Protein 3AEH (pdb70)

Structure (mmCIF, N/CA/C/O backbone):
data_3AEH
#
_entry.id   3AEH
#
_cell.length_a   73.011
_cell.length_b   68.893
_cell.length_c   78.378
_cell.angle_alpha   90.00
_cell.angle_beta   117.75
_cell.angle_gamma   90.00
#
_symmetry.space_group_name_H-M   'P 1 21 1'
#
loop_
_entity.id
_entity.type
_entity.pdbx_description
1 polymer 'Hemoglobin-binding protease hbp autotransporter'
2 water water
#
loop_
_atom_site.group_PDB
_atom_site.id
_atom_site.type_symbol
_atom_site.label_atom_id
_atom_site.label_alt_id
_atom_site.label_comp_id
_atom_site.label_asym_id
_atom_site.label_entity_id
_atom_site.label_seq_id
_atom_site.pdbx_PDB_ins_code
_atom_site.Cartn_x
_atom_site.Cartn_y
_atom_site.Cartn_z
_atom_site.occupancy
_atom_site.B_iso_or_equiv
_atom_site.auth_seq_id
_atom_site.auth_comp_id
_atom_site.auth_asym_id
_atom_site.auth_atom_id
_atom_site.pdbx_PDB_model_num
ATOM 1 N N . GLY A 1 1 ? 31.563 1.261 45.807 1.00 26.58 1072 GLY A N 1
ATOM 2 C CA . GLY A 1 1 ? 32.934 1.330 46.384 1.00 26.98 1072 GLY A CA 1
ATOM 3 C C . GLY A 1 1 ? 33.874 0.732 45.361 1.00 28.55 1072 GLY A C 1
ATOM 4 O O . GLY A 1 1 ? 33.457 0.554 44.182 1.00 26.60 1072 GLY A O 1
ATOM 5 N N . THR A 1 2 ? 35.108 0.398 45.791 1.00 27.83 1073 THR A N 1
ATOM 6 C CA . THR A 1 2 ? 36.197 -0.030 44.901 1.00 27.34 1073 THR A CA 1
ATOM 7 C C . THR A 1 2 ? 35.819 -1.225 44.022 1.00 27.73 1073 THR A C 1
ATOM 8 O O . THR A 1 2 ? 36.178 -1.261 42.829 1.00 26.64 1073 THR A O 1
ATOM 12 N N . MET A 1 3 ? 35.137 -2.218 44.592 1.00 27.15 1074 MET A N 1
ATOM 13 C CA . MET A 1 3 ? 34.832 -3.425 43.811 1.00 26.88 1074 MET A CA 1
ATOM 14 C C . MET A 1 3 ? 33.816 -3.138 42.724 1.00 26.68 1074 MET A C 1
ATOM 15 O O . MET A 1 3 ? 33.973 -3.591 41.583 1.00 24.80 1074 MET A O 1
ATOM 20 N N . ALA A 1 4 ? 32.836 -2.308 43.071 1.00 26.92 1075 ALA A N 1
ATOM 21 C CA . ALA A 1 4 ? 31.822 -1.909 42.099 1.00 27.79 1075 ALA A CA 1
ATOM 22 C C . ALA A 1 4 ? 32.432 -1.045 41.011 1.00 27.56 1075 ALA A C 1
ATOM 23 O O . ALA A 1 4 ? 32.100 -1.198 39.817 1.00 27.18 1075 ALA A O 1
ATOM 25 N N . ARG A 1 5 ? 33.366 -0.177 41.396 1.00 27.70 1076 ARG A N 1
ATOM 26 C CA . ARG A 1 5 ? 34.020 0.696 40.425 1.00 28.79 1076 ARG A CA 1
ATOM 27 C C . ARG A 1 5 ? 34.938 -0.079 39.484 1.00 28.38 1076 ARG A C 1
ATOM 28 O O . ARG A 1 5 ? 35.003 0.215 38.284 1.00 26.84 1076 ARG A O 1
ATOM 36 N N . ASN A 1 6 ? 35.605 -1.102 40.001 1.00 27.30 1077 ASN A N 1
ATOM 37 C CA . ASN A 1 6 ? 36.461 -1.904 39.149 1.00 27.62 1077 ASN A CA 1
ATOM 38 C C . ASN A 1 6 ? 35.622 -2.682 38.169 1.00 27.73 1077 ASN A C 1
ATOM 39 O O . ASN A 1 6 ? 35.990 -2.776 37.026 1.00 27.79 1077 ASN A O 1
ATOM 44 N N . ASP A 1 7 ? 34.507 -3.249 38.629 1.00 28.34 1078 ASP A N 1
ATOM 45 C CA . ASP A 1 7 ? 33.569 -3.995 37.776 1.00 29.97 1078 ASP A CA 1
ATOM 46 C C . ASP A 1 7 ? 33.037 -3.075 36.652 1.00 29.77 1078 ASP A C 1
ATOM 47 O O . ASP A 1 7 ? 33.082 -3.414 35.452 1.00 30.62 1078 ASP A O 1
ATOM 52 N N . GLY A 1 8 ? 32.524 -1.921 37.065 1.00 29.16 1079 GLY A N 1
ATOM 53 C CA . GLY A 1 8 ? 32.197 -0.816 36.161 1.00 29.59 1079 GLY A CA 1
ATOM 54 C C . GLY A 1 8 ? 33.265 -0.428 35.143 1.00 29.73 1079 GLY A C 1
ATOM 55 O O . GLY A 1 8 ? 32.957 -0.232 33.945 1.00 28.48 1079 GLY A O 1
ATOM 56 N N . GLN A 1 9 ? 34.504 -0.279 35.621 1.00 29.88 1080 GLN A N 1
ATOM 57 C CA . GLN A 1 9 ? 35.622 0.057 34.761 1.00 31.50 1080 GLN A CA 1
ATOM 58 C C . GLN A 1 9 ? 35.850 -1.008 33.679 1.00 29.76 1080 GLN A C 1
ATOM 59 O O . GLN A 1 9 ? 36.093 -0.649 32.502 1.00 28.35 1080 GLN A O 1
ATOM 65 N N . GLY A 1 10 ? 35.784 -2.276 34.092 1.00 27.58 1081 GLY A N 1
ATOM 66 C CA . GLY A 1 10 ? 35.881 -3.433 33.207 1.00 27.38 1081 GLY A CA 1
ATOM 67 C C . GLY A 1 10 ? 34.747 -3.393 32.169 1.00 28.06 1081 GLY A C 1
ATOM 68 O O . GLY A 1 10 ? 34.980 -3.563 30.965 1.00 27.55 1081 GLY A O 1
ATOM 69 N N . LYS A 1 11 ? 33.532 -3.127 32.619 1.00 27.07 1082 LYS A N 1
ATOM 70 C CA . LYS A 1 11 ? 32.403 -3.096 31.710 1.00 28.23 1082 LYS A CA 1
ATOM 71 C C . LYS A 1 11 ? 32.488 -1.932 30.716 1.00 27.89 1082 LYS A C 1
ATOM 72 O O . LYS A 1 11 ? 32.104 -2.101 29.583 1.00 28.20 1082 LYS A O 1
ATOM 78 N N . ALA A 1 12 ? 32.977 -0.773 31.169 1.00 27.40 1083 ALA A N 1
ATOM 79 C CA . ALA A 1 12 ? 33.200 0.380 30.320 1.00 27.46 1083 ALA A CA 1
ATOM 80 C C . ALA A 1 12 ? 34.309 0.116 29.248 1.00 28.76 1083 ALA A C 1
ATOM 81 O O . ALA A 1 12 ? 34.106 0.385 28.044 1.00 29.30 1083 ALA A O 1
ATOM 83 N N . ALA A 1 13 ? 35.454 -0.442 29.659 1.00 28.47 1084 ALA A N 1
ATOM 84 C CA . ALA A 1 13 ? 36.512 -0.838 28.724 1.00 28.82 1084 ALA A CA 1
ATOM 85 C C . ALA A 1 13 ? 35.984 -1.866 27.692 1.00 28.92 1084 ALA A C 1
ATOM 86 O O . ALA A 1 13 ? 36.276 -1.749 26.501 1.00 29.51 1084 ALA A O 1
ATOM 88 N N . ALA A 1 14 ? 35.187 -2.847 28.126 1.00 27.57 1085 ALA A N 1
ATOM 89 C CA . ALA A 1 14 ? 34.655 -3.847 27.189 1.00 28.07 1085 ALA A CA 1
ATOM 90 C C . ALA A 1 14 ? 33.702 -3.179 26.186 1.00 27.93 1085 ALA A C 1
ATOM 91 O O . ALA A 1 14 ? 33.745 -3.500 24.986 1.00 28.51 1085 ALA A O 1
ATOM 93 N N . THR A 1 15 ? 32.849 -2.286 26.694 1.00 25.85 1086 THR A N 1
ATOM 94 C CA . THR A 1 15 ? 31.901 -1.514 25.902 1.00 24.99 1086 THR A CA 1
ATOM 95 C C . THR A 1 15 ? 32.594 -0.573 24.868 1.00 24.55 1086 THR A C 1
ATOM 96 O O . THR A 1 15 ? 32.236 -0.568 23.662 1.00 22.10 1086 THR A O 1
ATOM 100 N N . PHE A 1 16 ? 33.538 0.238 25.345 1.00 24.19 1087 PHE A N 1
ATOM 101 C CA . PHE A 1 16 ? 34.299 1.083 24.445 1.00 25.72 1087 PHE A CA 1
ATOM 102 C C . PHE A 1 16 ? 34.915 0.313 23.281 1.00 25.58 1087 PHE A C 1
ATOM 103 O O . PHE A 1 16 ? 34.824 0.742 22.135 1.00 24.88 1087 PHE A O 1
ATOM 111 N N . MET A 1 17 ? 35.499 -0.827 23.603 1.00 25.40 1088 MET A N 1
ATOM 112 C CA . MET A 1 17 ? 36.057 -1.720 22.641 1.00 26.99 1088 MET A CA 1
ATOM 113 C C . MET A 1 17 ? 35.048 -2.328 21.648 1.00 25.19 1088 MET A C 1
ATOM 114 O O . MET A 1 17 ? 35.316 -2.359 20.436 1.00 23.49 1088 MET A O 1
ATOM 119 N N . HIS A 1 18 ? 33.900 -2.788 22.151 1.00 23.05 1089 HIS A N 1
ATOM 120 C CA . HIS A 1 18 ? 32.874 -3.377 21.306 1.00 23.73 1089 HIS A CA 1
ATOM 121 C C . HIS A 1 18 ? 32.396 -2.328 20.309 1.00 21.69 1089 HIS A C 1
ATOM 122 O O . HIS A 1 18 ? 32.268 -2.585 19.097 1.00 21.08 1089 HIS A O 1
ATOM 129 N N . ILE A 1 19 ? 32.205 -1.116 20.817 1.00 20.20 1090 ILE A N 1
ATOM 130 C CA . ILE A 1 19 ? 31.676 -0.072 19.958 1.00 20.99 1090 ILE A CA 1
ATOM 131 C C . ILE A 1 19 ? 32.726 0.312 18.909 1.00 21.44 1090 ILE A C 1
ATOM 132 O O . ILE A 1 19 ? 32.383 0.486 17.713 1.00 20.24 1090 ILE A O 1
ATOM 137 N N . SER A 1 20 ? 33.976 0.465 19.366 1.00 21.01 1091 SER A N 1
ATOM 138 C CA . SER A 1 20 ? 35.085 0.783 18.447 1.00 22.76 1091 SER A CA 1
ATOM 139 C C . SER A 1 20 ? 35.226 -0.303 17.348 1.00 21.64 1091 SER A C 1
ATOM 140 O O . SER A 1 20 ? 35.308 0.020 16.166 1.00 23.35 1091 SER A O 1
ATOM 143 N N . TYR A 1 21 ? 35.247 -1.574 17.728 1.00 20.57 1092 TYR A N 1
ATOM 144 C CA . TYR A 1 21 ? 35.340 -2.653 16.739 1.00 20.76 1092 TYR A CA 1
ATOM 145 C C . TYR A 1 21 ? 34.116 -2.646 15.827 1.00 20.83 1092 TYR A C 1
ATOM 146 O O . TYR A 1 21 ? 34.276 -2.817 14.634 1.00 20.12 1092 TYR A O 1
ATOM 155 N N . ASN A 1 22 ? 32.928 -2.430 16.382 1.00 19.01 1093 ASN A N 1
ATOM 156 C CA . ASN A 1 22 ? 31.727 -2.294 15.560 1.00 20.46 1093 ASN A CA 1
ATOM 157 C C . ASN A 1 22 ? 31.851 -1.180 14.502 1.00 18.70 1093 ASN A C 1
ATOM 158 O O . ASN A 1 22 ? 31.462 -1.371 13.323 1.00 18.59 1093 ASN A O 1
ATOM 163 N N . ASN A 1 23 ? 32.387 -0.044 14.915 1.00 15.80 1094 ASN A N 1
ATOM 164 C CA . ASN A 1 23 ? 32.577 1.054 13.969 1.00 17.41 1094 ASN A CA 1
ATOM 165 C C . ASN A 1 23 ? 33.544 0.683 12.820 1.00 17.98 1094 ASN A C 1
ATOM 166 O O . ASN A 1 23 ? 33.383 1.116 11.682 1.00 18.68 1094 ASN A O 1
ATOM 171 N N . PHE A 1 24 ? 34.558 -0.097 13.128 1.00 15.66 1095 PHE A N 1
ATOM 172 C CA . PHE A 1 24 ? 35.443 -0.522 12.072 1.00 15.84 1095 PHE A CA 1
ATOM 173 C C . PHE A 1 24 ? 34.759 -1.527 11.113 1.00 16.61 1095 PHE A C 1
ATOM 174 O O . PHE A 1 24 ? 34.764 -1.323 9.857 1.00 15.44 1095 PHE A O 1
ATOM 182 N N . ILE A 1 25 ? 34.124 -2.555 11.674 1.00 14.46 1096 ILE A N 1
ATOM 183 C CA . ILE A 1 25 ? 33.546 -3.676 10.902 1.00 17.92 1096 ILE A CA 1
ATOM 184 C C . ILE A 1 25 ? 32.484 -3.165 9.912 1.00 17.53 1096 ILE A C 1
ATOM 185 O O . ILE A 1 25 ? 32.367 -3.624 8.749 1.00 15.85 1096 ILE A O 1
ATOM 190 N N . THR A 1 26 ? 31.732 -2.170 10.383 1.00 17.34 1097 THR A N 1
ATOM 191 C CA . THR A 1 26 ? 30.653 -1.571 9.626 1.00 18.68 1097 THR A CA 1
ATOM 192 C C . THR A 1 26 ? 31.129 -0.963 8.295 1.00 18.29 1097 THR A C 1
ATOM 193 O O . THR A 1 26 ? 30.366 -0.935 7.307 1.00 17.91 1097 THR A O 1
ATOM 197 N N . GLU A 1 27 ? 32.403 -0.545 8.252 1.00 17.16 1098 GLU A N 1
ATOM 198 C CA . GLU A 1 27 ? 32.956 0.088 7.059 1.00 16.77 1098 GLU A CA 1
ATOM 199 C C . GLU A 1 27 ? 33.554 -0.890 6.030 1.00 18.19 1098 GLU A C 1
ATOM 200 O O . GLU A 1 27 ? 34.032 -0.435 4.963 1.00 18.06 1098 GLU A O 1
ATOM 206 N N . VAL A 1 28 ? 33.583 -2.195 6.338 1.00 16.19 1099 VAL A N 1
ATOM 207 C CA . VAL A 1 28 ? 34.240 -3.148 5.465 1.00 16.90 1099 VAL A CA 1
ATOM 208 C C . VAL A 1 28 ? 33.373 -3.259 4.189 1.00 19.68 1099 VAL A C 1
ATOM 209 O O . VAL A 1 28 ? 32.157 -3.434 4.322 1.00 15.98 1099 VAL A O 1
ATOM 213 N N . ASP A 1 29 ? 33.972 -3.072 3.006 1.00 18.69 1100 ASP A N 1
ATOM 214 C CA . ASP A 1 29 ? 33.192 -3.018 1.737 1.00 19.64 1100 ASP A CA 1
ATOM 215 C C . ASP A 1 29 ? 33.856 -4.005 0.768 1.00 17.77 1100 ASP A C 1
ATOM 216 O O . ASP A 1 29 ? 34.715 -4.835 1.151 1.00 17.05 1100 ASP A O 1
ATOM 221 N N . ASN A 1 30 ? 33.467 -3.931 -0.494 1.00 16.23 1101 ASN A N 1
ATOM 222 C CA . ASN A 1 30 ? 34.154 -4.658 -1.520 1.00 14.68 1101 ASN A CA 1
ATOM 223 C C . ASN A 1 30 ? 33.872 -3.915 -2.801 1.00 14.90 1101 ASN A C 1
ATOM 224 O O . ASN A 1 30 ? 33.040 -2.993 -2.827 1.00 13.68 1101 ASN A O 1
ATOM 229 N N . LEU A 1 31 ? 34.566 -4.330 -3.871 1.00 14.88 1102 LEU A N 1
ATOM 230 C CA . LEU A 1 31 ? 34.478 -3.589 -5.130 1.00 15.10 1102 LEU A CA 1
ATOM 231 C C . LEU A 1 31 ? 33.057 -3.447 -5.622 1.00 13.68 1102 LEU A C 1
ATOM 232 O O . LEU A 1 31 ? 32.640 -2.340 -6.032 1.00 13.65 1102 LEU A O 1
ATOM 237 N N . ASN A 1 32 ? 32.316 -4.549 -5.659 1.00 13.00 1103 ASN A N 1
ATOM 238 C CA . ASN A 1 32 ? 31.008 -4.465 -6.306 1.00 13.06 1103 ASN A CA 1
ATOM 239 C C . ASN A 1 32 ? 30.081 -3.535 -5.498 1.00 14.14 1103 ASN A C 1
ATOM 240 O O . ASN A 1 32 ? 29.265 -2.791 -6.063 1.00 12.71 1103 ASN A O 1
ATOM 245 N N . LYS A 1 33 ? 30.157 -3.621 -4.164 1.00 12.54 1104 LYS A N 1
ATOM 246 C CA . LYS A 1 33 ? 29.284 -2.802 -3.325 1.00 13.42 1104 LYS A CA 1
ATOM 247 C C . LYS A 1 33 ? 29.614 -1.319 -3.482 1.00 13.40 1104 LYS A C 1
ATOM 248 O O . LYS A 1 33 ? 28.745 -0.461 -3.439 1.00 13.82 1104 LYS A O 1
ATOM 254 N N . ARG A 1 34 ? 30.889 -0.991 -3.624 1.00 13.73 1105 ARG A N 1
ATOM 255 C CA . ARG A 1 34 ? 31.219 0.458 -3.585 1.00 13.45 1105 ARG A CA 1
ATOM 256 C C . ARG A 1 34 ? 31.029 1.073 -4.997 1.00 13.85 1105 ARG A C 1
ATOM 257 O O . ARG A 1 34 ? 30.445 2.153 -5.169 1.00 11.14 1105 ARG A O 1
ATOM 265 N N . MET A 1 35 ? 31.588 0.365 -5.983 1.00 14.42 1106 MET A N 1
ATOM 266 C CA . MET A 1 35 ? 31.798 0.878 -7.325 1.00 14.25 1106 MET A CA 1
ATOM 267 C C . MET A 1 35 ? 30.782 0.341 -8.377 1.00 15.15 1106 MET A C 1
ATOM 268 O O . MET A 1 35 ? 30.692 0.857 -9.540 1.00 16.37 1106 MET A O 1
ATOM 273 N N . GLY A 1 36 ? 30.072 -0.735 -8.040 1.00 15.02 1107 GLY A N 1
ATOM 274 C CA . GLY A 1 36 ? 29.252 -1.459 -9.057 1.00 14.96 1107 GLY A CA 1
ATOM 275 C C . GLY A 1 36 ? 30.135 -2.164 -10.080 1.00 16.00 1107 GLY A C 1
ATOM 276 O O . GLY A 1 36 ? 31.325 -2.476 -9.817 1.00 15.26 1107 GLY A O 1
ATOM 277 N N . ASP A 1 37 ? 29.597 -2.423 -11.269 1.00 14.56 1108 ASP A N 1
ATOM 278 C CA . ASP A 1 37 ? 30.390 -3.123 -12.305 1.00 15.59 1108 ASP A CA 1
ATOM 279 C C . ASP A 1 37 ? 31.293 -2.090 -13.014 1.00 13.85 1108 ASP A C 1
ATOM 280 O O . ASP A 1 37 ? 30.769 -1.176 -13.593 1.00 13.45 1108 ASP A O 1
ATOM 285 N N . LEU A 1 38 ? 32.620 -2.261 -12.995 1.00 13.03 1109 LEU A N 1
ATOM 286 C CA . LEU A 1 38 ? 33.542 -1.383 -13.736 1.00 13.89 1109 LEU A CA 1
ATOM 287 C C . LEU A 1 38 ? 34.104 -1.941 -15.073 1.00 14.83 1109 LEU A C 1
ATOM 288 O O . LEU A 1 38 ? 35.061 -1.372 -15.630 1.00 15.50 1109 LEU A O 1
ATOM 293 N N . ARG A 1 39 ? 33.520 -3.014 -15.571 1.00 14.04 1110 ARG A N 1
ATOM 294 C CA . ARG A 1 39 ? 34.015 -3.639 -16.791 1.00 15.94 1110 ARG A CA 1
ATOM 295 C C . ARG A 1 39 ? 33.547 -2.902 -18.028 1.00 14.47 1110 ARG A C 1
ATOM 296 O O . ARG A 1 39 ? 32.369 -2.486 -18.138 1.00 12.72 1110 ARG A O 1
ATOM 304 N N . ASP A 1 40 ? 34.469 -2.715 -18.958 1.00 15.72 1111 ASP A N 1
ATOM 305 C CA . ASP A 1 40 ? 34.142 -2.151 -20.259 1.00 17.59 1111 ASP A CA 1
ATOM 306 C C . ASP A 1 40 ? 33.462 -0.756 -20.228 1.00 18.07 1111 ASP A C 1
ATOM 307 O O . ASP A 1 40 ? 32.458 -0.482 -20.917 1.00 19.43 1111 ASP A O 1
ATOM 312 N N . ILE A 1 41 ? 33.972 0.120 -19.384 1.00 18.90 1112 ILE A N 1
ATOM 313 C CA . ILE A 1 41 ? 33.429 1.494 -19.381 1.00 18.69 1112 ILE A CA 1
ATOM 314 C C . ILE A 1 41 ? 34.155 2.356 -20.435 1.00 20.74 1112 ILE A C 1
ATOM 315 O O . ILE A 1 41 ? 35.405 2.371 -20.538 1.00 19.24 1112 ILE A O 1
ATOM 320 N N . ASN A 1 42 ? 33.341 3.055 -21.221 1.00 22.54 1113 ASN A N 1
ATOM 321 C CA . ASN A 1 42 ? 33.835 3.867 -22.326 1.00 24.59 1113 ASN A CA 1
ATOM 322 C C . ASN A 1 42 ? 33.839 5.292 -21.857 1.00 25.37 1113 ASN A C 1
ATOM 323 O O . ASN A 1 42 ? 32.905 6.050 -22.149 1.00 28.79 1113 ASN A O 1
ATOM 328 N N . GLY A 1 43 ? 34.799 5.680 -21.069 1.00 23.59 1114 GLY A N 1
ATOM 329 C CA . GLY A 1 43 ? 34.699 7.004 -20.454 1.00 22.59 1114 GLY A CA 1
ATOM 330 C C . GLY A 1 43 ? 36.014 7.117 -19.728 1.00 23.06 1114 GLY A C 1
ATOM 331 O O . GLY A 1 43 ? 36.501 6.123 -19.185 1.00 23.68 1114 GLY A O 1
ATOM 332 N N . GLU A 1 44 ? 36.631 8.284 -19.679 1.00 21.77 1115 GLU A N 1
ATOM 333 C CA . GLU A 1 44 ? 37.886 8.316 -18.957 1.00 22.31 1115 GLU A CA 1
ATOM 334 C C . GLU A 1 44 ? 37.786 8.849 -17.522 1.00 20.65 1115 GLU A C 1
ATOM 335 O O . GLU A 1 44 ? 38.782 8.935 -16.834 1.00 19.53 1115 GLU A O 1
ATOM 341 N N . ALA A 1 45 ? 36.597 9.265 -17.109 1.00 19.20 1116 ALA A N 1
ATOM 342 C CA . ALA A 1 45 ? 36.440 9.824 -15.808 1.00 19.13 1116 ALA A CA 1
ATOM 343 C C . ALA A 1 45 ? 35.082 9.371 -15.287 1.00 18.75 1116 ALA A C 1
ATOM 344 O O . ALA A 1 45 ? 34.178 9.052 -16.065 1.00 18.89 1116 ALA A O 1
ATOM 346 N N . GLY A 1 46 ? 34.952 9.353 -13.950 1.00 17.67 1117 GLY A N 1
ATOM 347 C CA . GLY A 1 46 ? 33.742 8.890 -13.368 1.00 16.45 1117 GLY A CA 1
ATOM 348 C C . GLY A 1 46 ? 33.448 9.569 -12.092 1.00 15.73 1117 GLY A C 1
ATOM 349 O O . GLY A 1 46 ? 34.368 10.075 -11.416 1.00 15.72 1117 GLY A O 1
ATOM 350 N N . THR A 1 47 ? 32.153 9.616 -11.785 1.00 14.43 1118 THR A N 1
ATOM 351 C CA . THR A 1 47 ? 31.641 10.069 -10.477 1.00 16.92 1118 THR A CA 1
ATOM 352 C C . THR A 1 47 ? 30.686 9.009 -9.981 1.00 15.59 1118 THR A C 1
ATOM 353 O O . THR A 1 47 ? 29.885 8.493 -10.782 1.00 15.51 1118 THR A O 1
ATOM 357 N N . TRP A 1 48 ? 30.663 8.750 -8.656 1.00 15.09 1119 TRP A N 1
ATOM 358 C CA . TRP A 1 48 ? 29.744 7.761 -8.159 1.00 14.00 1119 TRP A CA 1
ATOM 359 C C . TRP A 1 48 ? 29.183 8.150 -6.767 1.00 13.94 1119 TRP A C 1
ATOM 360 O O . TRP A 1 48 ? 29.825 8.942 -6.029 1.00 12.09 1119 TRP A O 1
ATOM 371 N N . VAL A 1 49 ? 28.032 7.554 -6.404 1.00 11.84 1120 VAL A N 1
ATOM 372 C CA . VAL A 1 49 ? 27.509 7.712 -5.082 1.00 12.68 1120 VAL A CA 1
ATOM 373 C C . VAL A 1 49 ? 27.032 6.348 -4.657 1.00 14.26 1120 VAL A C 1
ATOM 374 O O . VAL A 1 49 ? 26.496 5.567 -5.495 1.00 13.70 1120 VAL A O 1
ATOM 378 N N . ARG A 1 50 ? 27.231 6.036 -3.369 1.00 13.20 1121 ARG A N 1
ATOM 379 C CA . ARG A 1 50 ? 26.842 4.732 -2.867 1.00 15.91 1121 ARG A CA 1
ATOM 380 C C . ARG A 1 50 ? 26.091 4.949 -1.541 1.00 17.51 1121 ARG A C 1
ATOM 381 O O . ARG A 1 50 ? 26.501 5.785 -0.718 1.00 16.95 1121 ARG A O 1
ATOM 389 N N . LEU A 1 51 ? 25.004 4.229 -1.361 1.00 16.28 1122 LEU A N 1
ATOM 390 C CA . LEU A 1 51 ? 24.251 4.297 -0.097 1.00 18.73 1122 LEU A CA 1
ATOM 391 C C . LEU A 1 51 ? 24.093 2.891 0.459 1.00 17.33 1122 LEU A C 1
ATOM 392 O O . LEU A 1 51 ? 23.760 1.992 -0.283 1.00 16.77 1122 LEU A O 1
ATOM 397 N N . LEU A 1 52 ? 24.287 2.716 1.764 1.00 16.11 1123 LEU A N 1
ATOM 398 C CA . LEU A 1 52 ? 24.033 1.433 2.410 1.00 15.55 1123 LEU A CA 1
ATOM 399 C C . LEU A 1 52 ? 23.163 1.662 3.669 1.00 15.57 1123 LEU A C 1
ATOM 400 O O . LEU A 1 52 ? 23.432 2.573 4.457 1.00 14.50 1123 LEU A O 1
ATOM 405 N N . ASN A 1 53 ? 22.154 0.804 3.846 1.00 13.51 1124 ASN A N 1
ATOM 406 C CA A ASN A 1 53 ? 21.321 0.822 5.053 0.50 14.03 1124 ASN A CA 1
ATOM 407 C CA B ASN A 1 53 ? 21.302 0.807 5.025 0.50 14.29 1124 ASN A CA 1
ATOM 408 C C . ASN A 1 53 ? 21.201 -0.624 5.479 1.00 14.92 1124 ASN A C 1
ATOM 409 O O . ASN A 1 53 ? 20.814 -1.478 4.660 1.00 14.11 1124 ASN A O 1
ATOM 418 N N . GLY A 1 54 ? 21.536 -0.913 6.746 1.00 13.98 1125 GLY A N 1
ATOM 419 C CA . GLY A 1 54 ? 21.511 -2.323 7.142 1.00 13.67 1125 GLY A CA 1
ATOM 420 C C . GLY A 1 54 ? 21.471 -2.417 8.674 1.00 14.48 1125 GLY A C 1
ATOM 421 O O . GLY A 1 54 ? 21.548 -1.404 9.379 1.00 13.65 1125 GLY A O 1
ATOM 422 N N . SER A 1 55 ? 21.358 -3.634 9.162 1.00 15.85 1126 SER A N 1
ATOM 423 C CA . SER A 1 55 ? 21.158 -3.898 10.601 1.00 17.14 1126 SER A CA 1
ATOM 424 C C . SER A 1 55 ? 21.925 -5.148 10.891 1.00 16.26 1126 SER A C 1
ATOM 425 O O . SER A 1 55 ? 21.807 -6.108 10.110 1.00 14.43 1126 SER A O 1
ATOM 428 N N . GLY A 1 56 ? 22.607 -5.180 12.030 1.00 16.17 1127 GLY A N 1
ATOM 429 C CA . GLY A 1 56 ? 23.269 -6.392 12.503 1.00 15.14 1127 GLY A CA 1
ATOM 430 C C . GLY A 1 56 ? 22.798 -6.731 13.933 1.00 17.64 1127 GLY A C 1
ATOM 431 O O . GLY A 1 56 ? 22.099 -5.944 14.598 1.00 13.96 1127 GLY A O 1
ATOM 432 N N . SER A 1 57 ? 23.167 -7.917 14.394 1.00 16.80 1128 SER A N 1
ATOM 433 C CA . SER A 1 57 ? 22.859 -8.346 15.749 1.00 18.35 1128 SER A CA 1
ATOM 434 C C . SER A 1 57 ? 23.989 -9.278 16.184 1.00 19.88 1128 SER A C 1
ATOM 435 O O . SER A 1 57 ? 24.703 -9.870 15.351 1.00 19.81 1128 SER A O 1
ATOM 438 N N . ALA A 1 58 ? 24.156 -9.415 17.482 1.00 19.80 1129 ALA A N 1
ATOM 439 C CA . ALA A 1 58 ? 25.142 -10.322 17.995 1.00 23.18 1129 ALA A CA 1
ATOM 440 C C . ALA A 1 58 ? 24.673 -10.783 19.393 1.00 24.95 1129 ALA A C 1
ATOM 441 O O . ALA A 1 58 ? 23.500 -10.578 19.763 1.00 24.36 1129 ALA A O 1
ATOM 443 N N . ASP A 1 59 ? 25.576 -11.426 20.131 1.00 27.64 1130 ASP A N 1
ATOM 444 C CA . ASP A 1 59 ? 25.314 -11.788 21.533 1.00 30.68 1130 ASP A CA 1
ATOM 445 C C . ASP A 1 59 ? 25.378 -10.552 22.496 1.00 30.29 1130 ASP A C 1
ATOM 446 O O . ASP A 1 59 ? 25.742 -9.412 22.070 1.00 29.19 1130 ASP A O 1
ATOM 451 N N . GLY A 1 60 ? 25.014 -10.754 23.774 1.00 29.43 1131 GLY A N 1
ATOM 452 C CA . GLY A 1 60 ? 25.051 -9.646 24.751 1.00 27.86 1131 GLY A CA 1
ATOM 453 C C . GLY A 1 60 ? 23.863 -8.723 24.522 1.00 27.46 1131 GLY A C 1
ATOM 454 O O . GLY A 1 60 ? 23.878 -7.595 25.001 1.00 29.11 1131 GLY A O 1
ATOM 455 N N . GLY A 1 61 ? 22.847 -9.194 23.777 1.00 25.79 1132 GLY A N 1
ATOM 456 C CA . GLY A 1 61 ? 21.670 -8.393 23.383 1.00 23.81 1132 GLY A CA 1
ATOM 457 C C . GLY A 1 61 ? 21.996 -7.333 22.304 1.00 23.27 1132 GLY A C 1
ATOM 458 O O . GLY A 1 61 ? 21.238 -6.384 22.089 1.00 22.18 1132 GLY A O 1
ATOM 459 N N . PHE A 1 62 ? 23.115 -7.504 21.602 1.00 21.00 1133 PHE A N 1
ATOM 460 C CA . PHE A 1 62 ? 23.555 -6.436 20.692 1.00 19.26 1133 PHE A CA 1
ATOM 461 C C . PHE A 1 62 ? 22.658 -6.333 19.461 1.00 18.11 1133 PHE A C 1
ATOM 462 O O . PHE A 1 62 ? 22.378 -7.347 18.799 1.00 16.95 1133 PHE A O 1
ATOM 470 N N . THR A 1 63 ? 22.303 -5.120 19.086 1.00 18.32 1134 THR A N 1
ATOM 471 C CA . THR A 1 63 ? 21.589 -4.877 17.836 1.00 20.63 1134 THR A CA 1
ATOM 472 C C . THR A 1 63 ? 22.093 -3.493 17.311 1.00 19.75 1134 THR A C 1
ATOM 473 O O . THR A 1 63 ? 22.397 -2.548 18.089 1.00 18.78 1134 THR A O 1
ATOM 477 N N . ASP A 1 64 ? 22.192 -3.354 16.005 1.00 17.03 1135 ASP A N 1
ATOM 478 C CA . ASP A 1 64 ? 22.597 -2.039 15.489 1.00 17.04 1135 ASP A CA 1
ATOM 479 C C . ASP A 1 64 ? 21.971 -1.782 14.148 1.00 15.98 1135 ASP A C 1
ATOM 480 O O . ASP A 1 64 ? 21.502 -2.705 13.481 1.00 15.98 1135 ASP A O 1
ATOM 485 N N . HIS A 1 65 ? 21.957 -0.528 13.767 1.00 15.48 1136 HIS A N 1
ATOM 486 C CA . HIS A 1 65 ? 21.594 -0.176 12.423 1.00 15.96 1136 HIS A CA 1
ATOM 487 C C . HIS A 1 65 ? 22.471 0.968 11.980 1.00 16.10 1136 HIS A C 1
ATOM 488 O O . HIS A 1 65 ? 22.877 1.793 12.799 1.00 15.75 1136 HIS A O 1
ATOM 495 N N . TYR A 1 66 ? 22.744 1.024 10.680 1.00 14.04 1137 TYR A N 1
ATOM 496 C CA . TYR A 1 66 ? 23.690 1.978 10.172 1.00 15.74 1137 TYR A CA 1
ATOM 497 C C . TYR A 1 66 ? 23.209 2.441 8.792 1.00 15.61 1137 TYR A C 1
ATOM 498 O O . TYR A 1 66 ? 22.527 1.684 8.035 1.00 13.57 1137 TYR A O 1
ATOM 507 N N . THR A 1 67 ? 23.597 3.659 8.466 1.00 15.22 1138 THR A N 1
ATOM 508 C CA . THR A 1 67 ? 23.402 4.188 7.154 1.00 15.06 1138 THR A CA 1
ATOM 509 C C . THR A 1 67 ? 24.766 4.701 6.753 1.00 15.84 1138 THR A C 1
ATOM 510 O O . THR A 1 67 ? 25.403 5.429 7.546 1.00 16.13 1138 THR A O 1
ATOM 514 N N . LEU A 1 68 ? 25.200 4.365 5.537 1.00 14.51 1139 LEU A N 1
ATOM 515 C CA . LEU A 1 68 ? 26.502 4.815 5.020 1.00 14.86 1139 LEU A CA 1
ATOM 516 C C . LEU A 1 68 ? 26.243 5.568 3.723 1.00 15.68 1139 LEU A C 1
ATOM 517 O O . LEU A 1 68 ? 25.429 5.109 2.895 1.00 15.02 1139 LEU A O 1
ATOM 522 N N . LEU A 1 69 ? 26.839 6.754 3.583 1.00 14.61 1140 LEU A N 1
ATOM 523 C CA . LEU A 1 69 ? 26.705 7.515 2.344 1.00 15.73 1140 LEU A CA 1
ATOM 524 C C . LEU A 1 69 ? 28.156 7.792 1.929 1.00 15.06 1140 LEU A C 1
ATOM 525 O O . LEU A 1 69 ? 28.960 8.332 2.750 1.00 16.13 1140 LEU A O 1
ATOM 530 N N . GLN A 1 70 ? 28.499 7.436 0.685 1.00 13.96 1141 GLN A N 1
ATOM 531 C CA . GLN A 1 70 ? 29.880 7.554 0.184 1.00 13.26 1141 GLN A CA 1
ATOM 532 C C . GLN A 1 70 ? 29.808 8.155 -1.212 1.00 14.65 1141 GLN A C 1
ATOM 533 O O . GLN A 1 70 ? 28.809 7.985 -1.912 1.00 15.11 1141 GLN A O 1
ATOM 539 N N . MET A 1 71 ? 30.822 8.897 -1.603 1.00 13.86 1142 MET A N 1
ATOM 540 C CA . MET A 1 71 ? 30.819 9.494 -2.985 1.00 16.37 1142 MET A CA 1
ATOM 541 C C . MET A 1 71 ? 32.227 9.499 -3.456 1.00 15.14 1142 MET A C 1
ATOM 542 O O . MET 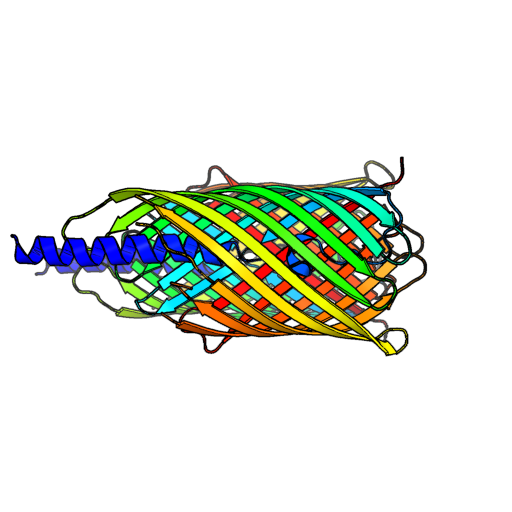A 1 71 ? 33.141 9.707 -2.659 1.00 17.03 1142 MET A O 1
ATOM 547 N N . GLY A 1 72 ? 32.445 9.382 -4.756 1.00 15.15 1143 GLY A N 1
ATOM 548 C CA . GLY A 1 72 ? 33.828 9.361 -5.185 1.00 13.20 1143 GLY A CA 1
ATOM 549 C C . GLY A 1 72 ? 33.972 9.881 -6.589 1.00 13.01 1143 GLY A C 1
ATOM 550 O O . GLY A 1 72 ? 32.978 10.070 -7.262 1.00 10.24 1143 GLY A O 1
ATOM 551 N N . ALA A 1 73 ? 35.237 10.045 -7.008 1.00 13.86 1144 ALA A N 1
ATOM 552 C CA . ALA A 1 73 ? 35.582 10.532 -8.347 1.00 15.26 1144 ALA A CA 1
ATOM 553 C C . ALA A 1 73 ? 36.869 9.852 -8.794 1.00 13.36 1144 ALA A C 1
ATOM 554 O O . ALA A 1 73 ? 37.758 9.657 -7.977 1.00 14.22 1144 ALA A O 1
ATOM 556 N N . ASP A 1 74 ? 36.927 9.401 -10.054 1.00 12.56 1145 ASP A N 1
ATOM 557 C CA . ASP A 1 74 ? 38.128 8.737 -10.499 1.00 13.30 1145 ASP A CA 1
ATOM 558 C C . ASP A 1 74 ? 38.453 9.023 -11.986 1.00 13.00 1145 ASP A C 1
ATOM 559 O O . ASP A 1 74 ? 37.698 9.748 -12.676 1.00 12.89 1145 ASP A O 1
ATOM 564 N N . ARG A 1 75 ? 39.648 8.572 -12.389 1.00 15.00 1146 ARG A N 1
ATOM 565 C CA . ARG A 1 75 ? 40.083 8.532 -13.785 1.00 15.21 1146 ARG A CA 1
ATOM 566 C C . ARG A 1 75 ? 40.373 7.133 -14.192 1.00 16.71 1146 ARG A C 1
ATOM 567 O O . ARG A 1 75 ? 40.825 6.349 -13.380 1.00 16.91 1146 ARG A O 1
ATOM 575 N N . LYS A 1 76 ? 40.061 6.818 -15.455 1.00 17.01 1147 LYS A N 1
ATOM 576 C CA . LYS A 1 76 ? 40.327 5.495 -15.994 1.00 17.65 1147 LYS A CA 1
ATOM 577 C C . LYS A 1 76 ? 41.542 5.570 -16.891 1.00 18.32 1147 LYS A C 1
ATOM 578 O O . LYS A 1 76 ? 41.613 6.475 -17.726 1.00 17.72 1147 LYS A O 1
ATOM 584 N N . HIS A 1 77 ? 42.519 4.686 -16.693 1.00 18.62 1148 HIS A N 1
ATOM 585 C CA . HIS A 1 77 ? 43.706 4.610 -17.569 1.00 19.91 1148 HIS A CA 1
ATOM 586 C C . HIS A 1 77 ? 43.608 3.276 -18.232 1.00 21.07 1148 HIS A C 1
ATOM 587 O O . HIS A 1 77 ? 43.431 2.226 -17.554 1.00 20.23 1148 HIS A O 1
ATOM 594 N N . GLU A 1 78 ? 43.661 3.264 -19.557 1.00 20.84 1149 GLU A N 1
ATOM 595 C CA . GLU A 1 78 ? 43.764 2.009 -20.263 1.00 22.04 1149 GLU A CA 1
ATOM 596 C C . GLU A 1 78 ? 45.217 1.686 -20.536 1.00 24.56 1149 GLU A C 1
ATOM 597 O O . GLU A 1 78 ? 45.862 2.399 -21.328 1.00 25.80 1149 GLU A O 1
ATOM 603 N N . LEU A 1 79 ? 45.742 0.639 -19.908 1.00 24.17 1150 LEU 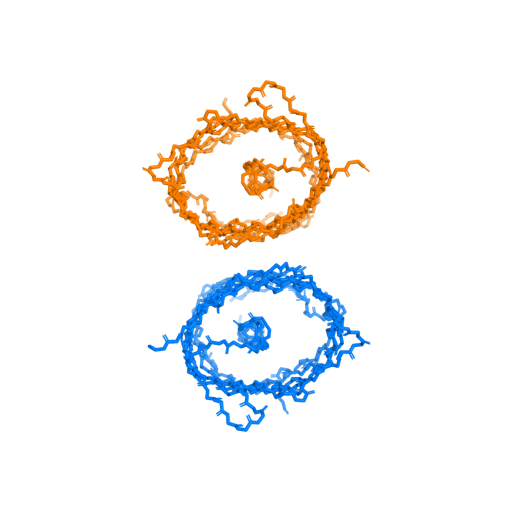A N 1
ATOM 604 C CA . LEU A 1 79 ? 47.185 0.330 -19.967 1.00 26.26 1150 LEU A CA 1
ATOM 605 C C . LEU A 1 79 ? 47.368 -1.128 -20.386 1.00 27.39 1150 LEU A C 1
ATOM 606 O O . LEU A 1 79 ? 47.215 -2.017 -19.531 1.00 27.36 1150 LEU A O 1
ATOM 611 N N . GLY A 1 80 ? 47.651 -1.401 -21.665 1.00 26.77 1151 GLY A N 1
ATOM 612 C CA . GLY A 1 80 ? 47.602 -2.798 -22.176 1.00 27.23 1151 GLY A CA 1
ATOM 613 C C . GLY A 1 80 ? 46.205 -3.421 -21.921 1.00 28.36 1151 GLY A C 1
ATOM 614 O O . GLY A 1 80 ? 45.155 -2.753 -22.131 1.00 30.25 1151 GLY A O 1
ATOM 615 N N . SER A 1 81 ? 46.163 -4.658 -21.427 1.00 26.74 1152 SER A N 1
ATOM 616 C CA . SER A 1 81 ? 44.902 -5.336 -21.258 1.00 26.73 1152 SER A CA 1
ATOM 617 C C . SER A 1 81 ? 44.265 -5.043 -19.844 1.00 25.46 1152 SER A C 1
ATOM 618 O O . SER A 1 81 ? 43.354 -5.726 -19.427 1.00 25.86 1152 SER A O 1
ATOM 621 N N . MET A 1 82 ? 44.765 -4.033 -19.150 1.00 24.88 1153 MET A N 1
ATOM 622 C CA . MET A 1 82 ? 44.229 -3.625 -17.847 1.00 23.93 1153 MET A CA 1
ATOM 623 C C . MET A 1 82 ? 43.489 -2.247 -17.979 1.00 22.24 1153 MET A C 1
ATOM 624 O O . MET A 1 82 ? 44.011 -1.284 -18.617 1.00 22.46 1153 MET A O 1
ATOM 629 N N . ASP A 1 83 ? 42.290 -2.154 -17.410 1.00 20.09 1154 ASP A N 1
ATOM 630 C CA . ASP A 1 83 ? 41.671 -0.855 -17.116 1.00 20.71 1154 ASP A CA 1
ATOM 631 C C . ASP A 1 83 ? 41.954 -0.517 -15.666 1.00 21.61 1154 ASP A C 1
ATOM 632 O O . ASP A 1 83 ? 41.645 -1.327 -14.780 1.00 21.70 1154 ASP A O 1
ATOM 637 N N . LEU A 1 84 ? 42.578 0.632 -15.418 1.00 20.53 1155 LEU A N 1
ATOM 638 C CA . LEU A 1 84 ? 42.920 1.018 -14.053 1.00 20.51 1155 LEU A CA 1
ATOM 639 C C . LEU A 1 84 ? 42.089 2.256 -13.687 1.00 19.72 1155 LEU A C 1
ATOM 640 O O . LEU A 1 84 ? 42.127 3.275 -14.412 1.00 20.85 1155 LEU A O 1
ATOM 645 N N . PHE A 1 85 ? 41.359 2.170 -12.584 1.00 17.74 1156 PHE A N 1
ATOM 646 C CA . PHE A 1 85 ? 40.651 3.327 -12.069 1.00 17.31 1156 PHE A CA 1
ATOM 647 C C . PHE A 1 85 ? 41.388 3.803 -10.829 1.00 17.76 1156 PHE A C 1
ATOM 648 O O . PHE A 1 85 ? 41.541 3.048 -9.891 1.00 17.45 1156 PHE A O 1
ATOM 656 N N . THR A 1 86 ? 41.796 5.074 -10.804 1.00 17.19 1157 THR A N 1
ATOM 657 C CA . THR A 1 86 ? 42.400 5.633 -9.613 1.00 17.63 1157 THR A CA 1
ATOM 658 C C . THR A 1 86 ? 41.515 6.741 -9.097 1.00 15.61 1157 THR A C 1
ATOM 659 O O . THR A 1 86 ? 41.089 7.620 -9.840 1.00 15.29 1157 THR A O 1
ATOM 663 N N . GLY A 1 87 ? 41.192 6.709 -7.814 1.00 15.96 1158 GLY A N 1
ATOM 664 C CA . GLY A 1 87 ? 40.228 7.703 -7.385 1.00 16.11 1158 GLY A CA 1
ATOM 665 C C . GLY A 1 87 ? 40.284 8.067 -5.921 1.00 15.87 1158 GLY A C 1
ATOM 666 O O . GLY A 1 87 ? 41.086 7.542 -5.141 1.00 15.62 1158 GLY A O 1
ATOM 667 N N . VAL A 1 88 ? 39.375 8.945 -5.564 1.00 15.44 1159 VAL A N 1
ATOM 668 C CA . VAL A 1 88 ? 39.310 9.436 -4.225 1.00 16.23 1159 VAL A CA 1
ATOM 669 C C . VAL A 1 88 ? 37.864 9.302 -3.761 1.00 15.02 1159 VAL A C 1
ATOM 670 O O . VAL A 1 88 ? 36.931 9.321 -4.587 1.00 15.12 1159 VAL A O 1
ATOM 674 N N . MET A 1 89 ? 37.662 9.266 -2.435 1.00 15.04 1160 MET A N 1
ATOM 675 C CA . MET A 1 89 ? 36.268 9.155 -1.958 1.00 15.19 1160 MET A CA 1
ATOM 676 C C . MET A 1 89 ? 36.045 9.764 -0.580 1.00 14.31 1160 MET A C 1
ATOM 677 O O . MET A 1 89 ? 36.984 9.888 0.207 1.00 14.48 1160 MET A O 1
ATOM 682 N N . ALA A 1 90 ? 34.809 10.141 -0.294 1.00 14.97 1161 ALA A N 1
ATOM 683 C CA . ALA A 1 90 ? 34.433 10.675 1.035 1.00 15.39 1161 ALA A CA 1
ATOM 684 C C . ALA A 1 90 ? 33.335 9.780 1.574 1.00 15.89 1161 ALA A C 1
ATOM 685 O O . ALA A 1 90 ? 32.511 9.257 0.790 1.00 14.88 1161 ALA A O 1
ATOM 687 N N . THR A 1 91 ? 33.274 9.624 2.902 1.00 13.62 1162 THR A N 1
ATOM 688 C CA . THR A 1 91 ? 32.294 8.726 3.465 1.00 14.02 1162 THR A CA 1
ATOM 689 C C . THR A 1 91 ? 31.676 9.396 4.726 1.00 14.99 1162 THR A C 1
ATOM 690 O O . THR A 1 91 ? 32.298 10.307 5.353 1.00 13.57 1162 THR A O 1
ATOM 694 N N . TYR A 1 92 ? 30.453 8.992 5.045 1.00 14.68 1163 TYR A N 1
ATOM 695 C CA . TYR A 1 92 ? 29.728 9.443 6.249 1.00 14.76 1163 TYR A CA 1
ATOM 696 C C . TYR A 1 92 ? 28.964 8.207 6.698 1.00 14.17 1163 TYR A C 1
ATOM 697 O O . TYR A 1 92 ? 28.457 7.472 5.840 1.00 15.02 1163 TYR A O 1
ATOM 706 N N . THR A 1 93 ? 28.813 8.027 8.013 1.00 13.81 1164 THR A N 1
ATOM 707 C CA . THR A 1 93 ? 28.094 6.892 8.550 1.00 13.47 1164 THR A CA 1
ATOM 708 C C . THR A 1 93 ? 27.342 7.377 9.783 1.00 15.73 1164 THR A C 1
ATOM 709 O O . THR A 1 93 ? 27.890 8.134 10.608 1.00 15.11 1164 THR A O 1
ATOM 713 N N . ASP A 1 94 ? 26.119 6.899 9.940 1.00 15.74 1165 ASP A N 1
ATOM 714 C CA . ASP A 1 94 ? 25.310 7.173 11.157 1.00 17.68 1165 ASP A CA 1
ATOM 715 C C . ASP A 1 94 ? 24.878 5.802 11.691 1.00 16.93 1165 ASP A C 1
ATOM 716 O O . ASP A 1 94 ? 24.190 5.002 10.946 1.00 12.25 1165 ASP A O 1
ATOM 721 N N . THR A 1 95 ? 25.268 5.495 12.942 1.00 14.24 1166 THR A N 1
ATOM 722 C CA . THR A 1 95 ? 24.974 4.136 13.397 1.00 15.77 1166 THR A CA 1
ATOM 723 C C . THR A 1 95 ? 24.307 4.275 14.745 1.00 16.41 1166 THR A C 1
ATOM 724 O O . THR A 1 95 ? 24.780 5.054 15.608 1.00 16.61 1166 THR A O 1
ATOM 728 N N . ASP A 1 96 ? 23.289 3.471 14.942 1.00 16.07 1167 ASP A N 1
ATOM 729 C CA . ASP A 1 96 ? 22.610 3.371 16.237 1.00 17.94 1167 ASP A CA 1
ATOM 730 C C . ASP A 1 96 ? 22.888 1.965 16.770 1.00 17.85 1167 ASP A C 1
ATOM 731 O O . ASP A 1 96 ? 22.652 0.983 16.045 1.00 17.91 1167 ASP A O 1
ATOM 736 N N . ALA A 1 97 ? 23.421 1.834 17.987 1.00 15.32 1168 ALA A N 1
ATOM 737 C CA . ALA A 1 97 ? 23.736 0.484 18.501 1.00 15.90 1168 ALA A CA 1
ATOM 738 C C . ALA A 1 97 ? 23.281 0.376 19.942 1.00 17.50 1168 ALA A C 1
ATOM 739 O O . ALA A 1 97 ? 23.410 1.333 20.709 1.00 17.69 1168 ALA A O 1
ATOM 741 N N . SER A 1 98 ? 22.819 -0.814 20.341 1.00 19.09 1169 SER A N 1
ATOM 742 C CA . SER A 1 98 ? 22.563 -1.034 21.737 1.00 20.69 1169 SER A CA 1
ATOM 743 C C . SER A 1 98 ? 22.784 -2.488 22.069 1.00 21.15 1169 SER A C 1
ATOM 744 O O . SER A 1 98 ? 22.853 -3.357 21.190 1.00 20.34 1169 SER A O 1
ATOM 747 N N . ALA A 1 99 ? 22.959 -2.747 23.362 1.00 20.91 1170 ALA A N 1
ATOM 748 C CA . ALA A 1 99 ? 23.197 -4.073 23.893 1.00 21.76 1170 ALA A CA 1
ATOM 749 C C . ALA A 1 99 ? 22.668 -4.079 25.323 1.00 23.90 1170 ALA A C 1
ATOM 750 O O . ALA A 1 99 ? 22.114 -3.064 25.836 1.00 21.50 1170 ALA A O 1
ATOM 752 N N . ASP A 1 100 ? 22.748 -5.232 25.968 1.00 25.46 1171 ASP A N 1
ATOM 753 C CA . ASP A 1 100 ? 22.313 -5.254 27.384 1.00 27.87 1171 ASP A CA 1
ATOM 754 C C . ASP A 1 100 ? 22.993 -4.152 28.208 1.00 28.10 1171 ASP A C 1
ATOM 755 O O . ASP A 1 100 ? 22.336 -3.507 28.994 1.00 30.26 1171 ASP A O 1
ATOM 760 N N . LEU A 1 101 ? 24.272 -3.868 27.965 1.00 27.86 1172 LEU A N 1
ATOM 761 C CA . LEU A 1 101 ? 25.015 -2.871 28.766 1.00 28.45 1172 LEU A CA 1
ATOM 762 C C . LEU A 1 101 ? 25.074 -1.376 28.336 1.00 27.91 1172 LEU A C 1
ATOM 763 O O . LEU A 1 101 ? 25.585 -0.499 29.078 1.00 27.00 1172 LEU A O 1
ATOM 768 N N . TYR A 1 102 ? 24.565 -1.053 27.151 1.00 26.34 1173 TYR A N 1
ATOM 769 C CA . TYR A 1 102 ? 24.712 0.314 26.607 1.00 23.49 1173 TYR A CA 1
ATOM 770 C C . TYR A 1 102 ? 23.700 0.655 25.523 1.00 21.73 1173 TYR A C 1
ATOM 771 O O . TYR A 1 102 ? 23.119 -0.237 24.892 1.00 20.48 1173 TYR A O 1
ATOM 780 N N . SER A 1 103 ? 23.518 1.932 25.273 1.00 21.03 1174 SER A N 1
ATOM 781 C CA . SER A 1 103 ? 22.685 2.301 24.157 1.00 22.22 1174 SER A CA 1
ATOM 782 C C . SER A 1 103 ? 23.159 3.589 23.599 1.00 21.19 1174 SER A C 1
ATOM 783 O O . SER A 1 103 ? 23.467 4.493 24.393 1.00 22.42 1174 SER A O 1
ATOM 786 N N . GLY A 1 104 ? 23.277 3.719 22.263 1.00 19.50 1175 GLY A N 1
ATOM 787 C CA . GLY A 1 104 ? 23.734 5.004 21.759 1.00 18.46 1175 GLY A CA 1
ATOM 788 C C . GLY A 1 104 ? 23.862 5.202 20.242 1.00 18.35 1175 GLY A C 1
ATOM 789 O O . GLY A 1 104 ? 23.331 4.421 19.443 1.00 16.02 1175 GLY A O 1
ATOM 790 N N . LYS A 1 105 ? 24.612 6.221 19.873 1.00 17.08 1176 LYS A N 1
ATOM 791 C CA . LYS A 1 105 ? 24.750 6.630 18.459 1.00 19.02 1176 LYS A CA 1
ATOM 792 C C . LYS A 1 105 ? 26.177 7.038 18.165 1.00 18.18 1176 LYS A C 1
ATOM 793 O O . LYS A 1 105 ? 26.871 7.699 19.016 1.00 16.09 1176 LYS A O 1
ATOM 799 N N . THR A 1 106 ? 26.616 6.677 16.964 1.00 15.86 1177 THR A N 1
ATOM 800 C CA . THR A 1 106 ? 27.943 7.039 16.503 1.00 16.53 1177 THR A CA 1
ATOM 801 C C . THR A 1 106 ? 27.727 7.743 15.159 1.00 17.11 1177 THR A C 1
ATOM 802 O O . THR A 1 106 ? 26.943 7.260 14.307 1.00 16.50 1177 THR A O 1
ATOM 806 N N . LYS A 1 107 ? 28.404 8.872 14.985 1.00 17.03 1178 LYS A N 1
ATOM 807 C CA . LYS A 1 107 ? 28.358 9.609 13.741 1.00 17.77 1178 LYS A CA 1
ATOM 808 C C . LYS A 1 107 ? 29.791 9.703 13.304 1.00 17.78 1178 LYS A C 1
ATOM 809 O O . LYS A 1 107 ? 30.697 10.019 14.113 1.00 15.17 1178 LYS A O 1
ATOM 815 N N . SER A 1 108 ? 30.012 9.373 12.023 1.00 15.77 1179 SER A N 1
ATOM 816 C CA . SER A 1 108 ? 31.363 9.258 11.478 1.00 16.28 1179 SER A CA 1
ATOM 817 C C . SER A 1 108 ? 31.517 9.919 10.126 1.00 15.28 1179 SER A C 1
ATOM 818 O O . SER A 1 108 ? 30.553 10.005 9.325 1.00 13.10 1179 SER A O 1
ATOM 821 N N . TRP A 1 109 ? 32.753 10.300 9.829 1.00 16.20 1180 TRP A N 1
ATOM 822 C CA . TRP A 1 109 ? 33.119 10.819 8.505 1.00 16.07 1180 TRP A CA 1
ATOM 823 C C . TRP A 1 109 ? 34.450 10.187 8.166 1.00 16.06 1180 TRP A C 1
ATOM 824 O O . TRP A 1 109 ? 35.207 9.685 9.063 1.00 16.45 1180 TRP A O 1
ATOM 835 N N . GLY A 1 110 ? 34.762 10.154 6.877 1.00 16.98 1181 GLY A N 1
ATOM 836 C CA . GLY A 1 110 ? 36.045 9.601 6.504 1.00 15.11 1181 GLY A CA 1
ATOM 837 C C . GLY A 1 110 ? 36.312 9.846 5.036 1.00 15.96 1181 GLY A C 1
ATOM 838 O O . GLY A 1 110 ? 35.579 10.580 4.350 1.00 14.65 1181 GLY A O 1
ATOM 839 N N . GLY A 1 111 ? 37.387 9.263 4.550 1.00 16.47 1182 GLY A N 1
ATOM 840 C CA . GLY A 1 111 ? 37.677 9.463 3.122 1.00 18.75 1182 GLY A CA 1
ATOM 841 C C . GLY A 1 111 ? 38.900 8.677 2.787 1.00 18.69 1182 GLY A C 1
ATOM 842 O O . GLY A 1 111 ? 39.531 8.133 3.688 1.00 19.92 1182 GLY A O 1
ATOM 843 N N . GLY A 1 112 ? 39.248 8.568 1.502 1.00 17.31 1183 GLY A N 1
ATOM 844 C CA . GLY A 1 112 ? 40.402 7.736 1.196 1.00 17.59 1183 GLY A CA 1
ATOM 845 C C . GLY A 1 112 ? 40.633 7.697 -0.307 1.00 16.02 1183 GLY A C 1
ATOM 846 O O . GLY A 1 112 ? 40.070 8.500 -1.017 1.00 16.31 1183 GLY A O 1
ATOM 847 N N . PHE A 1 113 ? 41.429 6.742 -0.757 1.00 16.41 1184 PHE A N 1
ATOM 848 C CA . PHE A 1 113 ? 41.819 6.669 -2.176 1.00 16.54 1184 PHE A CA 1
ATOM 849 C C . PHE A 1 113 ? 41.641 5.244 -2.570 1.00 16.98 1184 PHE A C 1
ATOM 850 O O . PHE A 1 113 ? 41.786 4.399 -1.720 1.00 18.81 1184 PHE A O 1
ATOM 858 N N . TYR A 1 114 ? 41.396 4.959 -3.838 1.00 15.36 1185 TYR A N 1
ATOM 859 C CA . TYR A 1 114 ? 41.373 3.587 -4.238 1.00 16.02 1185 TYR A CA 1
ATOM 860 C C . TYR A 1 114 ? 42.006 3.431 -5.620 1.00 16.13 1185 TYR A C 1
ATOM 861 O O . TYR A 1 114 ? 42.138 4.417 -6.333 1.00 17.57 1185 TYR A O 1
ATOM 870 N N . ALA A 1 115 ? 42.361 2.192 -5.968 1.00 16.84 1186 ALA A N 1
ATOM 871 C CA . ALA A 1 115 ? 42.837 1.806 -7.311 1.00 16.07 1186 ALA A CA 1
ATOM 872 C C . ALA A 1 115 ? 42.162 0.455 -7.587 1.00 16.40 1186 ALA A C 1
ATOM 873 O O . ALA A 1 115 ? 42.266 -0.515 -6.827 1.00 16.62 1186 ALA A O 1
ATOM 875 N N . SER A 1 116 ? 41.402 0.418 -8.668 1.00 15.78 1187 SER A N 1
ATOM 876 C CA . SER A 1 116 ? 40.727 -0.799 -9.094 1.00 16.57 1187 SER A CA 1
ATOM 877 C C . SER A 1 116 ? 41.214 -1.155 -10.503 1.00 16.78 1187 SER A C 1
ATOM 878 O O . SER A 1 116 ? 41.096 -0.315 -11.442 1.00 17.16 1187 SER A O 1
ATOM 881 N N . GLY A 1 117 ? 41.704 -2.390 -10.661 1.00 16.08 1188 GLY A N 1
ATOM 882 C CA . GLY A 1 117 ? 42.242 -2.885 -11.942 1.00 15.99 1188 GLY A CA 1
ATOM 883 C C . GLY A 1 117 ? 41.415 -3.999 -12.509 1.00 17.26 1188 GLY A C 1
ATOM 884 O O . GLY A 1 117 ? 41.227 -5.007 -11.837 1.00 17.97 1188 GLY A O 1
ATOM 885 N N . LEU A 1 118 ? 40.943 -3.852 -13.757 1.00 16.59 1189 LEU A N 1
ATOM 886 C CA . LEU A 1 118 ? 40.096 -4.862 -14.364 1.00 18.01 1189 LEU A CA 1
ATOM 887 C C . LEU A 1 118 ? 40.810 -5.296 -15.644 1.00 20.04 1189 LEU A C 1
ATOM 888 O O . LEU A 1 118 ? 41.105 -4.444 -16.524 1.00 20.43 1189 LEU A O 1
ATOM 893 N N . PHE A 1 119 ? 41.097 -6.586 -15.718 1.00 20.22 1190 PHE A N 1
ATOM 894 C CA . PHE A 1 119 ? 41.895 -7.165 -16.800 1.00 21.39 1190 PHE A CA 1
ATOM 895 C C . PHE A 1 119 ? 40.955 -7.806 -17.830 1.00 21.38 1190 PHE A C 1
ATOM 896 O O . PHE A 1 119 ? 39.881 -8.363 -17.521 1.00 19.41 1190 PHE A O 1
ATOM 904 N N . ARG A 1 120 ? 41.351 -7.667 -19.082 1.00 22.16 1191 ARG A N 1
ATOM 905 C CA . ARG A 1 120 ? 40.657 -8.366 -20.161 1.00 24.48 1191 ARG A CA 1
ATOM 906 C C . ARG A 1 120 ? 40.574 -9.870 -19.939 1.00 23.53 1191 ARG A C 1
ATOM 907 O O . ARG A 1 120 ? 39.587 -10.471 -20.352 1.00 24.08 1191 ARG A O 1
ATOM 915 N N . SER A 1 121 ? 41.587 -10.477 -19.323 1.00 23.47 1192 SER A N 1
ATOM 916 C CA . SER A 1 121 ? 41.528 -11.900 -18.936 1.00 24.82 1192 SER A CA 1
ATOM 917 C C . SER A 1 121 ? 40.298 -12.300 -18.063 1.00 24.56 1192 SER A C 1
ATOM 918 O O . SER A 1 121 ? 39.806 -13.436 -18.103 1.00 25.02 1192 SER A O 1
ATOM 921 N N . GLY A 1 122 ? 39.807 -11.348 -17.264 1.00 24.69 1193 GLY A N 1
ATOM 922 C CA . GLY A 1 122 ? 38.709 -11.603 -16.293 1.00 21.42 1193 GLY A CA 1
ATOM 923 C C . GLY A 1 122 ? 39.200 -11.345 -14.866 1.00 19.26 1193 GLY A C 1
ATOM 924 O O . GLY A 1 122 ? 38.415 -11.161 -13.997 1.00 19.06 1193 GLY A O 1
ATOM 925 N N . ALA A 1 123 ? 40.504 -11.322 -14.641 1.00 18.89 1194 ALA A N 1
ATOM 926 C CA . ALA A 1 123 ? 41.072 -10.963 -13.376 1.00 18.90 1194 ALA A CA 1
ATOM 927 C C . ALA A 1 123 ? 40.692 -9.517 -12.964 1.00 19.35 1194 ALA A C 1
ATOM 928 O O . ALA A 1 123 ? 40.468 -8.643 -13.815 1.00 19.26 1194 ALA A O 1
ATOM 930 N N . TYR A 1 124 ? 40.649 -9.270 -11.647 1.00 16.19 1195 TYR A N 1
ATOM 931 C CA . TYR A 1 124 ? 40.505 -7.925 -11.174 1.00 15.54 1195 TYR A CA 1
ATOM 932 C C . TYR A 1 124 ? 41.123 -7.801 -9.813 1.00 15.14 1195 TYR A C 1
ATOM 933 O O . TYR A 1 124 ? 41.314 -8.797 -9.062 1.00 13.33 1195 TYR A O 1
ATOM 942 N N . PHE A 1 125 ? 41.511 -6.571 -9.488 1.00 16.95 1196 PHE A N 1
ATOM 943 C CA . PHE A 1 125 ? 41.844 -6.244 -8.104 1.00 16.12 1196 PHE A CA 1
ATOM 944 C C . PHE A 1 125 ? 41.201 -4.932 -7.688 1.00 16.60 1196 PHE A C 1
ATOM 945 O O . PHE A 1 125 ? 40.815 -4.138 -8.537 1.00 15.85 1196 PHE A O 1
ATOM 953 N N . ASP A 1 126 ? 41.153 -4.683 -6.383 1.00 15.44 1197 ASP A N 1
ATOM 954 C CA . ASP A 1 126 ? 40.669 -3.404 -5.842 1.00 17.43 1197 ASP A CA 1
ATOM 955 C C . ASP A 1 126 ? 41.468 -3.188 -4.587 1.00 16.89 1197 ASP A C 1
ATOM 956 O O . ASP A 1 126 ? 41.492 -4.040 -3.750 1.00 17.49 1197 ASP A O 1
ATOM 961 N N . VAL A 1 127 ? 42.113 -2.049 -4.451 1.00 17.48 1198 VAL A N 1
ATOM 962 C CA . VAL A 1 127 ? 42.917 -1.822 -3.254 1.00 18.52 1198 VAL A CA 1
ATOM 963 C C . VAL A 1 127 ? 42.447 -0.455 -2.741 1.00 18.54 1198 VAL A C 1
ATOM 964 O O . VAL A 1 127 ? 42.181 0.459 -3.535 1.00 16.56 1198 VAL A O 1
ATOM 968 N N . ILE A 1 128 ? 42.281 -0.311 -1.422 1.00 17.06 1199 ILE A N 1
ATOM 969 C CA . ILE A 1 128 ? 41.744 0.918 -0.925 1.00 17.23 1199 ILE A CA 1
ATOM 970 C C . ILE A 1 128 ? 42.457 1.288 0.358 1.00 17.85 1199 ILE A C 1
ATOM 971 O O . ILE A 1 128 ? 42.927 0.411 1.070 1.00 17.21 1199 ILE A O 1
ATOM 976 N N . ALA A 1 129 ? 42.587 2.576 0.623 1.00 17.43 1200 ALA A N 1
ATOM 977 C CA . ALA A 1 129 ? 43.137 3.024 1.903 1.00 18.57 1200 ALA A CA 1
ATOM 978 C C . ALA A 1 129 ? 42.260 4.170 2.371 1.00 17.79 1200 ALA A C 1
ATOM 979 O O . ALA A 1 129 ? 42.007 5.129 1.645 1.00 18.32 1200 ALA A O 1
ATOM 981 N N . LYS A 1 130 ? 41.773 4.072 3.598 1.00 18.72 1201 LYS A N 1
ATOM 982 C CA . LYS A 1 130 ? 40.916 5.141 4.093 1.00 18.34 1201 LYS A CA 1
ATOM 983 C C . LYS A 1 130 ? 41.141 5.409 5.543 1.00 19.62 1201 LYS A C 1
ATOM 984 O O . LYS A 1 130 ? 41.788 4.605 6.233 1.00 18.08 1201 LYS A O 1
ATOM 990 N N . TYR A 1 131 ? 40.559 6.521 5.986 1.00 19.62 1202 TYR A N 1
ATOM 991 C CA . TYR A 1 131 ? 40.619 7.012 7.371 1.00 20.79 1202 TYR A CA 1
ATOM 992 C C . TYR A 1 131 ? 39.153 7.123 7.815 1.00 19.82 1202 TYR A C 1
ATOM 993 O O . TYR A 1 131 ? 38.306 7.614 7.023 1.00 19.25 1202 TYR A O 1
ATOM 1002 N N . ILE A 1 132 ? 38.830 6.724 9.062 1.00 17.60 1203 ILE A N 1
ATOM 1003 C CA . ILE A 1 132 ? 37.455 6.873 9.525 1.00 18.41 1203 ILE A CA 1
ATOM 1004 C C . ILE A 1 132 ? 37.546 7.499 10.916 1.00 17.54 1203 ILE A C 1
ATOM 1005 O O . ILE A 1 132 ? 38.363 7.045 11.733 1.00 16.41 1203 ILE A O 1
ATOM 1010 N N . HIS A 1 133 ? 36.756 8.539 11.146 1.00 16.85 1204 HIS A N 1
ATOM 1011 C CA . HIS A 1 133 ? 36.705 9.219 12.448 1.00 18.87 1204 HIS A CA 1
ATOM 1012 C C . HIS A 1 133 ? 35.305 8.982 13.012 1.00 18.56 1204 HIS A C 1
ATOM 1013 O O . HIS A 1 133 ? 34.315 9.289 12.355 1.00 18.00 1204 HIS A O 1
ATOM 1020 N N . ASN A 1 134 ? 35.222 8.501 14.254 1.00 17.59 1205 ASN A N 1
ATOM 1021 C CA . ASN A 1 134 ? 33.936 8.200 14.906 1.00 18.41 1205 ASN A CA 1
ATOM 1022 C C . ASN A 1 134 ? 33.698 9.051 16.177 1.00 20.14 1205 ASN A C 1
ATOM 1023 O O . ASN A 1 134 ? 34.612 9.198 17.015 1.00 19.89 1205 ASN A O 1
ATOM 1028 N N . GLU A 1 135 ? 32.487 9.591 16.290 1.00 19.97 1206 GLU A N 1
ATOM 1029 C CA . GLU A 1 135 ? 32.088 10.333 17.472 1.00 21.62 1206 GLU A CA 1
ATOM 1030 C C . GLU A 1 135 ? 30.978 9.504 18.097 1.00 20.74 1206 GLU A C 1
ATOM 1031 O O . GLU A 1 135 ? 29.915 9.306 17.494 1.00 17.93 1206 GLU A O 1
ATOM 1037 N N . ASN A 1 136 ? 31.256 9.006 19.296 1.00 18.48 1207 ASN A N 1
ATOM 1038 C CA . ASN A 1 136 ? 30.371 8.085 19.942 1.00 19.35 1207 ASN A CA 1
ATOM 1039 C C . ASN A 1 136 ? 29.683 8.745 21.111 1.00 19.92 1207 ASN A C 1
ATOM 1040 O O . ASN A 1 136 ? 30.362 9.381 21.930 1.00 19.21 1207 ASN A O 1
ATOM 1045 N N . LYS A 1 137 ? 28.364 8.618 21.203 1.00 20.40 1208 LYS A N 1
ATOM 1046 C CA . LYS A 1 137 ? 27.605 9.146 22.383 1.00 21.17 1208 LYS A CA 1
ATOM 1047 C C . LYS A 1 137 ? 26.691 8.068 22.893 1.00 21.15 1208 LYS A C 1
ATOM 1048 O O . LYS A 1 137 ? 25.686 7.684 22.218 1.00 18.34 1208 LYS A O 1
ATOM 1054 N N . TYR A 1 138 ? 27.041 7.536 24.053 1.00 20.56 1209 TYR A N 1
ATOM 1055 C CA . TYR A 1 138 ? 26.375 6.302 24.520 1.00 21.80 1209 TYR A CA 1
ATOM 1056 C C . TYR A 1 138 ? 25.958 6.419 25.970 1.00 23.67 1209 TYR A C 1
ATOM 1057 O O . TYR A 1 138 ? 26.687 7.039 26.740 1.00 22.44 1209 TYR A O 1
ATOM 1066 N N . ASP A 1 139 ? 24.804 5.843 26.317 1.00 24.78 1210 ASP A N 1
ATOM 1067 C CA . ASP A 1 139 ? 24.434 5.592 27.731 1.00 27.52 1210 ASP A CA 1
ATOM 1068 C C . ASP A 1 139 ? 24.947 4.242 28.150 1.00 28.48 1210 ASP A C 1
ATOM 1069 O O . ASP A 1 139 ? 24.696 3.233 27.459 1.00 26.90 1210 ASP A O 1
ATOM 1074 N N . LEU A 1 140 ? 25.671 4.219 29.272 1.00 28.93 1211 LEU A N 1
ATOM 1075 C CA . LEU A 1 140 ? 26.164 2.979 29.843 1.00 32.83 1211 LEU A CA 1
ATOM 1076 C C . LEU A 1 140 ? 25.171 2.586 30.947 1.00 34.94 1211 LEU A C 1
ATOM 1077 O O . LEU A 1 140 ? 24.904 3.386 31.859 1.00 35.15 1211 LEU A O 1
ATOM 1082 N N . ASN A 1 141 ? 24.559 1.408 30.805 1.00 37.27 1212 ASN A N 1
ATOM 1083 C CA . ASN A 1 141 ? 23.474 0.986 31.689 1.00 41.26 1212 ASN A CA 1
ATOM 1084 C C . ASN A 1 141 ? 24.080 0.176 32.826 1.00 41.53 1212 ASN A C 1
ATOM 1085 O O . ASN A 1 141 ? 23.866 -1.029 32.916 1.00 43.12 1212 ASN A O 1
ATOM 1090 N N . PHE A 1 142 ? 24.896 0.839 33.641 1.00 41.84 1213 PHE A N 1
ATOM 1091 C CA . PHE A 1 142 ? 25.673 0.184 34.691 1.00 42.53 1213 PHE A CA 1
ATOM 1092 C C . PHE A 1 142 ? 26.567 1.164 35.470 1.00 43.26 1213 PHE A C 1
ATOM 1093 O O . PHE A 1 142 ? 27.150 2.111 34.902 1.00 41.56 1213 PHE A O 1
ATOM 1101 N N . ALA A 1 143 ? 26.656 0.930 36.786 1.00 44.84 1214 ALA A N 1
ATOM 1102 C CA . ALA A 1 143 ? 27.630 1.634 37.658 1.00 46.48 1214 ALA A CA 1
ATOM 1103 C C . ALA A 1 143 ? 27.488 3.152 37.690 1.00 47.10 1214 ALA A C 1
ATOM 1104 O O . ALA A 1 143 ? 28.490 3.863 37.841 1.00 48.33 1214 ALA A O 1
ATOM 1106 N N . GLY A 1 144 ? 26.261 3.659 37.551 1.00 47.65 1215 GLY A N 1
ATOM 1107 C CA . GLY A 1 144 ? 26.036 5.115 37.522 1.00 47.56 1215 GLY A CA 1
ATOM 1108 C C . GLY A 1 144 ? 26.907 5.838 36.495 1.00 47.41 1215 GLY A C 1
ATOM 1109 O O . GLY A 1 144 ? 27.196 7.020 36.641 1.00 48.08 1215 GLY A O 1
ATOM 1110 N N . ALA A 1 145 ? 27.310 5.135 35.443 1.00 46.88 1216 ALA A N 1
ATOM 1111 C CA . ALA A 1 145 ? 28.209 5.701 34.439 1.00 46.35 1216 ALA A CA 1
ATOM 1112 C C . ALA A 1 145 ? 27.543 6.812 33.649 1.00 45.46 1216 ALA A C 1
ATOM 1113 O O . ALA A 1 145 ? 28.218 7.762 33.253 1.00 46.07 1216 ALA A O 1
ATOM 1115 N N . GLY A 1 146 ? 26.232 6.695 33.426 1.00 44.52 1217 GLY A N 1
ATOM 1116 C CA . GLY A 1 146 ? 25.473 7.716 32.689 1.00 43.17 1217 GLY A CA 1
ATOM 1117 C C . GLY A 1 146 ? 25.926 7.818 31.224 1.00 42.80 1217 GLY A C 1
ATOM 1118 O O . GLY A 1 146 ? 26.437 6.843 30.684 1.00 41.05 1217 GLY A O 1
ATOM 1119 N N . LYS A 1 147 ? 25.698 9.005 30.634 1.00 42.23 1218 LYS A N 1
ATOM 1120 C CA . LYS A 1 147 ? 26.137 9.468 29.315 1.00 42.24 1218 LYS A CA 1
ATOM 1121 C C . LYS A 1 147 ? 27.648 9.655 29.158 1.00 41.36 1218 LYS A C 1
ATOM 1122 O O . LYS A 1 147 ? 28.277 10.347 29.946 1.00 41.69 1218 LYS A O 1
ATOM 1128 N N . GLN A 1 148 ? 28.211 9.046 28.127 1.00 38.83 1219 GLN A N 1
ATOM 1129 C CA . GLN A 1 148 ? 29.638 9.073 27.817 1.00 38.03 1219 GLN A CA 1
ATOM 1130 C C . GLN A 1 148 ? 29.838 9.410 26.324 1.00 37.42 1219 GLN A C 1
ATOM 1131 O O . GLN A 1 148 ? 29.275 8.730 25.421 1.00 34.57 1219 GLN A O 1
ATOM 1137 N N . ASN A 1 149 ? 30.646 10.445 26.078 1.00 35.76 1220 ASN A N 1
ATOM 1138 C CA . ASN A 1 149 ? 31.048 10.823 24.745 1.00 35.15 1220 ASN A CA 1
ATOM 1139 C C . ASN A 1 149 ? 32.478 10.399 24.579 1.00 34.27 1220 ASN A C 1
ATOM 1140 O O . ASN A 1 149 ? 33.269 10.635 25.472 1.00 34.12 1220 ASN A O 1
ATOM 1145 N N . PHE A 1 150 ? 32.837 9.758 23.462 1.00 31.13 1221 PHE A N 1
ATOM 1146 C CA . PHE A 1 150 ? 34.245 9.441 23.200 1.00 28.56 1221 PHE A CA 1
ATOM 1147 C C . PHE A 1 150 ? 34.467 9.298 21.695 1.00 27.84 1221 PHE A C 1
ATOM 1148 O O . PHE A 1 150 ? 33.545 8.960 20.948 1.00 26.25 1221 PHE A O 1
ATOM 1156 N N . ARG A 1 151 ? 35.692 9.508 21.268 1.00 26.57 1222 ARG A N 1
ATOM 1157 C CA . ARG A 1 151 ? 35.988 9.534 19.864 1.00 28.05 1222 ARG A CA 1
ATOM 1158 C C . ARG A 1 151 ? 36.922 8.360 19.636 1.00 28.00 1222 ARG A C 1
ATOM 1159 O O . ARG A 1 151 ? 37.643 7.921 20.574 1.00 26.56 1222 ARG A O 1
ATOM 1167 N N . SER A 1 152 ? 36.871 7.822 18.424 1.00 25.96 1223 SER A N 1
ATOM 1168 C CA . SER A 1 152 ? 37.799 6.792 17.979 1.00 25.57 1223 SER A CA 1
ATOM 1169 C C . SER A 1 152 ? 38.085 7.099 16.539 1.00 24.71 1223 SER A C 1
ATOM 1170 O O . SER A 1 152 ? 37.393 7.906 15.889 1.00 21.05 1223 SER A O 1
ATOM 1173 N N . HIS A 1 153 ? 39.135 6.484 16.035 1.00 24.64 1224 HIS A N 1
ATOM 1174 C CA . HIS A 1 153 ? 39.385 6.628 14.654 1.00 25.85 1224 HIS A CA 1
ATOM 1175 C C . HIS A 1 153 ? 40.154 5.428 14.194 1.00 26.74 1224 HIS A C 1
ATOM 1176 O O . HIS A 1 153 ? 40.676 4.664 15.036 1.00 26.28 1224 HIS A O 1
ATOM 1183 N N . SER A 1 154 ? 40.187 5.236 12.867 1.00 25.67 1225 SER A N 1
ATOM 1184 C CA . SER A 1 154 ? 40.951 4.161 12.340 1.00 26.75 1225 SER A CA 1
ATOM 1185 C C . SER A 1 154 ? 41.473 4.361 10.937 1.00 25.80 1225 SER A C 1
ATOM 1186 O O . SER A 1 154 ? 40.947 5.174 10.168 1.00 24.42 1225 SER A O 1
ATOM 1189 N N . LEU A 1 155 ? 42.582 3.652 10.694 1.00 25.02 1226 LEU A N 1
ATOM 1190 C CA . LEU A 1 155 ? 43.153 3.387 9.380 1.00 24.16 1226 LEU A CA 1
ATOM 1191 C C . LEU A 1 155 ? 42.768 2.021 8.842 1.00 23.41 1226 LEU A C 1
ATOM 1192 O O . LEU A 1 155 ? 42.697 0.998 9.577 1.00 23.61 1226 LEU A O 1
ATOM 1197 N N . TYR A 1 156 ? 42.533 1.968 7.534 1.00 21.19 1227 TYR A N 1
ATOM 1198 C CA . TYR A 1 156 ? 41.804 0.803 6.954 1.00 20.71 1227 TYR A CA 1
ATOM 1199 C C . TYR A 1 156 ? 42.565 0.639 5.673 1.00 19.79 1227 TYR A C 1
ATOM 1200 O O . TYR A 1 156 ? 42.815 1.630 4.952 1.00 19.27 1227 TYR A O 1
ATOM 1209 N N . ALA A 1 157 ? 42.978 -0.581 5.408 1.00 18.58 1228 ALA A N 1
ATOM 1210 C CA . ALA A 1 157 ? 43.570 -0.902 4.127 1.00 20.24 1228 ALA A CA 1
ATOM 1211 C C . ALA A 1 157 ? 42.838 -2.155 3.743 1.00 20.42 1228 ALA A C 1
ATOM 1212 O O . ALA A 1 157 ? 42.610 -3.027 4.601 1.00 21.87 1228 ALA A O 1
ATOM 1214 N N . GLY A 1 158 ? 42.560 -2.296 2.451 1.00 18.65 1229 GLY A N 1
ATOM 1215 C CA . GLY A 1 158 ? 41.844 -3.472 1.954 1.00 16.87 1229 GLY A CA 1
ATOM 1216 C C . GLY A 1 158 ? 42.404 -3.867 0.606 1.00 16.40 1229 GLY A C 1
ATOM 1217 O O . GLY A 1 158 ? 42.688 -2.987 -0.242 1.00 14.85 1229 GLY A O 1
ATOM 1218 N N . ALA A 1 159 ? 42.500 -5.184 0.369 1.00 15.69 1230 ALA A N 1
ATOM 1219 C CA . ALA A 1 159 ? 42.886 -5.680 -0.935 1.00 16.48 1230 ALA A CA 1
ATOM 1220 C C . ALA A 1 159 ? 41.959 -6.795 -1.284 1.00 16.11 1230 ALA A C 1
ATOM 1221 O O . ALA A 1 159 ? 41.757 -7.738 -0.515 1.00 16.05 1230 ALA A O 1
ATOM 1223 N N . GLU A 1 160 ? 41.413 -6.730 -2.485 1.00 15.70 1231 GLU A N 1
ATOM 1224 C CA . GLU A 1 160 ? 40.489 -7.787 -2.951 1.00 15.20 1231 GLU A CA 1
ATOM 1225 C C . GLU A 1 160 ? 40.970 -8.188 -4.349 1.00 15.06 1231 GLU A C 1
ATOM 1226 O O . GLU A 1 160 ? 41.429 -7.341 -5.142 1.00 16.50 1231 GLU A O 1
ATOM 1232 N N . VAL A 1 161 ? 40.851 -9.461 -4.667 1.00 14.95 1232 VAL A N 1
ATOM 1233 C CA . VAL A 1 161 ? 41.198 -9.895 -6.016 1.00 16.95 1232 VAL A CA 1
ATOM 1234 C C . VAL A 1 161 ? 40.116 -10.893 -6.405 1.00 16.18 1232 VAL A C 1
ATOM 1235 O O . VAL A 1 161 ? 39.441 -11.489 -5.531 1.00 17.55 1232 VAL A O 1
ATOM 1239 N N . GLY A 1 162 ? 39.972 -11.138 -7.699 1.00 15.83 1233 GLY A N 1
ATOM 1240 C CA . GLY A 1 162 ? 38.935 -12.064 -8.119 1.00 15.80 1233 GLY A CA 1
ATOM 1241 C C . GLY A 1 162 ? 39.107 -12.263 -9.625 1.00 16.69 1233 GLY A C 1
ATOM 1242 O O . GLY A 1 162 ? 40.093 -11.755 -10.207 1.00 16.53 1233 GLY A O 1
ATOM 1243 N N . TYR A 1 163 ? 38.238 -13.077 -10.200 1.00 16.59 1234 TYR A N 1
ATOM 1244 C CA . TYR A 1 163 ? 38.439 -13.499 -11.549 1.00 18.93 1234 TYR A CA 1
ATOM 1245 C C . TYR A 1 163 ? 37.128 -13.960 -12.090 1.00 18.99 1234 TYR A C 1
ATOM 1246 O O . TYR A 1 163 ? 36.486 -14.907 -11.520 1.00 18.23 1234 TYR A O 1
ATOM 1255 N N . ARG A 1 164 ? 36.701 -13.313 -13.179 1.00 18.89 1235 ARG A N 1
ATOM 1256 C CA . ARG A 1 164 ? 35.441 -13.678 -13.791 1.00 20.01 1235 ARG A CA 1
ATOM 1257 C C . ARG A 1 164 ? 35.637 -14.758 -14.847 1.00 20.83 1235 ARG A C 1
ATOM 1258 O O . ARG A 1 164 ? 36.380 -14.539 -15.784 1.00 21.66 1235 ARG A O 1
ATOM 1266 N N . TYR A 1 165 ? 34.966 -15.899 -14.717 1.00 20.77 1236 TYR A N 1
ATOM 1267 C CA . TYR A 1 165 ? 35.030 -16.949 -15.720 1.00 20.87 1236 TYR A CA 1
ATOM 1268 C C . TYR A 1 165 ? 33.701 -17.027 -16.388 1.00 21.38 1236 TYR A C 1
ATOM 1269 O O . TYR A 1 165 ? 32.728 -17.436 -15.750 1.00 20.70 1236 TYR A O 1
ATOM 1278 N N . HIS A 1 166 ? 33.623 -16.674 -17.682 1.00 22.01 1237 HIS A N 1
ATOM 1279 C CA . HIS A 1 166 ? 32.376 -16.957 -18.405 1.00 24.67 1237 HIS A CA 1
ATOM 1280 C C . HIS A 1 166 ? 32.143 -18.458 -18.619 1.00 26.23 1237 HIS A C 1
ATOM 1281 O O . HIS A 1 166 ? 33.078 -19.185 -18.964 1.00 27.89 1237 HIS A O 1
ATOM 1288 N N . LEU A 1 167 ? 30.932 -18.932 -18.345 1.00 26.49 1238 LEU A N 1
ATOM 1289 C CA . LEU A 1 167 ? 30.542 -20.298 -18.634 1.00 29.24 1238 LEU A CA 1
ATOM 1290 C C . LEU A 1 167 ? 29.897 -20.349 -20.037 1.00 31.36 1238 LEU A C 1
ATOM 1291 O O . LEU A 1 167 ? 30.026 -21.360 -20.760 1.00 31.31 1238 LEU A O 1
ATOM 1296 N N . THR A 1 168 ? 29.161 -19.280 -20.376 1.00 30.42 1239 THR A N 1
ATOM 1297 C CA . THR A 1 168 ? 28.470 -19.133 -21.654 1.00 31.22 1239 THR A CA 1
ATOM 1298 C C . THR A 1 168 ? 28.662 -17.658 -22.025 1.00 31.12 1239 THR A C 1
ATOM 1299 O O . THR A 1 168 ? 29.311 -16.886 -21.253 1.00 31.06 1239 THR A O 1
ATOM 1303 N N . ASP A 1 169 ? 28.099 -17.252 -23.163 1.00 30.90 1240 ASP A N 1
ATOM 1304 C CA . ASP A 1 169 ? 28.121 -15.833 -23.542 1.00 30.91 1240 ASP A CA 1
ATOM 1305 C C . ASP A 1 169 ? 27.455 -14.955 -22.468 1.00 28.98 1240 ASP A C 1
ATOM 1306 O O . ASP A 1 169 ? 27.878 -13.837 -22.271 1.00 29.42 1240 ASP A O 1
ATOM 1311 N N . THR A 1 170 ? 26.431 -15.460 -21.784 1.00 25.57 1241 THR A N 1
ATOM 1312 C CA . THR A 1 170 ? 25.712 -14.596 -20.851 1.00 25.39 1241 THR A CA 1
ATOM 1313 C C . THR A 1 170 ? 25.734 -15.018 -19.361 1.00 24.26 1241 THR A C 1
ATOM 1314 O O . THR A 1 170 ? 24.998 -14.434 -18.555 1.00 23.09 1241 THR A O 1
ATOM 1318 N N . THR A 1 171 ? 26.496 -16.052 -19.004 1.00 23.13 1242 THR A N 1
ATOM 1319 C CA . THR A 1 171 ? 26.617 -16.421 -17.584 1.00 22.16 1242 THR A CA 1
ATOM 1320 C C . THR A 1 171 ? 28.087 -16.523 -17.146 1.00 22.26 1242 THR A C 1
ATOM 1321 O O . THR A 1 171 ? 28.989 -16.803 -17.961 1.00 20.30 1242 THR A O 1
ATOM 1325 N N . PHE A 1 172 ? 28.347 -16.295 -15.856 1.00 18.51 1243 PHE A N 1
ATOM 1326 C CA . PHE A 1 172 ? 29.694 -16.345 -15.389 1.00 19.07 1243 PHE A CA 1
ATOM 1327 C C . PHE A 1 172 ? 29.696 -16.766 -13.936 1.00 18.45 1243 PHE A C 1
ATOM 1328 O O . PHE A 1 172 ? 28.672 -16.691 -13.247 1.00 17.81 1243 PHE A O 1
ATOM 1336 N N . VAL A 1 173 ? 30.864 -17.209 -13.494 1.00 19.56 1244 VAL A N 1
ATOM 1337 C CA . VAL A 1 173 ? 31.155 -17.352 -12.064 1.00 19.11 1244 VAL A CA 1
ATOM 1338 C C . VAL A 1 173 ? 32.399 -16.581 -11.786 1.00 19.09 1244 VAL A C 1
ATOM 1339 O O . VAL A 1 173 ? 33.297 -16.497 -12.636 1.00 18.54 1244 VAL A O 1
ATOM 1343 N N . GLU A 1 174 ? 32.462 -15.996 -10.596 1.00 17.78 1245 GLU A N 1
ATOM 1344 C CA . GLU A 1 174 ? 33.506 -15.099 -10.235 1.00 17.63 1245 GLU A CA 1
ATOM 1345 C C . GLU A 1 174 ? 33.977 -15.379 -8.806 1.00 16.78 1245 GLU A C 1
ATOM 1346 O O . GLU A 1 174 ? 33.372 -14.863 -7.865 1.00 16.70 1245 GLU A O 1
ATOM 1352 N N . PRO A 1 175 ? 35.026 -16.222 -8.633 1.00 17.53 1246 PRO A N 1
ATOM 1353 C CA . PRO A 1 175 ? 35.578 -16.390 -7.289 1.00 16.01 1246 PRO A CA 1
ATOM 1354 C C . PRO A 1 175 ? 36.294 -15.116 -6.873 1.00 15.38 1246 PRO A C 1
ATOM 1355 O O . PRO A 1 175 ? 36.821 -14.390 -7.727 1.00 16.23 1246 PRO A O 1
ATOM 1359 N N . GLN A 1 176 ? 36.323 -14.853 -5.565 1.00 14.66 1247 GLN A N 1
ATOM 1360 C CA . GLN A 1 176 ? 36.864 -13.642 -4.976 1.00 14.96 1247 GLN A CA 1
ATOM 1361 C C . GLN A 1 176 ? 37.479 -13.906 -3.592 1.00 14.20 1247 GLN A C 1
ATOM 1362 O O . GLN A 1 176 ? 36.984 -14.773 -2.844 1.00 17.20 1247 GLN A O 1
ATOM 1368 N N . ALA A 1 177 ? 38.463 -13.092 -3.210 1.00 15.15 1248 ALA A N 1
ATOM 1369 C CA . ALA A 1 177 ? 39.158 -13.187 -1.949 1.00 15.99 1248 ALA A CA 1
ATOM 1370 C C . ALA A 1 177 ? 39.515 -11.759 -1.541 1.00 15.77 1248 ALA A C 1
ATOM 1371 O O . ALA A 1 177 ? 39.864 -10.937 -2.368 1.00 17.20 1248 ALA A O 1
ATOM 1373 N N . GLU A 1 178 ? 39.373 -11.446 -0.264 1.00 14.25 1249 GLU A N 1
ATOM 1374 C CA . GLU A 1 178 ? 39.619 -10.098 0.183 1.00 14.30 1249 GLU A CA 1
ATOM 1375 C C . GLU A 1 178 ? 40.228 -10.130 1.560 1.00 15.92 1249 GLU A C 1
ATOM 1376 O O . GLU A 1 178 ? 39.870 -10.968 2.388 1.00 16.02 1249 GLU A O 1
ATOM 1382 N N . LEU A 1 179 ? 41.100 -9.195 1.852 1.00 17.27 1250 LEU A N 1
ATOM 1383 C CA . LEU A 1 179 ? 41.623 -9.148 3.180 1.00 20.00 1250 LEU A CA 1
ATOM 1384 C C . LEU A 1 179 ? 41.608 -7.657 3.539 1.00 20.51 1250 LEU A C 1
ATOM 1385 O O . LEU A 1 179 ? 41.977 -6.765 2.743 1.00 17.67 1250 LEU A O 1
ATOM 1390 N N . VAL A 1 180 ? 41.154 -7.371 4.754 1.00 20.21 1251 VAL A N 1
ATOM 1391 C CA . VAL A 1 180 ? 41.045 -5.985 5.213 1.00 18.57 1251 VAL A CA 1
ATOM 1392 C C . VAL A 1 180 ? 41.775 -5.897 6.539 1.00 20.44 1251 VAL A C 1
ATOM 1393 O O . VAL A 1 180 ? 41.570 -6.746 7.439 1.00 20.51 1251 VAL A O 1
ATOM 1397 N N . TRP A 1 181 ? 42.636 -4.915 6.679 1.00 20.31 1252 TRP A N 1
ATOM 1398 C CA . TRP A 1 181 ? 43.328 -4.810 7.948 1.00 24.44 1252 TRP A CA 1
ATOM 1399 C C . TRP A 1 181 ? 43.274 -3.395 8.425 1.00 25.55 1252 TRP A C 1
ATOM 1400 O O . TRP A 1 181 ? 43.039 -2.477 7.656 1.00 23.23 1252 TRP A O 1
ATOM 1411 N N . GLY A 1 182 ? 43.448 -3.197 9.717 1.00 28.43 1253 GLY A N 1
ATOM 1412 C CA . GLY A 1 182 ? 43.294 -1.830 10.213 1.00 30.36 1253 GLY A CA 1
ATOM 1413 C C . GLY A 1 182 ? 44.125 -1.569 11.466 1.00 31.67 1253 GLY A C 1
ATOM 1414 O O . GLY A 1 182 ? 44.687 -2.503 12.051 1.00 29.49 1253 GLY A O 1
ATOM 1415 N N . ARG A 1 183 ? 44.170 -0.298 11.842 1.00 31.69 1254 ARG A N 1
ATOM 1416 C CA . ARG A 1 183 ? 44.659 0.138 13.131 1.00 32.71 1254 ARG A CA 1
ATOM 1417 C C . ARG A 1 183 ? 43.538 0.988 13.651 1.00 31.69 1254 ARG A C 1
ATOM 1418 O O . ARG A 1 183 ? 43.114 1.986 13.019 1.00 30.69 1254 ARG A O 1
ATOM 1426 N N . LEU A 1 184 ? 43.081 0.596 14.807 1.00 29.77 1255 LEU A N 1
ATOM 1427 C CA . LEU A 1 184 ? 41.997 1.245 15.460 1.00 31.55 1255 LEU A CA 1
ATOM 1428 C C . LEU A 1 184 ? 42.466 1.844 16.810 1.00 31.83 1255 LEU A C 1
ATOM 1429 O O . LEU A 1 184 ? 43.003 1.148 17.647 1.00 28.67 1255 LEU A O 1
ATOM 1434 N N . GLN A 1 185 ? 42.245 3.138 17.013 1.00 33.13 1256 GLN A N 1
ATOM 1435 C CA . GLN A 1 185 ? 42.616 3.759 18.259 1.00 35.82 1256 GLN A CA 1
ATOM 1436 C C . GLN A 1 185 ? 41.461 4.593 18.801 1.00 37.10 1256 GLN A C 1
ATOM 1437 O O . GLN A 1 185 ? 40.837 5.329 18.048 1.00 36.66 1256 GLN A O 1
ATOM 1443 N N . GLY A 1 186 ? 41.140 4.472 20.092 1.00 38.45 1257 GLY A N 1
ATOM 1444 C CA . GLY A 1 186 ? 40.111 5.337 20.713 1.00 40.94 1257 GLY A CA 1
ATOM 1445 C C . GLY A 1 186 ? 40.488 5.810 22.116 1.00 43.75 1257 GLY A C 1
ATOM 1446 O O . GLY A 1 186 ? 41.460 5.320 22.690 1.00 43.13 1257 GLY A O 1
ATOM 1447 N N . GLN A 1 187 ? 39.717 6.753 22.661 1.00 46.02 1258 GLN A N 1
ATOM 1448 C CA . GLN A 1 187 ? 39.981 7.333 23.999 1.00 48.60 1258 GLN A CA 1
ATOM 1449 C C . GLN A 1 187 ? 39.991 6.270 25.110 1.00 48.80 1258 GLN A C 1
ATOM 1450 O O . GLN A 1 187 ? 38.908 5.870 25.572 1.00 49.74 1258 GLN A O 1
ATOM 1456 N N . ASN A 1 203 ? 43.258 1.220 24.284 1.00 56.21 1274 ASN A N 1
ATOM 1457 C CA . ASN A 1 203 ? 43.186 0.480 23.024 1.00 56.54 1274 ASN A CA 1
ATOM 1458 C C . ASN A 1 203 ? 43.927 1.126 21.859 1.00 55.08 1274 ASN A C 1
ATOM 1459 O O . ASN A 1 203 ? 43.666 2.282 21.499 1.00 55.58 1274 ASN A O 1
ATOM 1464 N N . SER A 1 204 ? 44.900 0.385 21.336 1.00 53.08 1275 SER A N 1
ATOM 1465 C CA . SER A 1 204 ? 45.210 0.390 19.920 1.00 50.63 1275 SER A CA 1
ATOM 1466 C C . SER A 1 204 ? 45.119 -1.065 19.456 1.00 48.62 1275 SER A C 1
ATOM 1467 O O . SER A 1 204 ? 45.978 -1.871 19.808 1.00 49.46 1275 SER A O 1
ATOM 1470 N N . VAL A 1 205 ? 44.089 -1.415 18.681 1.00 44.78 1276 VAL A N 1
ATOM 1471 C CA . VAL A 1 205 ? 43.990 -2.792 18.135 1.00 40.67 1276 VAL A CA 1
ATOM 1472 C C . VAL A 1 205 ? 44.132 -2.843 16.600 1.00 37.44 1276 VAL A C 1
ATOM 1473 O O . VAL A 1 205 ? 43.849 -1.871 15.922 1.00 36.64 1276 VAL A O 1
ATOM 1477 N N . ASN A 1 206 ? 44.539 -3.983 16.072 1.00 33.95 1277 ASN A N 1
ATOM 1478 C CA . ASN A 1 206 ? 44.680 -4.169 14.642 1.00 32.39 1277 ASN A CA 1
ATOM 1479 C C . ASN A 1 206 ? 43.713 -5.220 14.100 1.00 30.54 1277 ASN A C 1
ATOM 1480 O O . ASN A 1 206 ? 44.072 -6.404 14.000 1.00 29.49 1277 ASN A O 1
ATOM 1485 N N . PRO A 1 207 ? 42.484 -4.811 13.715 1.00 28.64 1278 PRO A N 1
ATOM 1486 C CA . PRO A 1 207 ? 41.565 -5.868 13.265 1.00 28.62 1278 PRO A CA 1
ATOM 1487 C C . PRO A 1 207 ? 41.981 -6.491 11.918 1.00 26.55 1278 PRO A C 1
ATOM 1488 O O . PRO A 1 207 ? 42.772 -5.918 11.216 1.00 25.79 1278 PRO A O 1
ATOM 1492 N N . LEU A 1 208 ? 41.486 -7.667 11.595 1.00 26.50 1279 LEU A N 1
ATOM 1493 C CA . LEU A 1 208 ? 41.768 -8.274 10.300 1.00 27.02 1279 LEU A CA 1
ATOM 1494 C C . LEU A 1 208 ? 40.532 -9.034 9.943 1.00 27.27 1279 LEU A C 1
ATOM 1495 O O . LEU A 1 208 ? 40.026 -9.830 10.770 1.00 28.61 1279 LEU A O 1
ATOM 1500 N N . VAL A 1 209 ? 39.996 -8.787 8.739 1.00 25.04 1280 VAL A N 1
ATOM 1501 C CA . VAL A 1 209 ? 38.802 -9.438 8.259 1.00 22.98 1280 VAL A CA 1
ATOM 1502 C C . VAL A 1 209 ? 39.106 -10.029 6.897 1.00 23.30 1280 VAL A C 1
ATOM 1503 O O . VAL A 1 209 ? 39.728 -9.374 6.072 1.00 23.93 1280 VAL A O 1
ATOM 1507 N N . GLY A 1 210 ? 38.660 -11.246 6.624 1.00 21.84 1281 GLY A N 1
ATOM 1508 C CA . GLY A 1 210 ? 39.034 -11.870 5.348 1.00 21.53 1281 GLY A CA 1
ATOM 1509 C C . GLY A 1 210 ? 37.775 -12.488 4.844 1.00 21.17 1281 GLY A C 1
ATOM 1510 O O . GLY A 1 210 ? 36.877 -12.796 5.660 1.00 22.76 1281 GLY A O 1
ATOM 1511 N N . ARG A 1 211 ? 37.684 -12.665 3.531 1.00 18.48 1282 ARG A N 1
ATOM 1512 C CA . ARG A 1 211 ? 36.491 -13.205 2.934 1.00 17.78 1282 ARG A CA 1
ATOM 1513 C C . ARG A 1 211 ? 36.956 -13.982 1.710 1.00 16.98 1282 ARG A C 1
ATOM 1514 O O . ARG A 1 211 ? 37.846 -13.506 0.992 1.00 16.05 1282 ARG A O 1
ATOM 1522 N N . THR A 1 212 ? 36.347 -15.135 1.461 1.00 16.13 1283 THR A N 1
ATOM 1523 C CA . THR A 1 212 ? 36.542 -15.851 0.223 1.00 18.84 1283 THR A CA 1
ATOM 1524 C C . THR A 1 212 ? 35.171 -16.255 -0.260 1.00 18.60 1283 THR A C 1
ATOM 1525 O O . THR A 1 212 ? 34.350 -16.661 0.531 1.00 20.36 1283 THR A O 1
ATOM 1529 N N . GLY A 1 213 ? 34.891 -16.152 -1.550 1.00 17.67 1284 GLY A N 1
ATOM 1530 C CA . GLY A 1 213 ? 33.553 -16.396 -1.953 1.00 16.73 1284 GLY A CA 1
ATOM 1531 C C . GLY A 1 213 ? 33.442 -16.434 -3.456 1.00 17.86 1284 GLY A C 1
ATOM 1532 O O . GLY A 1 213 ? 34.455 -16.323 -4.171 1.00 17.54 1284 GLY A O 1
ATOM 1533 N N . VAL A 1 214 ? 32.201 -16.644 -3.908 1.00 16.88 1285 VAL A N 1
ATOM 1534 C CA . VAL A 1 214 ? 31.889 -16.788 -5.321 1.00 16.05 1285 VAL A CA 1
ATOM 1535 C C . VAL A 1 214 ? 30.617 -16.023 -5.641 1.00 15.77 1285 VAL A C 1
ATOM 1536 O O . VAL A 1 214 ? 29.589 -16.164 -4.955 1.00 16.10 1285 VAL A O 1
ATOM 1540 N N . VAL A 1 215 ? 30.673 -15.285 -6.733 1.00 15.54 1286 VAL A N 1
ATOM 1541 C CA . VAL A 1 215 ? 29.485 -14.716 -7.286 1.00 16.21 1286 VAL A CA 1
ATOM 1542 C C . VAL A 1 215 ? 29.191 -15.344 -8.627 1.00 16.83 1286 VAL A C 1
ATOM 1543 O O . VAL A 1 215 ? 30.111 -15.542 -9.502 1.00 16.88 1286 VAL A O 1
ATOM 1547 N N . SER A 1 216 ? 27.930 -15.684 -8.840 1.00 16.68 1287 SER A N 1
ATOM 1548 C CA . SER A 1 216 ? 27.589 -16.057 -10.203 1.00 18.92 1287 SER A CA 1
ATOM 1549 C C . SER A 1 216 ? 26.580 -15.075 -10.814 1.00 18.74 1287 SER A C 1
ATOM 1550 O O . SER A 1 216 ? 25.784 -14.431 -10.098 1.00 18.49 1287 SER A O 1
ATOM 1553 N N . GLY A 1 217 ? 26.552 -15.004 -12.144 1.00 17.63 1288 GLY A N 1
ATOM 1554 C CA . GLY A 1 217 ? 25.800 -13.971 -12.777 1.00 17.10 1288 GLY A CA 1
ATOM 1555 C C . GLY A 1 217 ? 25.210 -14.413 -14.085 1.00 17.93 1288 GLY A C 1
ATOM 1556 O O . GLY A 1 217 ? 25.780 -15.298 -14.778 1.00 16.54 1288 GLY A O 1
ATOM 1557 N N . LYS A 1 218 ? 24.087 -13.771 -14.428 1.00 17.92 1289 LYS A N 1
ATOM 1558 C CA . LYS A 1 218 ? 23.391 -13.975 -15.730 1.00 17.66 1289 LYS A CA 1
ATOM 1559 C C . LYS A 1 218 ? 23.090 -12.584 -16.308 1.00 18.47 1289 LYS A C 1
ATOM 1560 O O . LYS A 1 218 ? 22.474 -11.733 -15.635 1.00 17.84 1289 LYS A O 1
ATOM 1566 N N . THR A 1 219 ? 23.538 -12.295 -17.529 1.00 17.29 1290 THR A N 1
ATOM 1567 C CA . THR A 1 219 ? 23.369 -10.946 -18.084 1.00 17.96 1290 THR A CA 1
ATOM 1568 C C . THR A 1 219 ? 22.292 -11.000 -19.146 1.00 19.33 1290 THR A C 1
ATOM 1569 O O . THR A 1 219 ? 22.349 -11.881 -20.024 1.00 19.94 1290 THR A O 1
ATOM 1573 N N . PHE A 1 220 ? 21.293 -10.116 -19.046 1.00 19.76 1291 PHE A N 1
ATOM 1574 C CA . PHE A 1 220 ? 20.302 -9.883 -20.092 1.00 19.98 1291 PHE A CA 1
ATOM 1575 C C . PHE A 1 220 ? 20.676 -8.561 -20.746 1.00 21.46 1291 PHE A C 1
ATOM 1576 O O . PHE A 1 220 ? 21.268 -7.684 -20.097 1.00 18.63 1291 PHE A O 1
ATOM 1584 N N . SER A 1 221 ? 20.296 -8.383 -22.025 1.00 20.64 1292 SER A N 1
ATOM 1585 C CA . SER A 1 221 ? 20.596 -7.168 -22.691 1.00 22.44 1292 SER A CA 1
ATOM 1586 C C . SER A 1 221 ? 19.608 -6.861 -23.816 1.00 22.90 1292 SER A C 1
ATOM 1587 O O . SER A 1 221 ? 18.820 -7.744 -24.236 1.00 24.07 1292 SER A O 1
ATOM 1590 N N . GLY A 1 222 ? 19.602 -5.613 -24.264 1.00 20.93 1293 GLY A N 1
ATOM 1591 C CA . GLY A 1 222 ? 18.751 -5.238 -25.372 1.00 21.18 1293 GLY A CA 1
ATOM 1592 C C . GLY A 1 222 ? 19.748 -4.495 -26.231 1.00 21.67 1293 GLY A C 1
ATOM 1593 O O . GLY A 1 222 ? 20.981 -4.658 -26.074 1.00 21.48 1293 GLY A O 1
ATOM 1594 N N . LYS A 1 223 ? 19.250 -3.631 -27.100 1.00 23.37 1294 LYS A N 1
ATOM 1595 C CA . LYS A 1 223 ? 20.141 -2.932 -28.053 1.00 24.46 1294 LYS A CA 1
ATOM 1596 C C . LYS A 1 223 ? 21.120 -2.012 -27.331 1.00 23.97 1294 LYS A C 1
ATOM 1597 O O . LYS A 1 223 ? 22.302 -1.877 -27.713 1.00 24.35 1294 LYS A O 1
ATOM 1603 N N . ASP A 1 224 ? 20.671 -1.371 -26.260 1.00 22.19 1295 ASP A N 1
ATOM 1604 C CA . ASP A 1 224 ? 21.565 -0.422 -25.578 1.00 20.96 1295 ASP A CA 1
ATOM 1605 C C . ASP A 1 224 ? 21.409 -0.384 -24.044 1.00 18.46 1295 ASP A C 1
ATOM 1606 O O . ASP A 1 224 ? 21.472 0.670 -23.445 1.00 16.32 1295 ASP A O 1
ATOM 1611 N N . TRP A 1 225 ? 21.195 -1.541 -23.452 1.00 17.88 1296 TRP A N 1
ATOM 1612 C CA . TRP A 1 225 ? 21.117 -1.672 -21.978 1.00 18.35 1296 TRP A CA 1
ATOM 1613 C C . TRP A 1 225 ? 21.504 -3.083 -21.683 1.00 18.22 1296 TRP A C 1
ATOM 1614 O O . TRP A 1 225 ? 21.356 -3.988 -22.533 1.00 17.24 1296 TRP A O 1
ATOM 1625 N N . SER A 1 226 ? 21.941 -3.286 -20.437 1.00 16.79 1297 SER A N 1
ATOM 1626 C CA . SER A 1 226 ? 22.190 -4.611 -19.978 1.00 17.56 1297 SER A CA 1
ATOM 1627 C C . SER A 1 226 ? 21.790 -4.664 -18.518 1.00 17.63 1297 SER A C 1
ATOM 1628 O O . SER A 1 226 ? 21.777 -3.635 -17.815 1.00 16.53 1297 SER A O 1
ATOM 1631 N N . LEU A 1 227 ? 21.411 -5.855 -18.084 1.00 17.08 1298 LEU A N 1
ATOM 1632 C CA . LEU A 1 227 ? 21.077 -6.047 -16.715 1.00 17.45 1298 LEU A CA 1
ATOM 1633 C C . LEU A 1 227 ? 21.647 -7.397 -16.243 1.00 16.37 1298 LEU A C 1
ATOM 1634 O O . LEU A 1 227 ? 21.282 -8.423 -16.779 1.00 17.53 1298 LEU A O 1
ATOM 1639 N N . THR A 1 228 ? 22.508 -7.404 -15.235 1.00 14.75 1299 THR A N 1
ATOM 1640 C CA . THR A 1 228 ? 23.122 -8.631 -14.743 1.00 15.02 1299 THR A CA 1
ATOM 1641 C C . THR A 1 228 ? 22.533 -9.007 -13.389 1.00 14.92 1299 THR A C 1
ATOM 1642 O O . THR A 1 228 ? 22.655 -8.256 -12.442 1.00 15.17 1299 THR A O 1
ATOM 1646 N N . ALA A 1 229 ? 21.932 -10.174 -13.287 1.00 14.32 1300 ALA A N 1
ATOM 1647 C CA . ALA A 1 229 ? 21.401 -10.677 -12.007 1.00 15.56 1300 ALA A CA 1
ATOM 1648 C C . ALA A 1 229 ? 22.534 -11.460 -11.309 1.00 15.79 1300 ALA A C 1
ATOM 1649 O O . ALA A 1 229 ? 23.275 -12.174 -11.984 1.00 17.13 1300 ALA A O 1
ATOM 1651 N N . ARG A 1 230 ? 22.725 -11.258 -9.991 1.00 13.72 1301 ARG A N 1
ATOM 1652 C CA . ARG A 1 230 ? 23.859 -11.851 -9.338 1.00 14.48 1301 ARG A CA 1
ATOM 1653 C C . ARG A 1 230 ? 23.434 -12.605 -8.097 1.00 14.66 1301 ARG A C 1
ATOM 1654 O O . ARG A 1 230 ? 22.462 -12.203 -7.471 1.00 12.94 1301 ARG A O 1
ATOM 1662 N N . ALA A 1 231 ? 24.153 -13.695 -7.728 1.00 13.66 1302 ALA A N 1
ATOM 1663 C CA . ALA A 1 231 ? 23.909 -14.371 -6.465 1.00 14.06 1302 ALA A CA 1
ATOM 1664 C C . ALA A 1 231 ? 25.314 -14.665 -5.909 1.00 16.20 1302 ALA A C 1
ATOM 1665 O O . ALA A 1 231 ? 26.192 -15.096 -6.653 1.00 18.46 1302 ALA A O 1
ATOM 1667 N N . GLY A 1 232 ? 25.541 -14.431 -4.622 1.00 16.15 1303 GLY A N 1
ATOM 1668 C CA . GLY A 1 232 ? 26.861 -14.648 -4.038 1.00 14.35 1303 GLY A CA 1
ATOM 1669 C C . GLY A 1 232 ? 26.742 -15.453 -2.769 1.00 15.27 1303 GLY A C 1
ATOM 1670 O O . GLY A 1 232 ? 25.716 -15.438 -2.098 1.00 13.75 1303 GLY A O 1
ATOM 1671 N N . LEU A 1 233 ? 27.802 -16.158 -2.442 1.00 15.06 1304 LEU A N 1
ATOM 1672 C CA . LEU A 1 233 ? 27.839 -16.937 -1.216 1.00 15.62 1304 LEU A CA 1
ATOM 1673 C C . LEU A 1 233 ? 29.294 -16.829 -0.771 1.00 14.76 1304 LEU A C 1
ATOM 1674 O O . LEU A 1 233 ? 30.212 -17.136 -1.552 1.00 15.46 1304 LEU A O 1
ATOM 1679 N N . HIS A 1 234 ? 29.563 -16.368 0.438 1.00 13.71 1305 HIS A N 1
ATOM 1680 C CA . HIS A 1 234 ? 30.924 -16.099 0.817 1.00 14.30 1305 HIS A CA 1
ATOM 1681 C C . HIS A 1 234 ? 31.166 -16.592 2.252 1.00 15.48 1305 HIS A C 1
ATOM 1682 O O . HIS A 1 234 ? 30.285 -16.470 3.098 1.00 17.54 1305 HIS A O 1
ATOM 1689 N N . TYR A 1 235 ? 32.371 -17.055 2.509 1.00 15.52 1306 TYR A N 1
ATOM 1690 C CA . TYR A 1 235 ? 32.872 -17.266 3.876 1.00 16.01 1306 TYR A CA 1
ATOM 1691 C C . TYR A 1 235 ? 33.650 -16.069 4.339 1.00 15.74 1306 TYR A C 1
ATOM 1692 O O . TYR A 1 235 ? 34.502 -15.556 3.629 1.00 14.95 1306 TYR A O 1
ATOM 1701 N N . GLU A 1 236 ? 33.360 -15.618 5.558 1.00 15.65 1307 GLU A N 1
ATOM 1702 C CA . GLU A 1 236 ? 34.010 -14.452 6.098 1.00 16.70 1307 GLU A CA 1
ATOM 1703 C C . GLU A 1 236 ? 34.466 -14.752 7.524 1.00 18.10 1307 GLU A C 1
ATOM 1704 O O . GLU A 1 236 ? 33.745 -15.362 8.285 1.00 17.11 1307 GLU A O 1
ATOM 1710 N N . PHE A 1 237 ? 35.658 -14.282 7.895 1.00 19.05 1308 PHE A N 1
ATOM 1711 C CA . PHE A 1 237 ? 36.090 -14.426 9.255 1.00 19.85 1308 PHE A CA 1
ATOM 1712 C C . PHE A 1 237 ? 36.572 -13.059 9.709 1.00 20.76 1308 PHE A C 1
ATOM 1713 O O . PHE A 1 237 ? 37.008 -12.202 8.925 1.00 18.57 1308 PHE A O 1
ATOM 1721 N N . ASP A 1 238 ? 36.541 -12.841 11.008 1.00 23.45 1309 ASP A N 1
ATOM 1722 C CA . ASP A 1 238 ? 36.967 -11.538 11.465 1.00 26.92 1309 ASP A CA 1
ATOM 1723 C C . ASP A 1 238 ? 37.586 -11.671 12.811 1.00 29.51 1309 ASP A C 1
ATOM 1724 O O . ASP A 1 238 ? 37.065 -12.416 13.644 1.00 30.47 1309 ASP A O 1
ATOM 1729 N N . LEU A 1 239 ? 38.665 -10.902 13.002 1.00 32.92 1310 LEU A N 1
ATOM 1730 C CA . LEU A 1 239 ? 39.539 -10.887 14.186 1.00 35.91 1310 LEU A CA 1
ATOM 1731 C C . LEU A 1 239 ? 39.621 -9.520 14.769 1.00 37.55 1310 LEU A C 1
ATOM 1732 O O . LEU A 1 239 ? 39.959 -8.514 14.088 1.00 37.38 1310 LEU A O 1
ATOM 1737 N N . THR A 1 240 ? 39.338 -9.469 16.065 1.00 39.02 1311 THR A N 1
ATOM 1738 C CA . THR A 1 240 ? 39.355 -8.210 16.726 1.00 39.92 1311 THR A CA 1
ATOM 1739 C C . THR A 1 240 ? 40.810 -7.744 16.745 1.00 40.49 1311 THR A C 1
ATOM 1740 O O . THR A 1 240 ? 41.032 -6.546 16.621 1.00 39.81 1311 THR A O 1
ATOM 1744 N N . ASP A 1 241 ? 41.786 -8.670 16.875 1.00 40.90 1312 ASP A N 1
ATOM 1745 C CA . ASP A 1 241 ? 43.202 -8.247 17.043 1.00 43.08 1312 ASP A CA 1
ATOM 1746 C C . ASP A 1 241 ? 44.130 -9.187 16.251 1.00 43.78 1312 ASP A C 1
ATOM 1747 O O . ASP A 1 241 ? 44.137 -10.400 16.462 1.00 43.48 1312 ASP A O 1
ATOM 1752 N N . SER A 1 242 ? 44.885 -8.647 15.303 1.00 44.57 1313 SER A N 1
ATOM 1753 C CA . SER A 1 242 ? 45.567 -9.538 14.363 1.00 45.71 1313 SER A CA 1
ATOM 1754 C C . SER A 1 242 ? 46.867 -10.048 14.939 1.00 46.34 1313 SER A C 1
ATOM 1755 O O . SER A 1 242 ? 47.547 -10.800 14.265 1.00 47.45 1313 SER A O 1
ATOM 1758 N N . ARG A 1 259 ? 36.965 -13.155 20.190 1.00 38.59 1330 ARG A N 1
ATOM 1759 C CA . ARG A 1 259 ? 37.842 -12.435 19.280 1.00 36.82 1330 ARG A CA 1
ATOM 1760 C C . ARG A 1 259 ? 38.040 -13.059 17.879 1.00 34.05 1330 ARG A C 1
ATOM 1761 O O . ARG A 1 259 ? 38.625 -12.399 17.053 1.00 34.66 1330 ARG A O 1
ATOM 1769 N N . LYS A 1 260 ? 37.629 -14.297 17.633 1.00 29.94 1331 LYS A N 1
ATOM 1770 C CA . LYS A 1 260 ? 37.495 -14.783 16.275 1.00 26.28 1331 LYS A CA 1
ATOM 1771 C C . LYS A 1 260 ? 36.003 -15.049 16.054 1.00 22.75 1331 LYS A C 1
ATOM 1772 O O . LYS A 1 260 ? 35.295 -15.390 16.987 1.00 23.11 1331 LYS A O 1
ATOM 1778 N N . ASP A 1 261 ? 35.511 -14.739 14.866 1.00 18.43 1332 ASP A N 1
ATOM 1779 C CA . ASP A 1 261 ? 34.147 -14.947 14.497 1.00 16.72 1332 ASP A CA 1
ATOM 1780 C C . ASP A 1 261 ? 34.220 -15.312 13.010 1.00 15.64 1332 ASP A C 1
ATOM 1781 O O . ASP A 1 261 ? 35.245 -15.074 12.355 1.00 14.51 1332 ASP A O 1
ATOM 1786 N N . SER A 1 262 ? 33.153 -15.881 12.493 1.00 14.38 1333 SER A N 1
ATOM 1787 C CA . SER A 1 262 ? 33.111 -16.235 11.063 1.00 15.37 1333 SER A CA 1
ATOM 1788 C C . SER A 1 262 ? 31.689 -16.458 10.731 1.00 14.46 1333 SER A C 1
ATOM 1789 O O . SER A 1 262 ? 30.900 -16.694 11.637 1.00 16.17 1333 SER A O 1
ATOM 1792 N N . ARG A 1 263 ? 31.323 -16.398 9.458 1.00 13.55 1334 ARG A N 1
ATOM 1793 C CA . ARG A 1 263 ? 29.945 -16.480 9.084 1.00 13.55 1334 ARG A CA 1
ATOM 1794 C C . ARG A 1 263 ? 29.890 -16.806 7.591 1.00 13.93 1334 ARG A C 1
ATOM 1795 O O . ARG A 1 263 ? 30.868 -16.639 6.904 1.00 14.38 1334 ARG A O 1
ATOM 1803 N N . MET A 1 264 ? 28.737 -17.236 7.105 1.00 14.32 1335 MET A N 1
ATOM 1804 C CA . MET A 1 264 ? 28.455 -17.309 5.671 1.00 15.10 1335 MET A CA 1
ATOM 1805 C C . MET A 1 264 ? 27.626 -16.040 5.308 1.00 15.56 1335 MET A C 1
ATOM 1806 O O . MET A 1 264 ? 26.639 -15.759 5.969 1.00 16.02 1335 MET A O 1
ATOM 1811 N N . LEU A 1 265 ? 27.998 -15.354 4.233 1.00 16.94 1336 LEU A N 1
ATOM 1812 C CA . LEU A 1 265 ? 27.246 -14.233 3.663 1.00 16.67 1336 LEU A CA 1
ATOM 1813 C C . LEU A 1 265 ? 26.551 -14.685 2.407 1.00 17.17 1336 LEU A C 1
ATOM 1814 O O . LEU A 1 265 ? 27.185 -15.359 1.565 1.00 15.21 1336 LEU A O 1
ATOM 1819 N N . TYR A 1 266 ? 25.284 -14.282 2.234 1.00 15.06 1337 TYR A N 1
ATOM 1820 C CA . TYR A 1 266 ? 24.454 -14.699 1.090 1.00 17.03 1337 TYR A CA 1
ATOM 1821 C C . TYR A 1 266 ? 23.949 -13.408 0.510 1.00 17.63 1337 TYR A C 1
ATOM 1822 O O . TYR A 1 266 ? 23.331 -12.599 1.236 1.00 17.73 1337 TYR A O 1
ATOM 1831 N N . GLY A 1 267 ? 24.123 -13.207 -0.790 1.00 17.85 1338 GLY A N 1
ATOM 1832 C CA . GLY A 1 267 ? 23.736 -11.939 -1.393 1.00 18.15 1338 GLY A CA 1
ATOM 1833 C C . GLY A 1 267 ? 23.038 -12.175 -2.746 1.00 18.18 1338 GLY A C 1
ATOM 1834 O O . GLY A 1 267 ? 23.284 -13.229 -3.429 1.00 14.99 1338 GLY A O 1
ATOM 1835 N N . VAL A 1 268 ? 22.111 -11.260 -3.091 1.00 17.02 1339 VAL A N 1
ATOM 1836 C CA . VAL A 1 268 ? 21.577 -11.251 -4.439 1.00 17.79 1339 VAL A CA 1
ATOM 1837 C C . VAL A 1 268 ? 21.705 -9.822 -4.904 1.00 16.89 1339 VAL A C 1
ATOM 1838 O O . VAL A 1 268 ? 21.694 -8.907 -4.061 1.00 16.60 1339 VAL A O 1
ATOM 1842 N N . GLY A 1 269 ? 21.897 -9.616 -6.203 1.00 14.39 1340 GLY A N 1
ATOM 1843 C CA . GLY A 1 269 ? 22.052 -8.279 -6.651 1.00 14.80 1340 GLY A CA 1
ATOM 1844 C C . GLY A 1 269 ? 21.787 -8.125 -8.119 1.00 14.25 1340 GLY A C 1
ATOM 1845 O O . GLY A 1 269 ? 21.531 -9.115 -8.844 1.00 16.61 1340 GLY A O 1
ATOM 1846 N N . LEU A 1 270 ? 21.826 -6.885 -8.548 1.00 13.88 1341 LEU A N 1
ATOM 1847 C CA . LEU A 1 270 ? 21.917 -6.580 -9.967 1.00 16.30 1341 LEU A CA 1
ATOM 1848 C C . LEU A 1 270 ? 22.807 -5.394 -10.291 1.00 16.79 1341 LEU A C 1
ATOM 1849 O O . LEU A 1 270 ? 22.879 -4.452 -9.487 1.00 17.05 1341 LEU A O 1
ATOM 1854 N N . ASN A 1 271 ? 23.384 -5.423 -11.501 1.00 12.20 1342 ASN A N 1
ATOM 1855 C CA . ASN A 1 271 ? 24.112 -4.301 -12.030 1.00 13.08 1342 ASN A CA 1
ATOM 1856 C C . ASN A 1 271 ? 23.514 -3.973 -13.378 1.00 13.86 1342 ASN A C 1
ATOM 1857 O O . ASN A 1 271 ? 23.272 -4.895 -14.175 1.00 13.85 1342 ASN A O 1
ATOM 1862 N N . ALA A 1 272 ? 23.207 -2.696 -13.625 1.00 13.47 1343 ALA A N 1
ATOM 1863 C CA . ALA A 1 272 ? 22.471 -2.317 -14.832 1.00 13.57 1343 ALA A CA 1
ATOM 1864 C C . ALA A 1 272 ? 23.320 -1.336 -15.586 1.00 13.79 1343 ALA A C 1
ATOM 1865 O O . ALA A 1 272 ? 24.037 -0.535 -14.966 1.00 14.26 1343 ALA A O 1
ATOM 1867 N N . ARG A 1 273 ? 23.247 -1.367 -16.926 1.00 14.07 1344 ARG A N 1
ATOM 1868 C CA . ARG A 1 273 ? 23.879 -0.300 -17.766 1.00 12.70 1344 ARG A CA 1
ATOM 1869 C C . ARG A 1 273 ? 22.782 0.321 -18.620 1.00 14.67 1344 ARG A C 1
ATOM 1870 O O . ARG A 1 273 ? 21.980 -0.403 -19.223 1.00 14.65 1344 ARG A O 1
ATOM 1878 N N . PHE A 1 274 ? 22.745 1.641 -18.657 1.00 14.78 1345 PHE A N 1
ATOM 1879 C CA . PHE A 1 274 ? 21.840 2.403 -19.500 1.00 16.17 1345 PHE A CA 1
ATOM 1880 C C . PHE A 1 274 ? 22.725 3.159 -20.462 1.00 17.31 1345 PHE A C 1
ATOM 1881 O O . PHE A 1 274 ? 23.439 4.114 -20.036 1.00 16.25 1345 PHE A O 1
ATOM 1889 N N . GLY A 1 275 ? 22.718 2.715 -21.737 1.00 17.30 1346 GLY A N 1
ATOM 1890 C CA . GLY A 1 275 ? 23.550 3.392 -22.780 1.00 17.64 1346 GLY A CA 1
ATOM 1891 C C . GLY A 1 275 ? 25.002 3.314 -22.304 1.00 19.25 1346 GLY A C 1
ATOM 1892 O O . GLY A 1 275 ? 25.423 2.354 -21.599 1.00 18.21 1346 GLY A O 1
ATOM 1893 N N . ASP A 1 276 ? 25.752 4.360 -22.617 1.00 19.19 1347 ASP A N 1
ATOM 1894 C CA . ASP A 1 276 ? 27.195 4.405 -22.370 1.00 21.47 1347 ASP A CA 1
ATOM 1895 C C . ASP A 1 276 ? 27.652 5.036 -21.072 1.00 20.74 1347 ASP A C 1
ATOM 1896 O O . ASP A 1 276 ? 28.788 4.840 -20.705 1.00 20.18 1347 ASP A O 1
ATOM 1901 N N . ASN A 1 277 ? 26.797 5.795 -20.395 1.00 17.38 1348 ASN A N 1
ATOM 1902 C CA . ASN A 1 277 ? 27.314 6.659 -19.355 1.00 19.33 1348 ASN A CA 1
ATOM 1903 C C . ASN A 1 277 ? 26.824 6.325 -17.977 1.00 18.66 1348 ASN A C 1
ATOM 1904 O O . ASN A 1 277 ? 27.420 6.803 -17.017 1.00 20.44 1348 ASN A O 1
ATOM 1909 N N . THR A 1 278 ? 25.700 5.629 -17.847 1.00 16.77 1349 THR A N 1
ATOM 1910 C CA . THR A 1 278 ? 25.141 5.498 -16.487 1.00 17.01 1349 THR A CA 1
ATOM 1911 C C . THR A 1 278 ? 25.044 4.047 -16.087 1.00 17.29 1349 THR A C 1
ATOM 1912 O O . THR A 1 278 ? 24.546 3.215 -16.859 1.00 16.64 1349 THR A O 1
ATOM 1916 N N . ARG A 1 279 ? 25.467 3.754 -14.845 1.00 15.65 1350 ARG A N 1
ATOM 1917 C CA . ARG A 1 279 ? 25.314 2.426 -14.290 1.00 13.23 1350 ARG A CA 1
ATOM 1918 C C . ARG A 1 279 ? 24.643 2.518 -12.925 1.00 14.57 1350 ARG A C 1
ATOM 1919 O O . ARG A 1 279 ? 24.836 3.476 -12.150 1.00 13.15 1350 ARG A O 1
ATOM 1927 N N . LEU A 1 280 ? 23.933 1.451 -12.605 1.00 14.43 1351 LEU A N 1
ATOM 1928 C CA . LEU A 1 280 ? 23.347 1.335 -11.306 1.00 16.64 1351 LEU A CA 1
ATOM 1929 C C . LEU A 1 280 ? 23.678 -0.052 -10.750 1.00 15.21 1351 LEU A C 1
ATOM 1930 O O . LEU A 1 280 ? 23.517 -1.105 -11.447 1.00 13.83 1351 LEU A O 1
ATOM 1935 N N . GLY A 1 281 ? 23.991 -0.058 -9.457 1.00 12.14 1352 GLY A N 1
ATOM 1936 C CA . GLY A 1 281 ? 24.188 -1.342 -8.787 1.00 12.86 1352 GLY A CA 1
ATOM 1937 C C . GLY A 1 281 ? 23.329 -1.474 -7.539 1.00 15.73 1352 GLY A C 1
ATOM 1938 O O . GLY A 1 281 ? 23.142 -0.514 -6.786 1.00 14.72 1352 GLY A O 1
ATOM 1939 N N . LEU A 1 282 ? 22.821 -2.677 -7.300 1.00 16.03 1353 LEU A N 1
ATOM 1940 C CA . LEU A 1 282 ? 21.998 -2.904 -6.130 1.00 18.21 1353 LEU A CA 1
ATOM 1941 C C . LEU A 1 282 ? 22.341 -4.282 -5.579 1.00 17.62 1353 LEU A C 1
ATOM 1942 O O . LEU A 1 282 ? 22.490 -5.229 -6.342 1.00 16.36 1353 LEU A O 1
ATOM 1947 N N . GLU A 1 283 ? 22.461 -4.407 -4.258 1.00 16.79 1354 GLU A N 1
ATOM 1948 C CA . GLU A 1 283 ? 22.821 -5.704 -3.660 1.00 18.00 1354 GLU A CA 1
ATOM 1949 C C . GLU A 1 283 ? 22.105 -5.792 -2.288 1.00 17.17 1354 GLU A C 1
ATOM 1950 O O . GLU A 1 283 ? 22.157 -4.831 -1.505 1.00 16.94 1354 GLU A O 1
ATOM 1956 N N . VAL A 1 284 ? 21.509 -6.923 -1.965 1.00 16.08 1355 VAL A N 1
ATOM 1957 C CA . VAL A 1 284 ? 20.997 -7.131 -0.612 1.00 16.62 1355 VAL A CA 1
ATOM 1958 C C . VAL A 1 284 ? 21.724 -8.309 -0.018 1.00 16.58 1355 VAL A C 1
ATOM 1959 O O . VAL A 1 284 ? 21.999 -9.281 -0.716 1.00 15.81 1355 VAL A O 1
ATOM 1963 N N . GLU A 1 285 ? 21.961 -8.281 1.287 1.00 16.62 1356 GLU A N 1
ATOM 1964 C CA . GLU A 1 285 ? 22.784 -9.281 1.862 1.00 16.45 1356 GLU A CA 1
ATOM 1965 C C . GLU A 1 285 ? 22.290 -9.684 3.219 1.00 16.78 1356 GLU A C 1
ATOM 1966 O O . GLU A 1 285 ? 21.754 -8.853 3.960 1.00 15.37 1356 GLU A O 1
ATOM 1972 N N . ARG A 1 286 ? 22.636 -10.913 3.627 1.00 15.89 1357 ARG A N 1
ATOM 1973 C CA . ARG A 1 286 ? 22.353 -11.325 4.993 1.00 18.31 1357 ARG A CA 1
ATOM 1974 C C . ARG A 1 286 ? 23.428 -12.338 5.375 1.00 17.35 1357 ARG A C 1
ATOM 1975 O O . ARG A 1 286 ? 23.988 -12.983 4.474 1.00 18.16 1357 ARG A O 1
ATOM 1983 N N . SER A 1 287 ? 23.719 -12.520 6.668 1.00 15.81 1358 SER A N 1
ATOM 1984 C CA . SER A 1 287 ? 24.644 -13.587 7.014 1.00 16.70 1358 SER A CA 1
ATOM 1985 C C . SER A 1 287 ? 24.025 -14.576 7.981 1.00 16.94 1358 SER A C 1
ATOM 1986 O O . SER A 1 287 ? 23.039 -14.247 8.612 1.00 14.30 1358 SER A O 1
ATOM 1989 N N . ALA A 1 288 ? 24.630 -15.747 8.136 1.00 16.46 1359 ALA A N 1
ATOM 1990 C CA . ALA A 1 288 ? 24.214 -16.687 9.162 1.00 16.86 1359 ALA A CA 1
ATOM 1991 C C . ALA A 1 288 ? 25.467 -17.319 9.759 1.00 17.72 1359 ALA A C 1
ATOM 1992 O O . ALA A 1 288 ? 26.558 -17.238 9.152 1.00 15.19 1359 ALA A O 1
ATOM 1994 N N . PHE A 1 289 ? 25.296 -17.851 10.987 1.00 17.39 1360 PHE A N 1
ATOM 1995 C CA . PHE A 1 289 ? 26.322 -18.612 11.724 1.00 19.40 1360 PHE A CA 1
ATOM 1996 C C . PHE A 1 289 ? 27.319 -17.775 12.474 1.00 18.05 1360 PHE A C 1
ATOM 1997 O O . PHE A 1 289 ? 28.112 -18.334 13.226 1.00 18.58 1360 PHE A O 1
ATOM 2005 N N . GLY A 1 290 ? 27.292 -16.437 12.289 1.00 17.85 1361 GLY A N 1
ATOM 2006 C CA . GLY A 1 290 ? 28.220 -15.558 13.021 1.00 15.99 1361 GLY A CA 1
ATOM 2007 C C . GLY A 1 290 ? 27.722 -15.461 14.480 1.00 17.60 1361 GLY A C 1
ATOM 2008 O O . GLY A 1 290 ? 26.546 -15.739 14.746 1.00 16.59 1361 GLY A O 1
ATOM 2009 N N . LYS A 1 291 ? 28.602 -15.071 15.393 1.00 17.88 1362 LYS A N 1
ATOM 2010 C CA . LYS A 1 291 ? 28.181 -14.465 16.654 1.00 19.66 1362 LYS A CA 1
ATOM 2011 C C . LYS A 1 291 ? 27.609 -13.078 16.301 1.00 19.54 1362 LYS A C 1
ATOM 2012 O O . LYS A 1 291 ? 26.516 -12.737 16.735 1.00 17.55 1362 LYS A O 1
ATOM 2018 N N . TYR A 1 292 ? 28.328 -12.330 15.428 1.00 17.86 1363 TYR A N 1
ATOM 2019 C CA . TYR A 1 292 ? 27.758 -11.103 14.793 1.00 16.98 1363 TYR A CA 1
ATOM 2020 C C . TYR A 1 292 ? 27.261 -11.473 13.387 1.00 16.59 1363 TYR A C 1
ATOM 2021 O O . TYR A 1 292 ? 28.001 -12.125 12.617 1.00 16.24 1363 TYR A O 1
ATOM 2030 N N . ASN A 1 293 ? 25.994 -11.129 13.070 1.00 15.70 1364 ASN A N 1
ATOM 2031 C CA . ASN A 1 293 ? 25.430 -11.300 11.734 1.00 15.88 1364 ASN A CA 1
ATOM 2032 C C . ASN A 1 293 ? 24.871 -9.992 11.180 1.00 15.70 1364 ASN A C 1
ATOM 2033 O O . ASN A 1 293 ? 24.396 -9.136 11.929 1.00 14.65 1364 ASN A O 1
ATOM 2038 N N . THR A 1 294 ? 24.886 -9.905 9.873 1.00 14.73 1365 THR A N 1
ATOM 2039 C CA . THR A 1 294 ? 24.097 -8.952 9.151 1.00 15.54 1365 THR A CA 1
ATOM 2040 C C . THR A 1 294 ? 22.693 -9.544 9.045 1.00 16.19 1365 THR A C 1
ATOM 2041 O O . THR A 1 294 ? 22.497 -10.570 8.389 1.00 15.89 1365 THR A O 1
ATOM 2045 N N . ASP A 1 295 ? 21.705 -8.890 9.631 1.00 16.19 1366 ASP A N 1
ATOM 2046 C CA . ASP A 1 295 ? 20.321 -9.400 9.462 1.00 18.20 1366 ASP A CA 1
ATOM 2047 C C . ASP A 1 295 ? 19.693 -8.926 8.169 1.00 16.74 1366 ASP A C 1
ATOM 2048 O O . ASP A 1 295 ? 18.921 -9.632 7.561 1.00 15.67 1366 ASP A O 1
ATOM 2053 N N . ASP A 1 296 ? 20.053 -7.738 7.717 1.00 17.03 1367 ASP A N 1
ATOM 2054 C CA . ASP A 1 296 ? 19.530 -7.276 6.405 1.00 17.80 1367 ASP A CA 1
ATOM 2055 C C . ASP A 1 296 ? 20.379 -6.114 6.034 1.00 15.64 1367 ASP A C 1
ATOM 2056 O O . ASP A 1 296 ? 20.766 -5.375 6.910 1.00 17.51 1367 ASP A O 1
ATOM 2061 N N . ALA A 1 297 ? 20.690 -5.959 4.766 1.00 13.56 1368 ALA A N 1
ATOM 2062 C CA . ALA A 1 297 ? 21.429 -4.785 4.308 1.00 13.90 1368 ALA A CA 1
ATOM 2063 C C . ALA A 1 297 ? 21.056 -4.617 2.837 1.00 15.81 1368 ALA A C 1
ATOM 2064 O O . ALA A 1 297 ? 20.987 -5.623 2.100 1.00 16.38 1368 ALA A O 1
ATOM 2066 N N . ILE A 1 298 ? 20.794 -3.369 2.444 1.00 14.43 1369 ILE A N 1
ATOM 2067 C CA . ILE A 1 298 ? 20.588 -2.964 1.034 1.00 14.57 1369 ILE A CA 1
ATOM 2068 C C . ILE A 1 298 ? 21.618 -1.910 0.697 1.00 12.84 1369 ILE A C 1
ATOM 2069 O O . ILE A 1 298 ? 21.752 -0.901 1.379 1.00 11.59 1369 ILE A O 1
ATOM 2074 N N . ASN A 1 299 ? 22.375 -2.200 -0.345 1.00 13.22 1370 ASN A N 1
ATOM 2075 C CA . ASN A 1 299 ? 23.401 -1.373 -0.856 1.00 13.74 1370 ASN A CA 1
ATOM 2076 C C . ASN A 1 299 ? 22.982 -0.926 -2.244 1.00 13.30 1370 ASN A C 1
ATOM 2077 O O . ASN A 1 299 ? 22.551 -1.750 -3.032 1.00 14.09 1370 ASN A O 1
ATOM 2082 N N . ALA A 1 300 ? 23.144 0.347 -2.576 1.00 13.18 1371 ALA A N 1
ATOM 2083 C CA . ALA A 1 300 ? 22.897 0.828 -3.927 1.00 14.60 1371 ALA A CA 1
ATOM 2084 C C . ALA A 1 300 ? 24.002 1.795 -4.323 1.00 15.34 1371 ALA A C 1
ATOM 2085 O O . ALA A 1 300 ? 24.496 2.550 -3.477 1.00 16.14 1371 ALA A O 1
ATOM 2087 N N . ASN A 1 301 ? 24.329 1.850 -5.612 1.00 13.06 1372 ASN A N 1
ATOM 2088 C CA . ASN A 1 301 ? 25.283 2.835 -6.056 1.00 13.02 1372 ASN A CA 1
ATOM 2089 C C . ASN A 1 301 ? 24.926 3.235 -7.486 1.00 13.32 1372 ASN A C 1
ATOM 2090 O O . ASN A 1 301 ? 24.221 2.506 -8.184 1.00 13.29 1372 ASN A O 1
ATOM 2095 N N . ILE A 1 302 ? 25.316 4.437 -7.852 1.00 13.98 1373 ILE A N 1
ATOM 2096 C CA . ILE A 1 302 ? 25.129 4.937 -9.223 1.00 16.93 1373 ILE A CA 1
ATOM 2097 C C . ILE A 1 302 ? 26.462 5.501 -9.644 1.00 15.18 1373 ILE A C 1
ATOM 2098 O O . ILE A 1 302 ? 27.108 6.221 -8.879 1.00 13.81 1373 ILE A O 1
ATOM 2103 N N . ARG A 1 303 ? 26.857 5.178 -10.871 1.00 14.23 1374 ARG A N 1
ATOM 2104 C CA . ARG A 1 303 ? 28.073 5.692 -11.449 1.00 13.74 1374 ARG A CA 1
ATOM 2105 C C . ARG A 1 303 ? 27.735 6.405 -12.763 1.00 15.23 1374 ARG A C 1
ATOM 2106 O O . ARG A 1 303 ? 26.997 5.856 -13.639 1.00 15.13 1374 ARG A O 1
ATOM 2114 N N . TYR A 1 304 ? 28.225 7.624 -12.879 1.00 14.79 1375 TYR A N 1
ATOM 2115 C CA . TYR A 1 304 ? 28.258 8.359 -14.165 1.00 16.08 1375 TYR A CA 1
ATOM 2116 C C . TYR A 1 304 ? 29.688 8.373 -14.723 1.00 15.66 1375 TYR A C 1
ATOM 2117 O O . TYR A 1 304 ? 30.627 8.837 -14.072 1.00 14.85 1375 TYR A O 1
ATOM 2126 N N . SER A 1 305 ? 29.861 7.863 -15.944 1.00 16.13 1376 SER A N 1
ATOM 2127 C CA . SER A 1 305 ? 31.178 7.745 -16.584 1.00 16.77 1376 SER A CA 1
ATOM 2128 C C . SER A 1 305 ? 31.121 8.556 -17.893 1.00 18.59 1376 SER A C 1
ATOM 2129 O O . SER A 1 305 ? 30.068 8.562 -18.614 1.00 15.96 1376 SER A O 1
ATOM 2132 N N . PHE A 1 306 ? 32.196 9.275 -18.173 1.00 19.59 1377 PHE A N 1
ATOM 2133 C CA . PHE A 1 306 ? 32.130 10.321 -19.215 1.00 24.36 1377 PHE A CA 1
ATOM 2134 C C . PHE A 1 306 ? 33.495 10.500 -19.926 1.00 26.58 1377 PHE A C 1
ATOM 2135 O O . PHE A 1 306 ? 34.528 10.313 -19.297 1.00 24.21 1377 PHE A O 1
ATOM 2143 N N . LEU A 1 307 ? 33.439 10.670 -21.269 1.00 31.46 1378 LEU A N 1
ATOM 2144 C CA . LEU A 1 307 ? 34.584 10.999 -22.222 1.00 35.74 1378 LEU A CA 1
ATOM 2145 C C . LEU A 1 307 ? 34.835 12.510 -22.268 1.00 38.10 1378 LEU A C 1
ATOM 2146 O O . LEU A 1 307 ? 33.881 13.261 -22.280 1.00 38.60 1378 LEU A O 1
ATOM 2151 N N . GLU A 1 308 ? 36.097 12.933 -22.332 1.00 41.78 1379 GLU A N 1
ATOM 2152 C CA . GLU A 1 308 ? 36.508 14.357 -22.101 1.00 45.51 1379 GLU A CA 1
ATOM 2153 C C . GLU A 1 308 ? 36.006 15.364 -23.124 1.00 46.59 1379 GLU A C 1
ATOM 2154 O O . GLU A 1 308 ? 36.007 15.040 -24.314 1.00 47.36 1379 GLU A O 1
ATOM 2161 N N . GLY B 1 1 ? 5.020 -1.205 45.832 1.00 25.07 1072 GLY B N 1
ATOM 2162 C CA . GLY B 1 1 ? 3.642 -1.457 46.321 1.00 26.76 1072 GLY B CA 1
ATOM 2163 C C . GLY B 1 1 ? 2.643 -0.853 45.344 1.00 28.70 1072 GLY B C 1
ATOM 2164 O O . GLY B 1 1 ? 2.993 -0.634 44.172 1.00 26.91 1072 GLY B O 1
ATOM 2165 N N . THR B 1 2 ? 1.428 -0.527 45.819 1.00 28.19 1073 THR B N 1
ATOM 2166 C CA . THR B 1 2 ? 0.335 -0.074 44.955 1.00 28.47 1073 THR B CA 1
ATOM 2167 C C . THR B 1 2 ? 0.709 1.116 44.044 1.00 28.88 1073 THR B C 1
ATOM 2168 O O . THR B 1 2 ? 0.365 1.144 42.845 1.00 27.31 1073 THR B O 1
ATOM 2172 N N . MET B 1 3 ? 1.398 2.102 44.602 1.00 28.13 1074 MET B N 1
ATOM 2173 C CA . MET B 1 3 ? 1.696 3.305 43.828 1.00 28.01 1074 MET B CA 1
ATOM 2174 C C . MET B 1 3 ? 2.724 3.032 42.708 1.00 27.55 1074 MET B C 1
ATOM 2175 O O . MET B 1 3 ? 2.565 3.515 41.575 1.00 25.33 1074 MET B O 1
ATOM 2180 N N . ALA B 1 4 ? 3.717 2.205 43.042 1.00 26.00 1075 ALA B N 1
ATOM 2181 C CA . ALA B 1 4 ? 4.725 1.732 42.058 1.00 26.64 1075 ALA B CA 1
ATOM 2182 C C . ALA B 1 4 ? 4.086 0.884 40.962 1.00 26.13 1075 ALA B C 1
ATOM 2183 O O . ALA B 1 4 ? 4.384 1.060 39.768 1.00 26.68 1075 ALA B O 1
ATOM 2185 N N . ARG B 1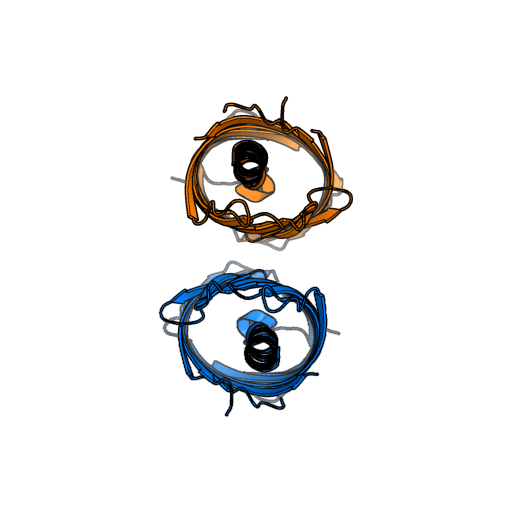 5 ? 3.221 -0.042 41.359 1.00 25.54 1076 ARG B N 1
ATOM 2186 C CA . ARG B 1 5 ? 2.521 -0.859 40.413 1.00 27.41 1076 ARG B CA 1
ATOM 2187 C C . ARG B 1 5 ? 1.623 -0.030 39.482 1.00 26.94 1076 ARG B C 1
ATOM 2188 O O . ARG B 1 5 ? 1.559 -0.302 38.290 1.00 26.31 1076 ARG B O 1
ATOM 2196 N N . ASN B 1 6 ? 0.950 0.987 40.002 1.00 25.84 1077 ASN B N 1
ATOM 2197 C CA . ASN B 1 6 ? 0.068 1.785 39.164 1.00 26.21 1077 ASN B CA 1
ATOM 2198 C C . ASN B 1 6 ? 0.889 2.581 38.148 1.00 27.26 1077 ASN B C 1
ATOM 2199 O O . ASN B 1 6 ? 0.471 2.776 36.989 1.00 25.66 1077 ASN B O 1
ATOM 2204 N N . ASP B 1 7 ? 2.021 3.104 38.619 1.00 27.35 1078 ASP B N 1
ATOM 2205 C CA . ASP B 1 7 ? 2.928 3.842 37.738 1.00 28.90 1078 ASP B CA 1
ATOM 2206 C C . ASP B 1 7 ? 3.489 2.914 36.634 1.00 27.98 1078 ASP B C 1
ATOM 2207 O O . ASP B 1 7 ? 3.481 3.254 35.445 1.00 28.39 1078 ASP B O 1
ATOM 2212 N N . GLY B 1 8 ? 3.956 1.744 37.040 1.00 27.03 1079 GLY B N 1
ATOM 2213 C CA . GLY B 1 8 ? 4.328 0.701 36.083 1.00 28.44 1079 GLY B CA 1
ATOM 2214 C C . GLY B 1 8 ? 3.242 0.323 35.071 1.00 29.28 1079 GLY B C 1
ATOM 2215 O O . GLY B 1 8 ? 3.532 0.088 33.863 1.00 27.52 1079 GLY B O 1
ATOM 2216 N N . GLN B 1 9 ? 2.009 0.217 35.561 1.00 29.59 1080 GLN B N 1
ATOM 2217 C CA . GLN B 1 9 ? 0.869 -0.075 34.700 1.00 31.44 1080 GLN B CA 1
ATOM 2218 C C . GLN B 1 9 ? 0.611 0.993 33.628 1.00 30.13 1080 GLN B C 1
ATOM 2219 O O . GLN B 1 9 ? 0.329 0.634 32.453 1.00 28.30 1080 GLN B O 1
ATOM 2225 N N . GLY B 1 10 ? 0.642 2.266 34.051 1.00 28.44 1081 GLY B N 1
ATOM 2226 C CA . GLY B 1 10 ? 0.601 3.425 33.169 1.00 27.74 1081 GLY B CA 1
ATOM 2227 C C . GLY B 1 10 ? 1.748 3.379 32.126 1.00 28.24 1081 GLY B C 1
ATOM 2228 O O . GLY B 1 10 ? 1.527 3.595 30.933 1.00 27.29 1081 GLY B O 1
ATOM 2229 N N . LYS B 1 11 ? 2.958 3.081 32.582 1.00 27.34 1082 LYS B N 1
ATOM 2230 C CA . LYS B 1 11 ? 4.087 3.016 31.696 1.00 28.13 1082 LYS B CA 1
ATOM 2231 C C . LYS B 1 11 ? 4.014 1.836 30.710 1.00 27.58 1082 LYS B C 1
ATOM 2232 O O . LYS B 1 11 ? 4.417 2.004 29.572 1.00 27.62 1082 LYS B O 1
ATOM 2238 N N . ALA B 1 12 ? 3.522 0.669 31.168 1.00 27.38 1083 ALA B N 1
ATOM 2239 C CA . ALA B 1 12 ? 3.304 -0.507 30.348 1.00 27.37 1083 ALA B CA 1
ATOM 2240 C C . ALA B 1 12 ? 2.187 -0.243 29.269 1.00 28.71 1083 ALA B C 1
ATOM 2241 O O . ALA B 1 12 ? 2.379 -0.559 28.068 1.00 28.82 1083 ALA B O 1
ATOM 2243 N N . ALA B 1 13 ? 1.059 0.349 29.663 1.00 27.99 1084 ALA B N 1
ATOM 2244 C CA . ALA B 1 13 ? 0.020 0.737 28.708 1.00 28.65 1084 ALA B CA 1
ATOM 2245 C C . ALA B 1 13 ? 0.556 1.761 27.674 1.00 28.73 1084 ALA B C 1
ATOM 2246 O O . ALA B 1 13 ? 0.277 1.643 26.472 1.00 29.56 1084 ALA B O 1
ATOM 2248 N N . ALA B 1 14 ? 1.333 2.746 28.122 1.00 26.77 1085 ALA B N 1
ATOM 2249 C CA . ALA B 1 14 ? 1.862 3.722 27.189 1.00 27.06 1085 ALA B CA 1
ATOM 2250 C C . ALA B 1 14 ? 2.824 3.026 26.221 1.00 27.14 1085 ALA B C 1
ATOM 2251 O O . ALA B 1 14 ? 2.825 3.348 25.033 1.00 27.29 1085 ALA B O 1
ATOM 2253 N N . THR B 1 15 ? 3.652 2.117 26.738 1.00 25.57 1086 THR B N 1
ATOM 2254 C CA . THR B 1 1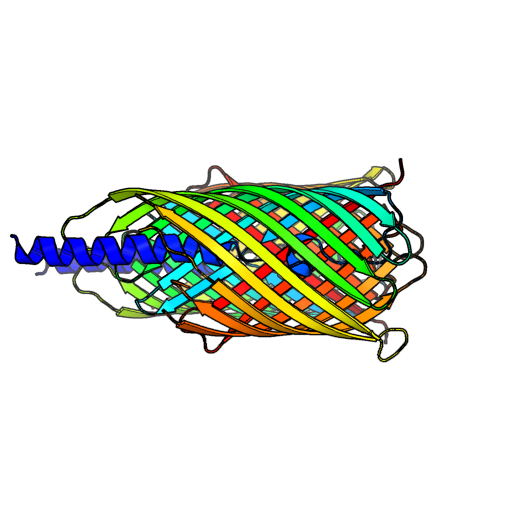5 ? 4.639 1.393 25.941 1.00 24.94 1086 THR B CA 1
ATOM 2255 C C . THR B 1 15 ? 3.940 0.465 24.887 1.00 24.92 1086 THR B C 1
ATOM 2256 O O . THR B 1 15 ? 4.290 0.485 23.689 1.00 22.88 1086 THR B O 1
ATOM 2260 N N . PHE B 1 16 ? 2.982 -0.340 25.341 1.00 24.10 1087 PHE B N 1
ATOM 2261 C CA . PHE B 1 16 ? 2.205 -1.166 24.427 1.00 26.58 1087 PHE B CA 1
ATOM 2262 C C . PHE B 1 16 ? 1.540 -0.383 23.286 1.00 26.20 1087 PHE B C 1
ATOM 2263 O O . PHE B 1 16 ? 1.611 -0.822 22.143 1.00 25.76 1087 PHE B O 1
ATOM 2271 N N . MET B 1 17 ? 0.921 0.746 23.608 1.00 26.54 1088 MET B N 1
ATOM 2272 C CA . MET B 1 17 ? 0.342 1.658 22.620 1.00 27.81 1088 MET B CA 1
ATOM 2273 C C . MET B 1 17 ? 1.391 2.211 21.652 1.00 25.93 1088 MET B C 1
ATOM 2274 O O . MET B 1 17 ? 1.135 2.230 20.434 1.00 23.68 1088 MET B O 1
ATOM 2279 N N . HIS B 1 18 ? 2.535 2.676 22.173 1.00 22.58 1089 HIS B N 1
ATOM 2280 C CA . HIS B 1 18 ? 3.565 3.226 21.318 1.00 23.84 1089 HIS B CA 1
ATOM 2281 C C . HIS B 1 18 ? 4.068 2.206 20.275 1.00 21.59 1089 HIS B C 1
ATOM 2282 O O . HIS B 1 18 ? 4.175 2.494 19.092 1.00 20.57 1089 HIS B O 1
ATOM 2289 N N . ILE B 1 19 ? 4.354 1.007 20.748 1.00 19.22 1090 ILE B N 1
ATOM 2290 C CA . ILE B 1 19 ? 4.873 -0.041 19.903 1.00 19.67 1090 ILE B CA 1
ATOM 2291 C C . ILE B 1 19 ? 3.812 -0.425 18.857 1.00 20.93 1090 ILE B C 1
ATOM 2292 O O . ILE B 1 19 ? 4.147 -0.526 17.646 1.00 21.00 1090 ILE B O 1
ATOM 2297 N N . SER B 1 20 ? 2.565 -0.627 19.324 1.00 20.30 1091 SER B N 1
ATOM 2298 C CA . SER B 1 20 ? 1.434 -0.915 18.433 1.00 22.78 1091 SER B CA 1
ATOM 2299 C C . SER B 1 20 ? 1.273 0.131 17.301 1.00 22.54 1091 SER B C 1
ATOM 2300 O O . SER B 1 20 ? 1.126 -0.227 16.115 1.00 24.73 1091 SER B O 1
ATOM 2303 N N . TYR B 1 21 ? 1.328 1.413 17.653 1.00 21.34 1092 TYR B N 1
ATOM 2304 C CA . TYR B 1 21 ? 1.149 2.480 16.673 1.00 21.84 1092 TYR B CA 1
ATOM 2305 C C . TYR B 1 21 ? 2.389 2.517 15.759 1.00 21.06 1092 TYR B C 1
ATOM 2306 O O . TYR B 1 21 ? 2.222 2.674 14.580 1.00 19.58 1092 TYR B O 1
ATOM 2315 N N . ASN B 1 22 ? 3.586 2.337 16.334 1.00 19.85 1093 ASN B N 1
ATOM 2316 C CA . ASN B 1 22 ? 4.785 2.190 15.532 1.00 20.55 1093 ASN B CA 1
ATOM 2317 C C . ASN B 1 22 ? 4.624 1.081 14.486 1.00 19.00 1093 ASN B C 1
ATOM 2318 O O . ASN B 1 22 ? 4.996 1.280 13.321 1.00 18.82 1093 ASN B O 1
ATOM 2323 N N . ASN B 1 23 ? 4.073 -0.056 14.901 1.00 17.73 1094 ASN B N 1
ATOM 2324 C CA . ASN B 1 23 ? 3.909 -1.165 13.980 1.00 18.21 1094 ASN B CA 1
ATOM 2325 C C . ASN B 1 23 ? 2.976 -0.782 12.829 1.00 18.68 1094 ASN B C 1
ATOM 2326 O O . ASN B 1 23 ? 3.183 -1.207 11.663 1.00 18.61 1094 ASN B O 1
ATOM 2331 N N . PHE B 1 24 ? 1.945 -0.021 13.157 1.00 16.69 1095 PHE B N 1
ATOM 2332 C CA . PHE B 1 24 ? 1.072 0.396 12.099 1.00 16.67 1095 PHE B CA 1
ATOM 2333 C C . PHE B 1 24 ? 1.751 1.414 11.158 1.00 15.68 1095 PHE B C 1
ATOM 2334 O O . PHE B 1 24 ? 1.740 1.241 9.919 1.00 13.33 1095 PHE B O 1
ATOM 2342 N N . ILE B 1 25 ? 2.346 2.490 11.676 1.00 14.42 1096 ILE B N 1
ATOM 2343 C CA . ILE B 1 25 ? 2.765 3.521 10.688 1.00 16.62 1096 ILE B CA 1
ATOM 2344 C C . ILE B 1 25 ? 3.977 3.035 9.859 1.00 15.82 1096 ILE B C 1
ATOM 2345 O O . ILE B 1 25 ? 4.213 3.545 8.733 1.00 15.79 1096 ILE B O 1
ATOM 2350 N N . THR B 1 26 ? 4.742 2.066 10.393 1.00 14.88 1097 THR B N 1
ATOM 2351 C CA . THR B 1 26 ? 5.862 1.497 9.639 1.00 16.58 1097 THR B CA 1
ATOM 2352 C C . THR B 1 26 ? 5.363 0.830 8.302 1.00 17.10 1097 THR B C 1
ATOM 2353 O O . THR B 1 26 ? 6.107 0.788 7.296 1.00 17.99 1097 THR B O 1
ATOM 2357 N N . GLU B 1 27 ? 4.100 0.365 8.286 1.00 15.64 1098 GLU B N 1
ATOM 2358 C CA . GLU B 1 27 ? 3.523 -0.245 7.077 1.00 15.94 1098 GLU B CA 1
ATOM 2359 C C . GLU B 1 27 ? 2.938 0.761 6.055 1.00 17.27 1098 GLU B C 1
ATOM 2360 O O . GLU B 1 27 ? 2.481 0.340 4.968 1.00 17.84 1098 GLU B O 1
ATOM 2366 N N . VAL B 1 28 ? 2.902 2.047 6.384 1.00 16.08 1099 VAL B N 1
ATOM 2367 C CA . VAL B 1 28 ? 2.298 3.020 5.465 1.00 17.94 1099 VAL B CA 1
ATOM 2368 C C . VAL B 1 28 ? 3.139 3.160 4.184 1.00 19.03 1099 VAL B C 1
ATOM 2369 O O . VAL B 1 28 ? 4.339 3.343 4.291 1.00 16.60 1099 VAL B O 1
ATOM 2373 N N . ASP B 1 29 ? 2.522 2.949 3.027 1.00 18.85 1100 ASP B N 1
ATOM 2374 C CA . ASP B 1 29 ? 3.244 2.840 1.750 1.00 19.83 1100 ASP B CA 1
ATOM 2375 C C . ASP B 1 29 ? 2.617 3.875 0.782 1.00 18.06 1100 ASP B C 1
ATOM 2376 O O . ASP B 1 29 ? 1.746 4.708 1.166 1.00 16.04 1100 ASP B O 1
ATOM 2381 N N . ASN B 1 30 ? 3.041 3.835 -0.476 1.00 16.67 1101 ASN B N 1
ATOM 2382 C CA . ASN B 1 30 ? 2.336 4.557 -1.511 1.00 14.69 1101 ASN B CA 1
ATOM 2383 C C . ASN B 1 30 ? 2.597 3.787 -2.775 1.00 16.42 1101 ASN B C 1
ATOM 2384 O O . ASN B 1 30 ? 3.460 2.866 -2.809 1.00 14.75 1101 ASN B O 1
ATOM 2389 N N . LEU B 1 31 ? 1.912 4.209 -3.845 1.00 15.17 1102 LEU B N 1
ATOM 2390 C CA . LEU B 1 31 ? 2.012 3.489 -5.129 1.00 15.33 1102 LEU B CA 1
ATOM 2391 C C . LEU B 1 31 ? 3.449 3.361 -5.660 1.00 14.03 1102 LEU B C 1
ATOM 2392 O O . LEU B 1 31 ? 3.873 2.280 -6.014 1.00 13.74 1102 LEU B O 1
ATOM 2397 N N . ASN B 1 32 ? 4.202 4.451 -5.711 1.00 13.08 1103 ASN B N 1
ATOM 2398 C CA . ASN B 1 32 ? 5.530 4.304 -6.301 1.00 13.50 1103 ASN B CA 1
ATOM 2399 C C . ASN B 1 32 ? 6.455 3.425 -5.501 1.00 13.49 1103 ASN B C 1
ATOM 2400 O O . ASN B 1 32 ? 7.270 2.679 -6.066 1.00 11.16 1103 ASN B O 1
ATOM 2405 N N . LYS B 1 33 ? 6.382 3.543 -4.174 1.00 11.62 1104 LYS B N 1
ATOM 2406 C CA . LYS B 1 33 ? 7.225 2.682 -3.369 1.00 13.32 1104 LYS B CA 1
ATOM 2407 C C . LYS B 1 33 ? 6.903 1.208 -3.540 1.00 12.82 1104 LYS B C 1
ATOM 2408 O O . LYS B 1 33 ? 7.768 0.354 -3.429 1.00 13.50 1104 LYS B O 1
ATOM 2414 N N . ARG B 1 34 ? 5.632 0.871 -3.658 1.00 13.26 1105 ARG B N 1
ATOM 2415 C CA . ARG B 1 34 ? 5.271 -0.571 -3.557 1.00 13.41 1105 ARG B CA 1
ATOM 2416 C C . ARG B 1 34 ? 5.422 -1.174 -4.958 1.00 13.47 1105 ARG B C 1
ATOM 2417 O O . ARG B 1 34 ? 6.003 -2.243 -5.149 1.00 12.03 1105 ARG B O 1
ATOM 2425 N N . MET B 1 35 ? 4.908 -0.440 -5.932 1.00 14.83 1106 MET B N 1
ATOM 2426 C CA . MET B 1 35 ? 4.712 -0.940 -7.292 1.00 15.18 1106 MET B CA 1
ATOM 2427 C C . MET B 1 35 ? 5.732 -0.412 -8.319 1.00 15.49 1106 MET B C 1
ATOM 2428 O O . MET B 1 35 ? 5.810 -0.934 -9.474 1.00 17.68 1106 MET B O 1
ATOM 2433 N N . GLY B 1 36 ? 6.464 0.654 -7.995 1.00 15.91 1107 GLY B N 1
ATOM 2434 C CA . GLY B 1 36 ? 7.268 1.324 -9.055 1.00 15.05 1107 GLY B CA 1
ATOM 2435 C C . GLY B 1 36 ? 6.380 2.054 -10.075 1.00 15.62 1107 GLY B C 1
ATOM 2436 O O . GLY B 1 36 ? 5.204 2.348 -9.809 1.00 14.98 1107 GLY B O 1
ATOM 2437 N N . ASP B 1 37 ? 6.905 2.327 -11.271 1.00 15.22 1108 ASP B N 1
ATOM 2438 C CA . ASP B 1 37 ? 6.119 3.042 -12.300 1.00 15.15 1108 ASP B CA 1
ATOM 2439 C C . ASP B 1 37 ? 5.227 1.976 -13.011 1.00 14.38 1108 ASP B C 1
ATOM 2440 O O . ASP B 1 37 ? 5.761 1.054 -13.592 1.00 14.94 1108 ASP B O 1
ATOM 2445 N N . LEU B 1 38 ? 3.917 2.146 -13.005 1.00 13.36 1109 LEU B N 1
ATOM 2446 C CA . LEU B 1 38 ? 2.964 1.255 -13.734 1.00 15.11 1109 LEU B CA 1
ATOM 2447 C C . LEU B 1 38 ? 2.426 1.811 -15.091 1.00 16.04 1109 LEU B C 1
ATOM 2448 O O . LEU B 1 38 ? 1.464 1.251 -15.663 1.00 17.42 1109 LEU B O 1
ATOM 2453 N N . ARG B 1 39 ? 2.987 2.923 -15.549 1.00 15.15 1110 ARG B N 1
ATOM 2454 C CA . ARG B 1 39 ? 2.449 3.575 -16.750 1.00 17.14 1110 ARG B CA 1
ATOM 2455 C C . ARG B 1 39 ? 2.899 2.795 -17.994 1.00 15.71 1110 ARG B C 1
ATOM 2456 O O . ARG B 1 39 ? 4.095 2.391 -18.117 1.00 14.36 1110 ARG B O 1
ATOM 2464 N N . ASP B 1 40 ? 1.992 2.606 -18.935 1.00 17.80 1111 ASP B N 1
ATOM 2465 C CA . ASP B 1 40 ? 2.364 2.045 -20.254 1.00 17.59 1111 ASP B CA 1
ATOM 2466 C C . ASP B 1 40 ? 3.067 0.679 -20.215 1.00 18.39 1111 ASP B C 1
ATOM 2467 O O . ASP B 1 40 ? 4.090 0.420 -20.925 1.00 18.42 1111 ASP B O 1
ATOM 2472 N N . ILE B 1 41 ? 2.527 -0.210 -19.385 1.00 18.76 1112 ILE B N 1
ATOM 2473 C CA . ILE B 1 41 ? 3.048 -1.578 -19.375 1.00 18.60 1112 ILE B CA 1
ATOM 2474 C C . ILE B 1 41 ? 2.362 -2.448 -20.450 1.00 20.08 1112 ILE B C 1
ATOM 2475 O O . ILE B 1 41 ? 1.124 -2.492 -20.561 1.00 18.88 1112 ILE B O 1
ATOM 2480 N N . ASN B 1 42 ? 3.186 -3.114 -21.250 1.00 21.25 1113 ASN B N 1
ATOM 2481 C CA . ASN B 1 42 ? 2.708 -3.969 -22.331 1.00 23.67 1113 ASN B CA 1
ATOM 2482 C C . ASN B 1 42 ? 2.709 -5.409 -21.864 1.00 24.87 1113 ASN B C 1
ATOM 2483 O O . ASN B 1 42 ? 3.637 -6.179 -22.201 1.00 28.62 1113 ASN B O 1
ATOM 2488 N N . GLY B 1 43 ? 1.758 -5.789 -21.038 1.00 24.10 1114 GLY B N 1
ATOM 2489 C CA . GLY B 1 43 ? 1.832 -7.103 -20.387 1.00 21.80 1114 GLY B CA 1
ATOM 2490 C C . GLY B 1 43 ? 0.525 -7.207 -19.652 1.00 23.13 1114 GLY B C 1
ATOM 2491 O O . GLY B 1 43 ? 0.037 -6.187 -19.082 1.00 23.61 1114 GLY B O 1
ATOM 2492 N N . GLU B 1 44 ? -0.115 -8.373 -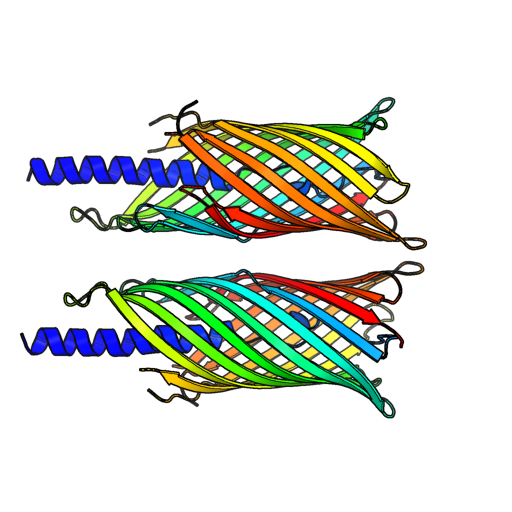19.653 1.00 20.94 1115 GLU B N 1
ATOM 2493 C CA . GLU B 1 44 ? -1.391 -8.411 -18.945 1.00 22.09 1115 GLU B CA 1
ATOM 2494 C C . GLU B 1 44 ? -1.267 -8.983 -17.512 1.00 19.84 1115 GLU B C 1
ATOM 2495 O O . GLU B 1 44 ? -2.245 -9.077 -16.817 1.00 19.66 1115 GLU B O 1
ATOM 2501 N N . ALA B 1 45 ? -0.073 -9.436 -17.137 1.00 18.84 1116 ALA B N 1
ATOM 2502 C CA . ALA B 1 45 ? 0.128 -9.989 -15.826 1.00 17.90 1116 ALA B CA 1
ATOM 2503 C C . ALA B 1 45 ? 1.450 -9.464 -15.283 1.00 17.60 1116 ALA B C 1
ATOM 2504 O O . ALA B 1 45 ? 2.334 -9.061 -16.051 1.00 17.59 1116 ALA B O 1
ATOM 2506 N N . GLY B 1 46 ? 1.576 -9.448 -13.950 1.00 15.11 1117 GLY B N 1
ATOM 2507 C CA . GLY B 1 46 ? 2.788 -8.969 -13.377 1.00 15.87 1117 GLY B CA 1
ATOM 2508 C C . GLY B 1 46 ? 3.052 -9.684 -12.077 1.00 15.61 1117 GLY B C 1
ATOM 2509 O O . GLY B 1 46 ? 2.125 -10.202 -11.428 1.00 15.90 1117 GLY B O 1
ATOM 2510 N N . THR B 1 47 ? 4.328 -9.737 -11.745 1.00 15.30 1118 THR B N 1
ATOM 2511 C CA . THR B 1 47 ? 4.842 -10.186 -10.446 1.00 17.45 1118 THR B CA 1
ATOM 2512 C C . THR B 1 47 ? 5.824 -9.126 -9.956 1.00 16.73 1118 THR B C 1
ATOM 2513 O O . THR B 1 47 ? 6.600 -8.582 -10.770 1.00 15.50 1118 THR B O 1
ATOM 2517 N N . TRP B 1 48 ? 5.881 -8.882 -8.623 1.00 16.20 1119 TRP B N 1
ATOM 2518 C CA . TRP B 1 48 ? 6.813 -7.889 -8.159 1.00 14.13 1119 TRP B CA 1
ATOM 2519 C C . TRP B 1 48 ? 7.327 -8.279 -6.787 1.00 13.68 1119 TRP B C 1
ATOM 2520 O O . TRP B 1 48 ? 6.702 -9.066 -6.081 1.00 12.53 1119 TRP B O 1
ATOM 2531 N N . VAL B 1 49 ? 8.453 -7.673 -6.402 1.00 12.97 1120 VAL B N 1
ATOM 2532 C CA . VAL B 1 49 ? 8.948 -7.841 -5.052 1.00 14.07 1120 VAL B CA 1
ATOM 2533 C C . VAL B 1 49 ? 9.429 -6.459 -4.626 1.00 15.23 1120 VAL B C 1
ATOM 2534 O O . VAL B 1 49 ? 9.955 -5.683 -5.461 1.00 14.79 1120 VAL B O 1
ATOM 2538 N N . ARG B 1 50 ? 9.297 -6.165 -3.334 1.00 14.54 1121 ARG B N 1
ATOM 2539 C CA . ARG B 1 50 ? 9.688 -4.850 -2.847 1.00 16.34 1121 ARG B CA 1
ATOM 2540 C C . ARG B 1 50 ? 10.380 -5.085 -1.521 1.00 17.12 1121 ARG B C 1
ATOM 2541 O O . ARG B 1 50 ? 9.961 -5.947 -0.720 1.00 15.68 1121 ARG B O 1
ATOM 2549 N N . LEU B 1 51 ? 11.462 -4.357 -1.328 1.00 17.13 1122 LEU B N 1
ATOM 2550 C CA . LEU B 1 51 ? 12.254 -4.428 -0.090 1.00 18.62 1122 LEU B CA 1
ATOM 2551 C C . LEU B 1 51 ? 12.426 -2.988 0.422 1.00 17.91 1122 LEU B C 1
ATOM 2552 O O . LEU B 1 51 ? 12.718 -2.091 -0.385 1.00 17.80 1122 LEU B O 1
ATOM 2557 N N . LEU B 1 52 ? 12.219 -2.783 1.721 1.00 15.65 1123 LEU B N 1
ATOM 2558 C CA . LEU B 1 52 ? 12.451 -1.510 2.411 1.00 15.57 1123 LEU B CA 1
ATOM 2559 C C . LEU B 1 52 ? 13.348 -1.755 3.663 1.00 15.38 1123 LEU B C 1
ATOM 2560 O O . LEU B 1 52 ? 13.115 -2.692 4.430 1.00 14.74 1123 LEU B O 1
ATOM 2565 N N . ASN B 1 53 ? 14.340 -0.883 3.838 1.00 13.24 1124 ASN B N 1
ATOM 2566 C CA A ASN B 1 53 ? 15.181 -0.905 5.031 0.50 14.20 1124 ASN B CA 1
ATOM 2567 C CA B ASN B 1 53 ? 15.211 -0.888 5.001 0.50 14.49 1124 ASN B CA 1
ATOM 2568 C C . ASN B 1 53 ? 15.286 0.536 5.479 1.00 14.26 1124 ASN B C 1
ATOM 2569 O O . ASN B 1 53 ? 15.685 1.400 4.689 1.00 14.65 1124 ASN B O 1
ATOM 2578 N N . GLY B 1 54 ? 14.912 0.818 6.751 1.00 13.67 1125 GLY B N 1
ATOM 2579 C CA . GLY B 1 54 ? 14.974 2.209 7.159 1.00 12.94 1125 GLY B CA 1
ATOM 2580 C C . GLY B 1 54 ? 15.037 2.320 8.668 1.00 14.99 1125 GLY B C 1
ATOM 2581 O O . GLY B 1 54 ? 14.935 1.309 9.378 1.00 14.99 1125 GLY B O 1
ATOM 2582 N N . SER B 1 55 ? 15.163 3.535 9.139 1.00 15.33 1126 SER B N 1
ATOM 2583 C CA . SER B 1 55 ? 15.324 3.815 10.583 1.00 17.89 1126 SER B CA 1
ATOM 2584 C C . SER B 1 55 ? 14.556 5.063 10.871 1.00 16.82 1126 SER B C 1
ATOM 2585 O O . SER B 1 55 ? 14.611 5.998 10.076 1.00 15.52 1126 SER B O 1
ATOM 2588 N N . GLY B 1 56 ? 13.919 5.100 12.018 1.00 17.20 1127 GLY B N 1
ATOM 2589 C CA . GLY B 1 56 ? 13.217 6.280 12.506 1.00 16.85 1127 GLY B CA 1
ATOM 2590 C C . GLY B 1 56 ? 13.709 6.630 13.932 1.00 17.89 1127 GLY B C 1
ATOM 2591 O O . GLY B 1 56 ? 14.441 5.863 14.602 1.00 15.47 1127 GLY B O 1
ATOM 2592 N N . SER B 1 57 ? 13.341 7.808 14.384 1.00 17.90 1128 SER B N 1
ATOM 2593 C CA . SER B 1 57 ? 13.659 8.233 15.755 1.00 19.26 1128 SER B CA 1
ATOM 2594 C C . SER B 1 57 ? 12.544 9.195 16.166 1.00 20.70 1128 SER B C 1
ATOM 2595 O O . SER B 1 57 ? 11.874 9.789 15.306 1.00 20.03 1128 SER B O 1
ATOM 2598 N N . ALA B 1 58 ? 12.307 9.289 17.469 1.00 21.44 1129 ALA B N 1
ATOM 2599 C CA . ALA B 1 58 ? 11.318 10.181 17.995 1.00 24.31 1129 ALA B CA 1
ATOM 2600 C C . ALA B 1 58 ? 11.782 10.656 19.394 1.00 26.08 1129 ALA B C 1
ATOM 2601 O O . ALA B 1 58 ? 12.947 10.468 19.777 1.00 26.53 1129 ALA B O 1
ATOM 2603 N N . ASP B 1 59 ? 10.870 11.252 20.146 1.00 28.73 1130 ASP B N 1
ATOM 2604 C CA . ASP B 1 59 ? 11.145 11.651 21.528 1.00 31.09 1130 ASP B CA 1
ATOM 2605 C C . ASP B 1 59 ? 11.101 10.449 22.521 1.00 30.28 1130 ASP B C 1
ATOM 2606 O O . ASP B 1 59 ? 10.764 9.313 22.132 1.00 29.70 1130 ASP B O 1
ATOM 2611 N N . GLY B 1 60 ? 11.458 10.694 23.792 1.00 29.07 1131 GLY B N 1
ATOM 2612 C CA . GLY B 1 60 ? 11.524 9.613 24.794 1.00 27.70 1131 GLY B CA 1
ATOM 2613 C C . GLY B 1 60 ? 12.685 8.653 24.489 1.00 26.90 1131 GLY B C 1
ATOM 2614 O O . GLY B 1 60 ? 12.678 7.492 24.946 1.00 26.68 1131 GLY B O 1
ATOM 2615 N N . GLY B 1 61 ? 13.665 9.113 23.711 1.00 24.24 1132 GLY B N 1
ATOM 2616 C CA . GLY B 1 61 ? 14.836 8.280 23.364 1.00 23.45 1132 GLY B CA 1
ATOM 2617 C C . GLY B 1 61 ? 14.523 7.215 22.282 1.00 22.56 1132 GLY B C 1
ATOM 2618 O O . GLY B 1 61 ? 15.276 6.277 22.062 1.00 21.68 1132 GLY B O 1
ATOM 2619 N N . PHE B 1 62 ? 13.435 7.398 21.557 1.00 20.87 1133 PHE B N 1
ATOM 2620 C CA . PHE B 1 62 ? 12.971 6.328 20.665 1.00 18.86 1133 PHE B CA 1
ATOM 2621 C C . PHE B 1 62 ? 13.824 6.242 19.402 1.00 17.84 1133 PHE B C 1
ATOM 2622 O O . PHE B 1 62 ? 14.099 7.277 18.774 1.00 16.62 1133 PHE B O 1
ATOM 2630 N N . THR B 1 63 ? 14.255 5.032 19.035 1.00 17.73 1134 THR B N 1
ATOM 2631 C CA . THR B 1 63 ? 14.876 4.780 17.726 1.00 18.82 1134 THR B CA 1
ATOM 2632 C C . THR B 1 63 ? 14.389 3.388 17.236 1.00 18.34 1134 THR B C 1
ATOM 2633 O O . THR B 1 63 ? 14.112 2.476 18.037 1.00 17.21 1134 THR B O 1
ATOM 2637 N N . ASP B 1 64 ? 14.252 3.221 15.927 1.00 16.31 1135 ASP B N 1
ATOM 2638 C CA . ASP B 1 64 ? 13.928 1.891 15.447 1.00 16.06 1135 ASP B CA 1
ATOM 2639 C C . ASP B 1 64 ? 14.554 1.671 14.110 1.00 15.04 1135 ASP B C 1
ATOM 2640 O O . ASP B 1 64 ? 15.038 2.622 13.473 1.00 15.34 1135 ASP B O 1
ATOM 2645 N N . HIS B 1 65 ? 14.600 0.427 13.702 1.00 15.01 1136 HIS B N 1
ATOM 2646 C CA . HIS B 1 65 ? 14.955 0.094 12.345 1.00 15.62 1136 HIS B CA 1
ATOM 2647 C C . HIS B 1 65 ? 14.075 -1.061 11.923 1.00 15.94 1136 HIS B C 1
ATOM 2648 O O . HIS B 1 65 ? 13.700 -1.890 12.758 1.00 15.80 1136 HIS B O 1
ATOM 2655 N N . TYR B 1 66 ? 13.790 -1.132 10.626 1.00 14.26 1137 TYR B N 1
ATOM 2656 C CA . TYR B 1 66 ? 12.825 -2.095 10.150 1.00 14.86 1137 TYR B CA 1
ATOM 2657 C C . TYR B 1 66 ? 13.291 -2.541 8.793 1.00 15.08 1137 TYR B C 1
ATOM 2658 O O . TYR B 1 66 ? 13.936 -1.771 8.030 1.00 13.62 1137 TYR B O 1
ATOM 2667 N N . THR B 1 67 ? 12.894 -3.773 8.480 1.00 15.09 1138 THR B N 1
ATOM 2668 C CA . THR B 1 67 ? 13.108 -4.321 7.159 1.00 14.61 1138 THR B CA 1
ATOM 2669 C C . THR B 1 67 ? 11.751 -4.822 6.746 1.00 14.79 1138 THR B C 1
ATOM 2670 O O . THR B 1 67 ? 11.097 -5.496 7.546 1.00 14.78 1138 THR B O 1
ATOM 2674 N N . LEU B 1 68 ? 11.326 -4.519 5.512 1.00 14.01 1139 LEU B N 1
ATOM 2675 C CA . LEU B 1 68 ? 10.014 -4.969 5.028 1.00 15.57 1139 LEU B CA 1
ATOM 2676 C C . LEU B 1 68 ? 10.286 -5.719 3.733 1.00 15.94 1139 LEU B C 1
ATOM 2677 O O . LEU B 1 68 ? 11.113 -5.257 2.937 1.00 15.77 1139 LEU B O 1
ATOM 2682 N N . LEU B 1 69 ? 9.647 -6.879 3.557 1.00 14.27 1140 LEU B N 1
ATOM 2683 C CA . LEU B 1 69 ? 9.813 -7.634 2.326 1.00 15.47 1140 LEU B CA 1
ATOM 2684 C C . LEU B 1 69 ? 8.378 -7.909 1.919 1.00 14.65 1140 LEU B C 1
ATOM 2685 O O . LEU B 1 69 ? 7.561 -8.382 2.753 1.00 14.93 1140 LEU B O 1
ATOM 2690 N N . GLN B 1 70 ? 8.035 -7.541 0.684 1.00 14.28 1141 GLN B N 1
ATOM 2691 C CA . GLN B 1 70 ? 6.633 -7.671 0.210 1.00 14.33 1141 GLN B CA 1
ATOM 2692 C C . GLN B 1 70 ? 6.696 -8.281 -1.176 1.00 15.47 1141 GLN B C 1
ATOM 2693 O O . GLN B 1 70 ? 7.635 -8.037 -1.917 1.00 15.82 1141 GLN B O 1
ATOM 2699 N N . MET B 1 71 ? 5.711 -9.053 -1.548 1.00 16.07 1142 MET B N 1
ATOM 2700 C CA . MET B 1 71 ? 5.666 -9.515 -2.961 1.00 18.10 1142 MET B CA 1
ATOM 2701 C C . MET B 1 71 ? 4.258 -9.601 -3.421 1.00 16.13 1142 MET B C 1
ATOM 2702 O O . MET B 1 71 ? 3.355 -9.792 -2.615 1.00 18.25 1142 MET B O 1
ATOM 2707 N N . GLY B 1 72 ? 4.030 -9.472 -4.724 1.00 15.62 1143 GLY B N 1
ATOM 2708 C CA . GLY B 1 72 ? 2.661 -9.491 -5.147 1.00 13.40 1143 GLY B CA 1
ATOM 2709 C C . GLY B 1 72 ? 2.518 -9.985 -6.573 1.00 13.66 1143 GLY B C 1
ATOM 2710 O O . GLY B 1 72 ? 3.496 -10.109 -7.288 1.00 11.83 1143 GLY B O 1
ATOM 2711 N N . ALA B 1 73 ? 1.272 -10.150 -6.989 1.00 14.11 1144 ALA B N 1
ATOM 2712 C CA . ALA B 1 73 ? 0.961 -10.591 -8.353 1.00 15.31 1144 ALA B CA 1
ATOM 2713 C C . ALA B 1 73 ? -0.335 -9.943 -8.777 1.00 13.41 1144 ALA B C 1
ATOM 2714 O O . ALA B 1 73 ? -1.251 -9.809 -7.972 1.00 13.59 1144 ALA B O 1
ATOM 2716 N N . ASP B 1 74 ? -0.396 -9.489 -10.036 1.00 12.30 1145 ASP B N 1
ATOM 2717 C CA . ASP B 1 74 ? -1.620 -8.855 -10.445 1.00 13.25 1145 ASP B CA 1
ATOM 2718 C C . ASP B 1 74 ? -1.935 -9.144 -11.934 1.00 13.10 1145 ASP B C 1
ATOM 2719 O O . ASP B 1 74 ? -1.147 -9.811 -12.624 1.00 12.85 1145 ASP B O 1
ATOM 2724 N N . ARG B 1 75 ? -3.108 -8.661 -12.363 1.00 14.84 1146 ARG B N 1
ATOM 2725 C CA . ARG B 1 75 ? -3.547 -8.659 -13.766 1.00 16.20 1146 ARG B CA 1
ATOM 2726 C C . ARG B 1 75 ? -3.855 -7.248 -14.169 1.00 17.55 1146 ARG B C 1
ATOM 2727 O O . ARG B 1 75 ? -4.397 -6.476 -13.361 1.00 17.01 1146 ARG B O 1
ATOM 2735 N N . LYS B 1 76 ? -3.452 -6.913 -15.402 1.00 17.65 1147 LYS B N 1
ATOM 2736 C CA . LYS B 1 76 ? -3.776 -5.637 -15.979 1.00 18.36 1147 LYS B CA 1
ATOM 2737 C C . LYS B 1 76 ? -5.036 -5.711 -16.858 1.00 19.14 1147 LYS B C 1
ATOM 2738 O O . LYS B 1 76 ? -5.161 -6.594 -17.673 1.00 17.83 1147 LYS B O 1
ATOM 2744 N N . HIS B 1 77 ? -5.996 -4.816 -16.673 1.00 19.98 1148 HIS B N 1
ATOM 2745 C CA . HIS B 1 77 ? -7.130 -4.748 -17.582 1.00 21.57 1148 HIS B CA 1
ATOM 2746 C C . HIS B 1 77 ? -7.086 -3.387 -18.234 1.00 22.55 1148 HIS B C 1
ATOM 2747 O O . HIS B 1 77 ? -7.008 -2.328 -17.541 1.00 21.80 1148 HIS B O 1
ATOM 2754 N N . GLU B 1 78 ? -7.113 -3.371 -19.557 1.00 21.74 1149 GLU B N 1
ATOM 2755 C CA . GLU B 1 78 ? -7.251 -2.111 -20.270 1.00 22.60 1149 GLU B CA 1
ATOM 2756 C C . GLU B 1 78 ? -8.725 -1.774 -20.538 1.00 25.41 1149 GLU B C 1
ATOM 2757 O O . GLU B 1 78 ? -9.405 -2.495 -21.281 1.00 26.28 1149 GLU B O 1
ATOM 2763 N N . LEU B 1 79 ? -9.242 -0.737 -19.879 1.00 25.01 1150 LEU B N 1
ATOM 2764 C CA . LEU B 1 79 ? -10.688 -0.432 -19.923 1.00 26.99 1150 LEU B CA 1
ATOM 2765 C C . LEU B 1 79 ? -10.852 1.003 -20.385 1.00 27.19 1150 LEU B C 1
ATOM 2766 O O . LEU B 1 79 ? -10.710 1.894 -19.541 1.00 27.05 1150 LEU B O 1
ATOM 2771 N N . GLY B 1 80 ? -11.095 1.246 -21.687 1.00 26.22 1151 GLY B N 1
ATOM 2772 C CA . GLY B 1 80 ? -11.074 2.642 -22.233 1.00 26.74 1151 GLY B CA 1
ATOM 2773 C C . GLY B 1 80 ? -9.713 3.300 -21.949 1.00 26.95 1151 GLY B C 1
ATOM 2774 O O . GLY B 1 80 ? -8.657 2.641 -22.097 1.00 29.09 1151 GLY B O 1
ATOM 2775 N N . SER B 1 81 ? -9.703 4.546 -21.480 1.00 26.15 1152 SER B N 1
ATOM 2776 C CA . SER B 1 81 ? -8.458 5.232 -21.242 1.00 27.01 1152 SER B CA 1
ATOM 2777 C C . SER B 1 81 ? -7.809 4.922 -19.819 1.00 25.82 1152 SER B C 1
ATOM 2778 O O . SER B 1 81 ? -6.877 5.589 -19.423 1.00 25.20 1152 SER B O 1
ATOM 2781 N N . MET B 1 82 ? -8.259 3.862 -19.149 1.00 24.82 1153 MET B N 1
ATOM 2782 C CA . MET B 1 82 ? -7.742 3.486 -17.826 1.00 24.49 1153 MET B CA 1
ATOM 2783 C C . MET B 1 82 ? -7.010 2.115 -17.931 1.00 23.16 1153 MET B C 1
ATOM 2784 O O . MET B 1 82 ? -7.564 1.125 -18.467 1.00 23.67 1153 MET B O 1
ATOM 2789 N N . ASP B 1 83 ? -5.792 2.058 -17.425 1.00 21.13 1154 ASP B N 1
ATOM 2790 C CA . ASP B 1 83 ? -5.136 0.772 -17.123 1.00 20.58 1154 ASP B CA 1
ATOM 2791 C C . ASP B 1 83 ? -5.455 0.421 -15.670 1.00 21.00 1154 ASP B C 1
ATOM 2792 O O . ASP B 1 83 ? -5.109 1.183 -14.763 1.00 21.71 1154 ASP B O 1
ATOM 2797 N N . LEU B 1 84 ? -6.153 -0.685 -15.431 1.00 20.29 1155 LEU B N 1
ATOM 2798 C CA . LEU B 1 84 ? -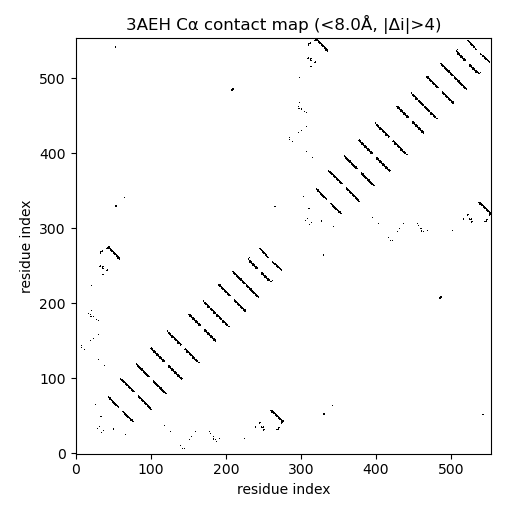6.414 -1.115 -14.067 1.00 20.39 1155 LEU B CA 1
ATOM 2799 C C . LEU B 1 84 ? -5.575 -2.348 -13.727 1.00 19.62 1155 LEU B C 1
ATOM 2800 O O . LEU B 1 84 ? -5.563 -3.353 -14.486 1.00 20.36 1155 LEU B O 1
ATOM 2805 N N . PHE B 1 85 ? -4.918 -2.300 -12.586 1.00 16.31 1156 PHE B N 1
ATOM 2806 C CA . PHE B 1 85 ? -4.154 -3.453 -12.074 1.00 16.76 1156 PHE B CA 1
ATOM 2807 C C . PHE B 1 85 ? -4.863 -3.958 -10.831 1.00 17.04 1156 PHE B C 1
ATOM 2808 O O . PHE B 1 85 ? -5.000 -3.227 -9.852 1.00 17.51 1156 PHE B O 1
ATOM 2816 N N . THR B 1 86 ? -5.276 -5.234 -10.817 1.00 17.24 1157 THR B N 1
ATOM 2817 C CA . THR B 1 86 ? -5.921 -5.748 -9.619 1.00 16.87 1157 THR B CA 1
ATOM 2818 C C . THR B 1 86 ? -5.043 -6.886 -9.117 1.00 15.70 1157 THR B C 1
ATOM 2819 O O . THR B 1 86 ? -4.608 -7.770 -9.878 1.00 14.35 1157 THR B O 1
ATOM 2823 N N . GLY B 1 87 ? -4.744 -6.854 -7.824 1.00 16.07 1158 GLY B N 1
ATOM 2824 C CA . GLY B 1 87 ? -3.732 -7.746 -7.338 1.00 15.64 1158 GLY B CA 1
ATOM 2825 C C . GLY B 1 87 ? -3.819 -8.174 -5.876 1.00 14.90 1158 GLY B C 1
ATOM 2826 O O . GLY B 1 87 ? -4.620 -7.674 -5.099 1.00 15.57 1158 GLY B O 1
ATOM 2827 N N . VAL B 1 88 ? -2.939 -9.091 -5.543 1.00 14.64 1159 VAL B N 1
ATOM 2828 C CA . VAL B 1 88 ? -2.796 -9.618 -4.199 1.00 16.54 1159 VAL B CA 1
ATOM 2829 C C . VAL B 1 88 ? -1.329 -9.465 -3.748 1.00 15.63 1159 VAL B C 1
ATOM 2830 O O . VAL B 1 88 ? -0.416 -9.461 -4.578 1.00 16.49 1159 VAL B O 1
ATOM 2834 N N . MET B 1 89 ? -1.089 -9.445 -2.432 1.00 15.11 1160 MET B N 1
ATOM 2835 C CA . MET B 1 89 ? 0.273 -9.282 -1.943 1.00 16.44 1160 MET B CA 1
ATOM 2836 C C . MET B 1 89 ? 0.453 -9.875 -0.564 1.00 14.64 1160 MET B C 1
ATOM 2837 O O . MET B 1 89 ? -0.485 -9.976 0.202 1.00 13.42 1160 MET B O 1
ATOM 2842 N N . ALA B 1 90 ? 1.660 -10.312 -0.295 1.00 15.79 1161 ALA B N 1
ATOM 2843 C CA . ALA B 1 90 ? 2.052 -10.778 1.083 1.00 15.50 1161 ALA B CA 1
ATOM 2844 C C . ALA B 1 90 ? 3.177 -9.903 1.592 1.00 15.71 1161 ALA B C 1
ATOM 2845 O O . ALA B 1 90 ? 4.009 -9.381 0.800 1.00 14.73 1161 ALA B O 1
ATOM 2847 N N . THR B 1 91 ? 3.239 -9.739 2.910 1.00 13.69 1162 THR B N 1
ATOM 2848 C CA . THR B 1 91 ? 4.206 -8.821 3.493 1.00 13.32 1162 THR B CA 1
ATOM 2849 C C . THR B 1 91 ? 4.830 -9.483 4.714 1.00 14.54 1162 THR B C 1
ATOM 2850 O O . THR B 1 91 ? 4.175 -10.353 5.329 1.00 12.99 1162 THR B O 1
ATOM 2854 N N . TYR B 1 92 ? 6.079 -9.102 5.031 1.00 13.89 1163 TYR B N 1
ATOM 2855 C CA . TYR B 1 92 ? 6.803 -9.553 6.244 1.00 15.65 1163 TYR B CA 1
ATOM 2856 C C . TYR B 1 92 ? 7.542 -8.309 6.703 1.00 15.32 1163 TYR B C 1
ATOM 2857 O O . TYR B 1 92 ? 8.058 -7.575 5.875 1.00 15.16 1163 TYR B O 1
ATOM 2866 N N . THR B 1 93 ? 7.678 -8.136 8.018 1.00 15.34 1164 THR B N 1
ATOM 2867 C CA . THR B 1 93 ? 8.395 -7.002 8.569 1.00 14.03 1164 THR B CA 1
ATOM 2868 C C . THR B 1 93 ? 9.123 -7.490 9.805 1.00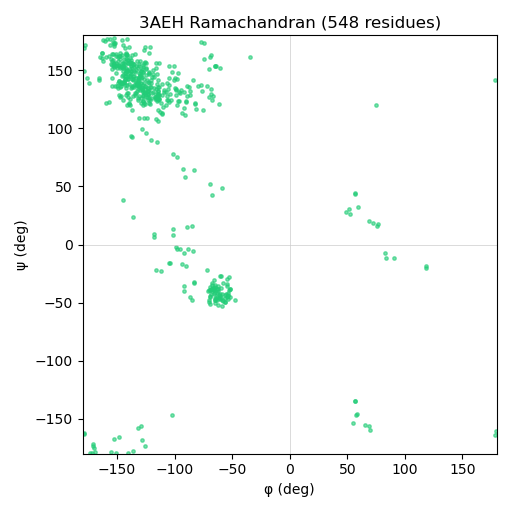 16.28 1164 THR B C 1
ATOM 2869 O O . THR B 1 93 ? 8.562 -8.285 10.601 1.00 15.60 1164 THR B O 1
ATOM 2873 N N . ASP B 1 94 ? 10.357 -7.016 9.968 1.00 16.19 1165 ASP B N 1
ATOM 2874 C CA . ASP B 1 94 ? 11.192 -7.260 11.183 1.00 17.82 1165 ASP B CA 1
ATOM 2875 C C . ASP B 1 94 ? 11.641 -5.891 11.684 1.00 17.15 1165 ASP B C 1
ATOM 2876 O O . ASP B 1 94 ? 12.312 -5.103 10.923 1.00 15.20 1165 ASP B O 1
ATOM 2881 N N . THR B 1 95 ? 11.292 -5.583 12.938 1.00 15.89 1166 THR B N 1
ATOM 2882 C CA . THR B 1 95 ? 11.535 -4.232 13.403 1.00 16.24 1166 THR B CA 1
ATOM 2883 C C . THR B 1 95 ? 12.231 -4.381 14.742 1.00 17.27 1166 THR B C 1
ATOM 2884 O O . THR B 1 95 ? 11.787 -5.182 15.571 1.00 16.37 1166 THR B O 1
ATOM 2888 N N . ASP B 1 96 ? 13.255 -3.563 14.963 1.00 17.06 1167 ASP B N 1
ATOM 2889 C CA . ASP B 1 96 ? 13.890 -3.461 16.285 1.00 18.29 1167 ASP B CA 1
ATOM 2890 C C . ASP B 1 96 ? 13.593 -2.070 16.761 1.00 17.72 1167 ASP B C 1
ATOM 2891 O O . ASP B 1 96 ? 13.805 -1.109 15.995 1.00 16.61 1167 ASP B O 1
ATOM 2896 N N . ALA B 1 97 ? 13.069 -1.937 17.987 1.00 16.35 1168 ALA B N 1
ATOM 2897 C CA . ALA B 1 97 ? 12.733 -0.599 18.515 1.00 16.46 1168 ALA B CA 1
ATOM 2898 C C . ALA B 1 97 ? 13.199 -0.490 19.933 1.00 17.88 1168 ALA B C 1
ATOM 2899 O O . ALA B 1 97 ? 13.096 -1.447 20.707 1.00 18.68 1168 ALA B O 1
ATOM 2901 N N . SER B 1 98 ? 13.692 0.688 20.301 1.00 19.42 1169 SER B N 1
ATOM 2902 C CA . SER B 1 98 ? 13.954 0.921 21.691 1.00 21.23 1169 SER B CA 1
ATOM 2903 C C . SER B 1 98 ? 13.733 2.381 22.035 1.00 21.76 1169 SER B C 1
ATOM 2904 O O . SER B 1 98 ? 13.697 3.271 21.159 1.00 20.28 1169 SER B O 1
ATOM 2907 N N . ALA B 1 99 ? 13.530 2.617 23.333 1.00 22.19 1170 ALA B N 1
ATOM 2908 C CA . ALA B 1 99 ? 13.287 3.949 23.837 1.00 22.96 1170 ALA B CA 1
ATOM 2909 C C . ALA B 1 99 ? 13.818 3.969 25.286 1.00 25.04 1170 ALA B C 1
ATOM 2910 O O . ALA B 1 99 ? 14.379 2.960 25.797 1.00 23.66 1170 ALA B O 1
ATOM 2912 N N . ASP B 1 100 ? 13.689 5.099 25.960 1.00 26.76 1171 ASP B N 1
ATOM 2913 C CA . ASP B 1 100 ? 14.161 5.137 27.371 1.00 28.75 1171 ASP B CA 1
ATOM 2914 C C . ASP B 1 100 ? 13.513 4.028 28.208 1.00 28.42 1171 ASP B C 1
ATOM 2915 O O . ASP B 1 100 ? 14.185 3.407 29.019 1.00 30.00 1171 ASP B O 1
ATOM 2920 N N . LEU B 1 101 ? 12.251 3.716 27.928 1.00 27.40 1172 LEU B N 1
ATOM 2921 C CA . LEU B 1 101 ? 11.482 2.786 28.738 1.00 27.90 1172 LEU B CA 1
ATOM 2922 C C . LEU B 1 101 ? 11.404 1.307 28.308 1.00 28.04 1172 LEU B C 1
ATOM 2923 O O . LEU B 1 101 ? 10.829 0.468 29.027 1.00 27.16 1172 LEU B O 1
ATOM 2928 N N . TYR B 1 102 ? 11.989 0.961 27.160 1.00 27.07 1173 TYR B N 1
ATOM 2929 C CA . TYR B 1 102 ? 11.837 -0.399 26.587 1.00 24.91 1173 TYR B CA 1
ATOM 2930 C C . TYR B 1 102 ? 12.858 -0.707 25.488 1.00 23.63 1173 TYR B C 1
ATOM 2931 O O . TYR B 1 102 ? 13.466 0.215 24.890 1.00 21.14 1173 TYR B O 1
ATOM 2940 N N . SER B 1 103 ? 13.052 -1.984 25.187 1.00 22.87 1174 SER B N 1
ATOM 2941 C CA . SER B 1 103 ? 13.765 -2.305 23.944 1.00 23.48 1174 SER B CA 1
ATOM 2942 C C . SER B 1 103 ? 13.310 -3.657 23.525 1.00 21.85 1174 SER B C 1
ATOM 2943 O O . SER B 1 103 ? 13.058 -4.518 24.379 1.00 22.31 1174 SER B O 1
ATOM 2946 N N . GLY B 1 104 ? 13.178 -3.861 22.216 1.00 18.79 1175 GLY B N 1
ATOM 2947 C CA . GLY B 1 104 ? 12.729 -5.140 21.765 1.00 18.09 1175 GLY B CA 1
ATOM 2948 C C . GLY B 1 104 ? 12.630 -5.313 20.250 1.00 17.01 1175 GLY B C 1
ATOM 2949 O O . GLY B 1 104 ? 13.186 -4.540 19.489 1.00 14.23 1175 GLY B O 1
ATOM 2950 N N . LYS B 1 105 ? 11.903 -6.338 19.860 1.00 16.74 1176 LYS B N 1
ATOM 2951 C CA . LYS B 1 105 ? 11.768 -6.715 18.447 1.00 18.53 1176 LYS B CA 1
ATOM 2952 C C . LYS B 1 105 ? 10.347 -7.088 18.150 1.00 17.16 1176 LYS B C 1
ATOM 2953 O O . LYS B 1 105 ? 9.636 -7.716 19.009 1.00 16.79 1176 LYS B O 1
ATOM 2959 N N . THR B 1 106 ? 9.928 -6.756 16.939 1.00 15.16 1177 THR B N 1
ATOM 2960 C CA . THR B 1 106 ? 8.607 -7.131 16.484 1.00 16.64 1177 THR B CA 1
ATOM 2961 C C . THR B 1 106 ? 8.800 -7.859 15.158 1.00 17.06 1177 THR B C 1
ATOM 2962 O O . THR B 1 106 ? 9.476 -7.340 14.279 1.00 16.78 1177 THR B O 1
ATOM 2966 N N . LYS B 1 107 ? 8.180 -9.031 15.026 1.00 17.51 1178 LYS B N 1
ATOM 2967 C CA . LYS B 1 107 ? 8.119 -9.764 13.751 1.00 18.84 1178 LYS B CA 1
ATOM 2968 C C . LYS B 1 107 ? 6.704 -9.822 13.302 1.00 17.99 1178 LYS B C 1
ATOM 2969 O O . LYS B 1 107 ? 5.798 -10.111 14.097 1.00 17.64 1178 LYS B O 1
ATOM 2975 N N . SER B 1 108 ? 6.478 -9.498 12.020 1.00 17.09 1179 SER B N 1
ATOM 2976 C CA . SER B 1 108 ? 5.118 -9.308 11.516 1.00 16.18 1179 SER B CA 1
ATOM 2977 C C . SER B 1 108 ? 4.948 -9.955 10.138 1.00 16.21 1179 SER B C 1
ATOM 2978 O O . SER B 1 108 ? 5.935 -10.044 9.338 1.00 13.30 1179 SER B O 1
ATOM 2981 N N . TRP B 1 109 ? 3.709 -10.325 9.833 1.00 15.39 1180 TRP B N 1
ATOM 2982 C CA . TRP B 1 109 ? 3.366 -10.894 8.504 1.00 15.07 1180 TRP B CA 1
ATOM 2983 C C . TRP B 1 109 ? 2.025 -10.281 8.179 1.00 14.60 1180 TRP B C 1
ATOM 2984 O O . TRP B 1 109 ? 1.266 -9.798 9.087 1.00 13.47 1180 TRP B O 1
ATOM 2995 N N . GLY B 1 110 ? 1.710 -10.221 6.890 1.00 14.51 1181 GLY B N 1
ATOM 2996 C CA . GLY B 1 110 ? 0.422 -9.672 6.554 1.00 14.58 1181 GLY B CA 1
ATOM 2997 C C . GLY B 1 110 ? 0.175 -9.912 5.073 1.00 15.93 1181 GLY B C 1
ATOM 2998 O O . GLY B 1 110 ? 0.879 -10.691 4.400 1.00 13.76 1181 GLY B O 1
ATOM 2999 N N . GLY B 1 111 ? -0.886 -9.307 4.579 1.00 17.42 1182 GLY B N 1
ATOM 3000 C CA . GLY B 1 111 ? -1.211 -9.547 3.169 1.00 18.89 1182 GLY B CA 1
ATOM 3001 C C . GLY B 1 111 ? -2.415 -8.743 2.812 1.00 18.87 1182 GLY B C 1
ATOM 3002 O O . GLY B 1 111 ? -3.082 -8.220 3.695 1.00 19.59 1182 GLY B O 1
ATOM 3003 N N . GLY B 1 112 ? -2.741 -8.644 1.520 1.00 16.91 1183 GLY B N 1
ATOM 3004 C CA . GLY B 1 112 ? -3.909 -7.849 1.201 1.00 16.72 1183 GLY B CA 1
ATOM 3005 C C . GLY B 1 112 ? -4.129 -7.808 -0.302 1.00 15.04 1183 GLY B C 1
ATOM 3006 O O . GLY B 1 112 ? -3.569 -8.642 -1.003 1.00 14.45 1183 GLY B O 1
ATOM 3007 N N . PHE B 1 113 ? -4.895 -6.812 -0.734 1.00 15.25 1184 PHE B N 1
ATOM 3008 C CA . PHE B 1 113 ? -5.322 -6.688 -2.128 1.00 16.89 1184 PHE B CA 1
ATOM 3009 C C . PHE B 1 113 ? -5.145 -5.256 -2.522 1.00 16.72 1184 PHE B C 1
ATOM 3010 O O . PHE B 1 113 ? -5.268 -4.395 -1.664 1.00 19.02 1184 PHE B O 1
ATOM 3018 N N . TYR B 1 114 ? -4.930 -5.001 -3.815 1.00 15.73 1185 TYR B N 1
ATOM 3019 C CA . TYR B 1 114 ? -4.873 -3.635 -4.263 1.00 15.36 1185 TYR B CA 1
ATOM 3020 C C . TYR B 1 114 ? -5.531 -3.485 -5.632 1.00 16.37 1185 TYR B C 1
ATOM 3021 O O . TYR B 1 114 ? -5.627 -4.456 -6.371 1.00 15.95 1185 TYR B O 1
ATOM 3030 N N . ALA B 1 115 ? -5.911 -2.252 -5.954 1.00 15.85 1186 ALA B N 1
ATOM 3031 C CA . ALA B 1 115 ? -6.332 -1.888 -7.307 1.00 14.86 1186 ALA B CA 1
ATOM 3032 C C . ALA B 1 115 ? -5.694 -0.532 -7.563 1.00 16.16 1186 ALA B C 1
ATOM 3033 O O . ALA B 1 115 ? -5.791 0.424 -6.752 1.00 15.18 1186 ALA B O 1
ATOM 3035 N N . SER B 1 116 ? -4.948 -0.470 -8.672 1.00 15.84 1187 SER B N 1
ATOM 3036 C CA . SER B 1 116 ? -4.212 0.735 -9.064 1.00 15.78 1187 SER B CA 1
ATOM 3037 C C . SER B 1 116 ? -4.731 1.070 -10.443 1.00 16.95 1187 SER B C 1
ATOM 3038 O O . SER B 1 116 ? -4.655 0.201 -11.344 1.00 16.98 1187 SER B O 1
ATOM 3041 N N . GLY B 1 117 ? -5.202 2.309 -10.623 1.00 16.16 1188 GLY B N 1
ATOM 3042 C CA . GLY B 1 117 ? -5.750 2.776 -11.911 1.00 16.52 1188 GLY B CA 1
ATOM 3043 C C . GLY B 1 117 ? -4.904 3.878 -12.500 1.00 16.99 1188 GLY B C 1
ATOM 3044 O O . GLY B 1 117 ? -4.682 4.894 -11.834 1.00 17.99 1188 GLY B O 1
ATOM 3045 N N . LEU B 1 118 ? -4.438 3.701 -13.747 1.00 16.10 1189 LEU B N 1
ATOM 3046 C CA . LEU B 1 118 ? -3.575 4.722 -14.380 1.00 17.98 1189 LEU B CA 1
ATOM 3047 C C . LEU B 1 118 ? -4.273 5.177 -15.671 1.00 19.95 1189 LEU B C 1
ATOM 3048 O O . LEU B 1 118 ? -4.551 4.334 -16.556 1.00 20.54 1189 LEU B O 1
ATOM 3053 N N . PHE B 1 119 ? -4.551 6.481 -15.737 1.00 19.48 1190 PHE B N 1
ATOM 3054 C CA . PHE B 1 119 ? -5.325 7.089 -16.821 1.00 21.81 1190 PHE B CA 1
ATOM 3055 C C . PHE B 1 119 ? -4.401 7.761 -17.844 1.00 22.31 1190 PHE B C 1
ATOM 3056 O O . PHE B 1 119 ? -3.318 8.313 -17.527 1.00 21.15 1190 PHE B O 1
ATOM 3064 N N . ARG B 1 120 ? -4.801 7.613 -19.100 1.00 23.34 1191 ARG B N 1
ATOM 3065 C CA . ARG B 1 120 ? -4.138 8.293 -20.197 1.00 24.34 1191 ARG B CA 1
ATOM 3066 C C . ARG B 1 120 ? -4.029 9.797 -19.954 1.00 23.36 1191 ARG B C 1
ATOM 3067 O O . ARG B 1 120 ? -3.005 10.388 -20.286 1.00 22.68 1191 ARG B O 1
ATOM 3075 N N . SER B 1 121 ? -5.055 10.407 -19.388 1.00 23.48 1192 SER B N 1
ATOM 3076 C CA . SER B 1 121 ? -5.001 11.830 -18.991 1.00 25.69 1192 SER B CA 1
ATOM 3077 C C . SER B 1 121 ? -3.792 12.213 -18.089 1.00 26.14 1192 SER B C 1
ATOM 3078 O O . SER B 1 121 ? -3.345 13.366 -18.080 1.00 26.86 1192 SER B O 1
ATOM 3081 N N . GLY B 1 122 ? -3.284 11.255 -17.304 1.00 26.22 1193 GLY B N 1
ATOM 3082 C CA . GLY B 1 122 ? -2.240 11.553 -16.279 1.00 22.69 1193 GLY B CA 1
ATOM 3083 C C . GLY B 1 122 ? -2.698 11.253 -14.841 1.00 21.22 1193 GLY B C 1
ATOM 3084 O O . GLY B 1 122 ? -1.883 11.091 -13.946 1.00 21.25 1193 GLY B O 1
ATOM 3085 N N . ALA B 1 123 ? -3.999 11.173 -14.623 1.00 20.10 1194 ALA B N 1
ATOM 3086 C CA . ALA B 1 123 ? -4.577 10.848 -13.343 1.00 18.43 1194 ALA B CA 1
ATOM 3087 C C . ALA B 1 123 ? -4.181 9.391 -12.937 1.00 18.76 1194 ALA B C 1
ATOM 3088 O O . ALA B 1 123 ? -3.953 8.524 -13.786 1.00 17.05 1194 ALA B O 1
ATOM 3090 N N . TYR B 1 124 ? -4.146 9.128 -11.632 1.00 16.67 1195 TYR B N 1
ATOM 3091 C CA . TYR B 1 124 ? -4.001 7.774 -11.159 1.00 16.51 1195 TYR B CA 1
ATOM 3092 C C . TYR B 1 124 ? -4.624 7.674 -9.782 1.00 16.18 1195 TYR B C 1
ATOM 3093 O O . TYR B 1 124 ? -4.843 8.694 -9.077 1.00 15.76 1195 TYR B O 1
ATOM 3102 N N . PHE B 1 125 ? -4.958 6.431 -9.420 1.00 16.65 1196 PHE B N 1
ATOM 3103 C CA . PHE B 1 125 ? -5.350 6.100 -8.069 1.00 16.16 1196 PHE B CA 1
ATOM 3104 C C . PHE B 1 125 ? -4.687 4.798 -7.634 1.00 16.30 1196 PHE B C 1
ATOM 3105 O O . PHE B 1 125 ? -4.336 3.989 -8.475 1.00 15.53 1196 PHE B O 1
ATOM 3113 N N . ASP B 1 126 ? -4.536 4.597 -6.325 1.00 14.93 1197 ASP B N 1
ATOM 3114 C CA . ASP B 1 126 ? -4.114 3.299 -5.802 1.00 15.84 1197 ASP B CA 1
ATOM 3115 C C . ASP B 1 126 ? -4.946 3.102 -4.532 1.00 16.07 1197 ASP B C 1
ATOM 3116 O O . ASP B 1 126 ? -4.945 3.958 -3.663 1.00 16.01 1197 ASP B O 1
ATOM 3121 N N . VAL B 1 127 ? -5.634 1.981 -4.418 1.00 16.36 1198 VAL B N 1
ATOM 3122 C CA . VAL B 1 127 ? -6.393 1.698 -3.197 1.00 17.67 1198 VAL B CA 1
ATOM 3123 C C . VAL B 1 127 ? -5.904 0.287 -2.711 1.00 19.34 1198 VAL B C 1
ATOM 3124 O O . VAL B 1 127 ? -5.654 -0.618 -3.547 1.00 18.33 1198 VAL B O 1
ATOM 3128 N N . ILE B 1 128 ? -5.717 0.110 -1.400 1.00 17.17 1199 ILE B N 1
ATOM 3129 C CA . ILE B 1 128 ? -5.184 -1.132 -0.904 1.00 19.72 1199 ILE B CA 1
ATOM 3130 C C . ILE B 1 128 ? -5.911 -1.478 0.422 1.00 19.48 1199 ILE B C 1
ATOM 3131 O O . ILE B 1 128 ? -6.280 -0.575 1.158 1.00 20.47 1199 ILE B O 1
ATOM 3136 N N . ALA B 1 129 ? -6.146 -2.749 0.687 1.00 19.48 1200 ALA B N 1
ATOM 3137 C CA . ALA B 1 129 ? -6.706 -3.146 1.946 1.00 20.06 1200 ALA B CA 1
ATOM 3138 C C . ALA B 1 129 ? -5.760 -4.261 2.369 1.00 19.01 1200 ALA B C 1
ATOM 3139 O O . ALA B 1 129 ? -5.500 -5.226 1.625 1.00 17.37 1200 ALA B O 1
ATOM 3141 N N . LYS B 1 130 ? -5.254 -4.138 3.589 1.00 19.13 1201 LYS B N 1
ATOM 3142 C CA . LYS B 1 130 ? -4.398 -5.202 4.079 1.00 18.74 1201 LYS B CA 1
ATOM 3143 C C . LYS B 1 130 ? -4.596 -5.499 5.557 1.00 19.56 1201 LYS B C 1
ATOM 3144 O O . LYS B 1 130 ? -5.254 -4.724 6.248 1.00 18.66 1201 LYS B O 1
ATOM 3150 N N . TYR B 1 131 ? -4.093 -6.662 5.967 1.00 19.49 1202 TYR B N 1
ATOM 3151 C CA . TYR B 1 131 ? -4.140 -7.181 7.335 1.00 20.79 1202 TYR B CA 1
ATOM 3152 C C . TYR B 1 131 ? -2.669 -7.241 7.784 1.00 20.37 1202 TYR B C 1
ATOM 3153 O O . TYR B 1 131 ? -1.803 -7.711 7.002 1.00 20.46 1202 TYR B O 1
ATOM 3162 N N . ILE B 1 132 ? -2.360 -6.841 9.031 1.00 18.26 1203 ILE B N 1
ATOM 3163 C CA . ILE B 1 132 ? -0.982 -6.979 9.511 1.00 18.70 1203 ILE B CA 1
ATOM 3164 C C . ILE B 1 132 ? -1.039 -7.587 10.907 1.00 19.00 1203 ILE B C 1
ATOM 3165 O O . ILE B 1 132 ? -1.815 -7.100 11.740 1.00 17.77 1203 ILE B O 1
ATOM 3170 N N . HIS B 1 133 ? -0.250 -8.635 11.142 1.00 18.29 1204 HIS B N 1
ATOM 3171 C CA . HIS B 1 133 ? -0.185 -9.306 12.454 1.00 19.88 1204 HIS B CA 1
ATOM 3172 C C . HIS B 1 133 ? 1.203 -9.091 13.030 1.00 19.70 1204 HIS B C 1
ATOM 3173 O O . HIS B 1 133 ? 2.192 -9.409 12.386 1.00 18.97 1204 HIS B O 1
ATOM 3180 N N . ASN B 1 134 ? 1.286 -8.635 14.284 1.00 19.12 1205 ASN B N 1
ATOM 3181 C CA . ASN B 1 134 ? 2.557 -8.341 14.899 1.00 18.45 1205 ASN B CA 1
ATOM 3182 C C . ASN B 1 134 ? 2.769 -9.177 16.180 1.00 20.13 1205 ASN B C 1
ATOM 3183 O O . ASN B 1 134 ? 1.844 -9.296 17.036 1.00 18.20 1205 ASN B O 1
ATOM 3188 N N . GLU B 1 135 ? 3.989 -9.721 16.278 1.00 18.61 1206 GLU B N 1
ATOM 3189 C CA . GLU B 1 135 ? 4.443 -10.472 17.432 1.00 21.56 1206 GLU B CA 1
ATOM 3190 C C . GLU B 1 135 ? 5.518 -9.636 18.063 1.00 20.33 1206 GLU B C 1
ATOM 3191 O O . GLU B 1 135 ? 6.596 -9.488 17.484 1.00 19.74 1206 GLU B O 1
ATOM 3197 N N . ASN B 1 136 ? 5.244 -9.146 19.268 1.00 18.16 1207 ASN B N 1
ATOM 3198 C CA . ASN B 1 136 ? 6.117 -8.181 19.902 1.00 19.21 1207 ASN B CA 1
ATOM 3199 C C . ASN B 1 136 ? 6.810 -8.844 21.097 1.00 20.18 1207 ASN B C 1
ATOM 3200 O O . ASN B 1 136 ? 6.112 -9.436 21.935 1.00 19.93 1207 ASN B O 1
ATOM 3205 N N . LYS B 1 137 ? 8.136 -8.757 21.178 1.00 20.52 1208 LYS B N 1
ATOM 3206 C CA . LYS B 1 137 ? 8.905 -9.289 22.381 1.00 21.16 1208 LYS B CA 1
ATOM 3207 C C . LYS B 1 137 ? 9.770 -8.164 22.888 1.00 20.56 1208 LYS B C 1
ATOM 3208 O O . LYS B 1 137 ? 10.778 -7.766 22.208 1.00 17.78 1208 LYS B O 1
ATOM 3214 N N . TYR B 1 138 ? 9.398 -7.625 24.041 1.00 17.75 1209 TYR B N 1
ATOM 3215 C CA . TYR B 1 138 ? 10.104 -6.422 24.520 1.00 20.78 1209 TYR B CA 1
ATOM 3216 C C . TYR B 1 138 ? 10.545 -6.539 25.974 1.00 22.88 1209 TYR B C 1
ATOM 3217 O O . TYR B 1 138 ? 9.808 -7.124 26.777 1.00 21.46 1209 TYR B O 1
ATOM 3226 N N . ASP B 1 139 ? 11.676 -5.923 26.323 1.00 24.46 1210 ASP B N 1
ATOM 3227 C CA . ASP B 1 139 ? 12.028 -5.713 27.741 1.00 27.56 1210 ASP B CA 1
ATOM 3228 C C . ASP B 1 139 ? 11.496 -4.365 28.153 1.00 28.82 1210 ASP B C 1
ATOM 3229 O O . ASP B 1 139 ? 11.691 -3.385 27.437 1.00 27.03 1210 ASP B O 1
ATOM 3234 N N . LEU B 1 140 ? 10.796 -4.304 29.285 1.00 29.96 1211 LEU B N 1
ATOM 3235 C CA . LEU B 1 140 ? 10.344 -3.025 29.839 1.00 32.89 1211 LEU B CA 1
ATOM 3236 C C . LEU B 1 140 ? 11.372 -2.656 30.891 1.00 35.49 1211 LEU B C 1
ATOM 3237 O O . LEU B 1 140 ? 11.673 -3.477 31.767 1.00 36.91 1211 LEU B O 1
ATOM 3242 N N . ASN B 1 141 ? 11.973 -1.476 30.759 1.00 38.33 1212 ASN B N 1
ATOM 3243 C CA . ASN B 1 141 ? 13.070 -1.059 31.632 1.00 42.59 1212 ASN B CA 1
ATOM 3244 C C . ASN B 1 141 ? 12.485 -0.296 32.837 1.00 43.12 1212 ASN B C 1
ATOM 3245 O O . ASN B 1 141 ? 12.787 0.876 33.012 1.00 44.34 1212 ASN B O 1
ATOM 3250 N N . PHE B 1 142 ? 11.599 -0.939 33.606 1.00 43.09 1213 PHE B N 1
ATOM 3251 C CA . PHE B 1 142 ? 10.864 -0.283 34.690 1.00 44.20 1213 PHE B CA 1
ATOM 3252 C C . PHE B 1 142 ? 9.944 -1.257 35.434 1.00 44.91 1213 PHE B C 1
ATOM 3253 O O . PHE B 1 142 ? 9.423 -2.212 34.850 1.00 44.54 1213 PHE B O 1
ATOM 3261 N N . ALA B 1 143 ? 9.735 -0.994 36.732 1.00 46.70 1214 ALA B N 1
ATOM 3262 C CA . ALA B 1 143 ? 8.880 -1.823 37.631 1.00 47.56 1214 ALA B CA 1
ATOM 3263 C C . ALA B 1 143 ? 9.149 -3.339 37.674 1.00 48.34 1214 ALA B C 1
ATOM 3264 O O . ALA B 1 143 ? 8.228 -4.136 37.924 1.00 49.41 1214 ALA B O 1
ATOM 3266 N N . GLY B 1 144 ? 10.404 -3.755 37.463 1.00 49.52 1215 GLY B N 1
ATOM 3267 C CA . GLY B 1 144 ? 10.721 -5.194 37.406 1.00 49.19 1215 GLY B CA 1
ATOM 3268 C C . GLY B 1 144 ? 9.765 -5.961 36.489 1.00 49.05 1215 GLY B C 1
ATOM 3269 O O . GLY B 1 144 ? 9.524 -7.157 36.684 1.00 49.73 1215 GLY B O 1
ATOM 3270 N N . ALA B 1 145 ? 9.230 -5.263 35.486 1.00 48.45 1216 ALA B N 1
ATOM 3271 C CA . ALA B 1 145 ? 8.336 -5.845 34.482 1.00 47.60 1216 ALA B CA 1
ATOM 3272 C C . ALA B 1 145 ? 9.030 -6.864 33.607 1.00 46.73 1216 ALA B C 1
ATOM 3273 O O . ALA B 1 145 ? 8.373 -7.800 33.147 1.00 46.62 1216 ALA B O 1
ATOM 3275 N N . GLY B 1 146 ? 10.338 -6.682 33.373 1.00 45.51 1217 GLY B N 1
ATOM 3276 C CA . GLY B 1 146 ? 11.122 -7.614 32.546 1.00 44.80 1217 GLY B CA 1
ATOM 3277 C C . GLY B 1 146 ? 10.555 -7.859 31.132 1.00 43.94 1217 GLY B C 1
ATOM 3278 O O . GLY B 1 146 ? 9.862 -7.001 30.615 1.00 43.52 1217 GLY B O 1
ATOM 3279 N N . LYS B 1 147 ? 10.857 -9.042 30.560 1.00 43.46 1218 LYS B N 1
ATOM 3280 C CA . LYS B 1 147 ? 10.422 -9.553 29.252 1.00 43.29 1218 LYS B CA 1
ATOM 3281 C C . LYS B 1 147 ? 8.915 -9.720 29.100 1.00 42.75 1218 LYS B C 1
ATOM 3282 O O . LYS B 1 147 ? 8.297 -10.456 29.856 1.00 42.62 1218 LYS B O 1
ATOM 3288 N N . GLN B 1 148 ? 8.331 -9.038 28.119 1.00 40.75 1219 GLN B N 1
ATOM 3289 C CA . GLN B 1 148 ? 6.900 -9.111 27.801 1.00 40.14 1219 GLN B CA 1
ATOM 3290 C C . GLN B 1 148 ? 6.678 -9.428 26.286 1.00 39.22 1219 GLN B C 1
ATOM 3291 O O . GLN B 1 148 ? 7.168 -8.705 25.395 1.00 37.62 1219 GLN B O 1
ATOM 3297 N N . ASN B 1 149 ? 5.941 -10.513 26.046 1.00 37.28 1220 ASN B N 1
ATOM 3298 C CA . ASN B 1 149 ? 5.504 -10.945 24.743 1.00 35.95 1220 ASN B CA 1
ATOM 3299 C C . ASN B 1 149 ? 4.061 -10.572 24.610 1.00 34.48 1220 ASN B C 1
ATOM 3300 O O . ASN B 1 149 ? 3.244 -10.966 25.450 1.00 35.62 1220 ASN B O 1
ATOM 3305 N N . PHE B 1 150 ? 3.714 -9.815 23.573 1.00 30.06 1221 PHE B N 1
ATOM 3306 C CA . PHE B 1 150 ? 2.319 -9.490 23.297 1.00 26.62 1221 PHE B CA 1
ATOM 3307 C C . PHE B 1 150 ? 2.058 -9.412 21.762 1.00 25.56 1221 PHE B C 1
ATOM 3308 O O . PHE B 1 150 ? 2.960 -9.075 21.000 1.00 22.80 1221 PHE B O 1
ATOM 3316 N N . ARG B 1 151 ? 0.813 -9.602 21.361 1.00 23.75 1222 ARG B N 1
ATOM 3317 C CA . ARG B 1 151 ? 0.463 -9.680 19.959 1.00 24.72 1222 ARG B CA 1
ATOM 3318 C C . ARG B 1 151 ? -0.416 -8.486 19.674 1.00 25.95 1222 ARG B C 1
ATOM 3319 O O . ARG B 1 151 ? -1.105 -7.972 20.592 1.00 26.00 1222 ARG B O 1
ATOM 3327 N N . SER B 1 152 ? -0.304 -7.970 18.450 1.00 23.74 1223 SER B N 1
ATOM 3328 C CA . SER B 1 152 ? -1.199 -6.914 17.970 1.00 23.79 1223 SER B CA 1
ATOM 3329 C C . SER B 1 152 ? -1.507 -7.210 16.490 1.00 22.25 1223 SER B C 1
ATOM 3330 O O . SER B 1 152 ? -0.841 -8.031 15.821 1.00 18.63 1223 SER B O 1
ATOM 3333 N N . HIS B 1 153 ? -2.548 -6.588 15.999 1.00 22.30 1224 HIS B N 1
ATOM 3334 C CA . HIS B 1 153 ? -2.859 -6.774 14.630 1.00 23.40 1224 HIS B CA 1
ATOM 3335 C C . HIS B 1 153 ? -3.668 -5.582 14.194 1.00 25.13 1224 HIS B C 1
ATOM 3336 O O . HIS B 1 153 ? -4.141 -4.784 15.030 1.00 25.08 1224 HIS B O 1
ATOM 3343 N N . SER B 1 154 ? -3.748 -5.395 12.885 1.00 25.08 1225 SER B N 1
ATOM 3344 C CA . SER B 1 154 ? -4.421 -4.251 12.393 1.00 26.86 1225 SER B CA 1
ATOM 3345 C C . SER B 1 154 ? -4.984 -4.428 10.994 1.00 26.31 1225 SER B C 1
ATOM 3346 O O . SER B 1 154 ? -4.533 -5.283 10.229 1.00 25.09 1225 SER B O 1
ATOM 3349 N N . LEU B 1 155 ? -6.022 -3.644 10.724 1.00 25.24 1226 LEU B N 1
ATOM 3350 C CA . LEU B 1 155 ? -6.629 -3.498 9.405 1.00 25.15 1226 LEU B CA 1
ATOM 3351 C C . LEU B 1 155 ? -6.215 -2.158 8.833 1.00 24.18 1226 LEU B C 1
ATOM 3352 O O . LEU B 1 155 ? -6.046 -1.137 9.576 1.00 23.91 1226 LEU B O 1
ATOM 3357 N N . TYR B 1 156 ? -5.981 -2.124 7.524 1.00 21.41 1227 TYR B N 1
ATOM 3358 C CA . TYR B 1 156 ? -5.283 -0.920 6.958 1.00 20.16 1227 TYR B CA 1
ATOM 3359 C C . TYR B 1 156 ? -6.051 -0.755 5.682 1.00 19.18 1227 TYR B C 1
ATOM 3360 O O . TYR B 1 156 ? -6.280 -1.741 4.984 1.00 17.13 1227 TYR B O 1
ATOM 3369 N N . ALA B 1 157 ? -6.515 0.461 5.409 1.00 18.09 1228 ALA B N 1
ATOM 3370 C CA . ALA B 1 157 ? -7.076 0.781 4.126 1.00 19.69 1228 ALA B CA 1
ATOM 3371 C C . ALA B 1 157 ? -6.390 2.050 3.712 1.00 19.29 1228 ALA B C 1
ATOM 3372 O O . ALA B 1 157 ? -6.162 2.915 4.552 1.00 21.71 1228 ALA B O 1
ATOM 3374 N N . GLY B 1 158 ? -6.087 2.176 2.429 1.00 17.58 1229 GLY B N 1
ATOM 3375 C CA . GLY B 1 158 ? -5.378 3.355 1.935 1.00 17.02 1229 GLY B CA 1
ATOM 3376 C C . GLY B 1 158 ? -5.888 3.732 0.583 1.00 17.40 1229 GLY B C 1
ATOM 3377 O O . GLY B 1 158 ? -6.164 2.854 -0.263 1.00 17.02 1229 GLY B O 1
ATOM 3378 N N . ALA B 1 159 ? -5.979 5.048 0.346 1.00 18.15 1230 ALA B N 1
ATOM 3379 C CA . ALA B 1 159 ? -6.379 5.561 -0.950 1.00 16.25 1230 ALA B CA 1
ATOM 3380 C C . ALA B 1 159 ? -5.443 6.671 -1.325 1.00 16.64 1230 ALA B C 1
ATOM 3381 O O . ALA B 1 159 ? -5.204 7.611 -0.541 1.00 16.13 1230 ALA B O 1
ATOM 3383 N N . GLU B 1 160 ? -4.879 6.594 -2.532 1.00 16.39 1231 GLU B N 1
ATOM 3384 C CA . GLU B 1 160 ? -3.964 7.673 -2.981 1.00 15.79 1231 GLU B CA 1
ATOM 3385 C C . GLU B 1 160 ? -4.470 8.099 -4.360 1.00 15.50 1231 GLU B C 1
ATOM 3386 O O . GLU B 1 160 ? -5.000 7.271 -5.126 1.00 15.24 1231 GLU B O 1
ATOM 3392 N N . VAL B 1 161 ? -4.346 9.378 -4.679 1.00 15.73 1232 VAL B N 1
ATOM 3393 C CA . VAL B 1 161 ? -4.693 9.811 -6.015 1.00 16.33 1232 VAL B CA 1
ATOM 3394 C C . VAL B 1 161 ? -3.616 10.801 -6.384 1.00 16.00 1232 VAL B C 1
ATOM 3395 O O . VAL B 1 161 ? -2.994 11.403 -5.491 1.00 16.83 1232 VAL B O 1
ATOM 3399 N N . GLY B 1 162 ? -3.413 11.009 -7.681 1.00 14.52 1233 GLY B N 1
ATOM 3400 C CA . GLY B 1 162 ? -2.407 11.963 -8.121 1.00 16.30 1233 GLY B CA 1
ATOM 3401 C C . GLY B 1 162 ? -2.575 12.196 -9.615 1.00 16.88 1233 GLY B C 1
ATOM 3402 O O . GLY B 1 162 ? -3.521 11.675 -10.230 1.00 17.41 1233 GLY B O 1
ATOM 3403 N N . TYR B 1 163 ? -1.713 13.018 -10.179 1.00 18.28 1234 TYR B N 1
ATOM 3404 C CA . TYR B 1 163 ? -1.928 13.419 -11.535 1.00 19.05 1234 TYR B CA 1
ATOM 3405 C C . TYR B 1 163 ? -0.620 13.841 -12.096 1.00 19.12 1234 TYR B C 1
ATOM 3406 O O . TYR B 1 163 ? 0.040 14.763 -11.545 1.00 18.48 1234 TYR B O 1
ATOM 3415 N N . ARG B 1 164 ? -0.230 13.195 -13.189 1.00 18.30 1235 ARG B N 1
ATOM 3416 C CA . ARG B 1 164 ? 1.041 13.562 -13.810 1.00 20.18 1235 ARG B CA 1
ATOM 3417 C C . ARG B 1 164 ? 0.849 14.643 -14.845 1.00 20.69 1235 ARG B C 1
ATOM 3418 O O . ARG B 1 164 ? 0.118 14.423 -15.800 1.00 21.13 1235 ARG B O 1
ATOM 3426 N N . TYR B 1 165 ? 1.545 15.769 -14.699 1.00 21.27 1236 TYR B N 1
ATOM 3427 C CA . TYR B 1 165 ? 1.523 16.836 -15.712 1.00 20.63 1236 TYR B CA 1
ATOM 3428 C C . TYR B 1 165 ? 2.837 16.929 -16.369 1.00 21.83 1236 TYR B C 1
ATOM 3429 O O . TYR B 1 165 ? 3.813 17.354 -15.758 1.00 21.07 1236 TYR B O 1
ATOM 3438 N N . HIS B 1 166 ? 2.880 16.571 -17.653 1.00 22.93 1237 HIS B N 1
ATOM 3439 C CA . HIS B 1 166 ? 4.088 16.789 -18.422 1.00 25.42 1237 HIS B CA 1
ATOM 3440 C C . HIS B 1 166 ? 4.364 18.288 -18.660 1.00 26.10 1237 HIS B C 1
ATOM 3441 O O . HIS B 1 166 ? 3.472 19.021 -19.056 1.00 26.58 1237 HIS B O 1
ATOM 3448 N N . LEU B 1 167 ? 5.579 18.736 -18.372 1.00 26.39 1238 LEU B N 1
ATOM 3449 C CA . LEU B 1 167 ? 5.994 20.105 -18.632 1.00 28.72 1238 LEU B CA 1
ATOM 3450 C C . LEU B 1 167 ? 6.646 20.164 -20.033 1.00 30.75 1238 LEU B C 1
ATOM 3451 O O . LEU B 1 167 ? 6.441 21.137 -20.788 1.00 30.15 1238 LEU B O 1
ATOM 3456 N N . THR B 1 168 ? 7.445 19.132 -20.352 1.00 29.99 1239 THR B N 1
ATOM 3457 C CA . THR B 1 168 ? 8.051 18.960 -21.657 1.00 30.67 1239 THR B CA 1
ATOM 3458 C C . THR B 1 168 ? 7.875 17.487 -22.023 1.00 30.50 1239 THR B C 1
ATOM 3459 O O . THR B 1 168 ? 7.269 16.700 -21.248 1.00 30.69 1239 THR B O 1
ATOM 3463 N N . ASP B 1 169 ? 8.414 17.103 -23.172 1.00 30.37 1240 ASP B N 1
ATOM 3464 C CA . ASP B 1 169 ? 8.448 15.715 -23.571 1.00 30.78 1240 ASP B CA 1
ATOM 3465 C C . ASP B 1 169 ? 9.037 14.827 -22.480 1.00 28.87 1240 ASP B C 1
ATOM 3466 O O . ASP B 1 169 ? 8.566 13.711 -22.323 1.00 29.07 1240 ASP B O 1
ATOM 3471 N N . THR B 1 170 ? 10.070 15.317 -21.778 1.00 25.76 1241 THR B N 1
ATOM 3472 C CA . THR B 1 170 ? 10.817 14.464 -20.846 1.00 24.70 1241 THR B CA 1
ATOM 3473 C C . THR B 1 170 ? 10.773 14.903 -19.357 1.00 23.01 1241 THR B C 1
ATOM 3474 O O . THR B 1 170 ? 11.539 14.384 -18.550 1.00 22.42 1241 THR B O 1
ATOM 3478 N N . THR B 1 171 ? 9.942 15.884 -19.001 1.00 21.95 1242 THR B N 1
ATOM 3479 C CA . THR B 1 171 ? 9.845 16.301 -17.596 1.00 21.01 1242 THR B CA 1
ATOM 3480 C C . THR B 1 171 ? 8.402 16.441 -17.162 1.00 20.86 1242 THR B C 1
ATOM 3481 O O . THR B 1 171 ? 7.496 16.755 -17.973 1.00 19.01 1242 THR B O 1
ATOM 3485 N N . PHE B 1 172 ? 8.160 16.196 -15.882 1.00 18.28 1243 PHE B N 1
ATOM 3486 C CA . PHE B 1 172 ? 6.814 16.262 -15.413 1.00 18.31 1243 PHE B CA 1
ATOM 3487 C C . PHE B 1 172 ? 6.790 16.657 -13.941 1.00 17.72 1243 PHE B C 1
ATOM 3488 O O . PHE B 1 172 ? 7.784 16.567 -13.231 1.00 15.94 1243 PHE B O 1
ATOM 3496 N N . VAL B 1 173 ? 5.613 17.063 -13.500 1.00 17.45 1244 VAL B N 1
ATOM 3497 C CA . VAL B 1 173 ? 5.388 17.292 -12.087 1.00 18.32 1244 VAL B CA 1
ATOM 3498 C C . VAL B 1 173 ? 4.131 16.481 -11.811 1.00 19.19 1244 VAL B C 1
ATOM 3499 O O . VAL B 1 173 ? 3.219 16.400 -12.662 1.00 18.99 1244 VAL B O 1
ATOM 3503 N N . GLU B 1 174 ? 4.052 15.886 -10.625 1.00 17.80 1245 GLU B N 1
ATOM 3504 C CA . GLU B 1 174 ? 2.966 15.032 -10.242 1.00 17.24 1245 GLU B CA 1
ATOM 3505 C C . GLU B 1 174 ? 2.506 15.322 -8.798 1.00 16.93 1245 GLU B C 1
ATOM 3506 O O . GLU B 1 174 ? 3.083 14.771 -7.828 1.00 16.21 1245 GLU B O 1
ATOM 3512 N N . PRO B 1 175 ? 1.496 16.217 -8.619 1.00 16.82 1246 PRO B N 1
ATOM 3513 C CA . PRO B 1 175 ? 0.927 16.288 -7.275 1.00 15.41 1246 PRO B CA 1
ATOM 3514 C C . PRO B 1 175 ? 0.218 14.984 -6.857 1.00 15.96 1246 PRO B C 1
ATOM 3515 O O . PRO B 1 175 ? -0.301 14.233 -7.707 1.00 14.73 1246 PRO B O 1
ATOM 3519 N N . GLN B 1 176 ? 0.160 14.744 -5.534 1.00 15.48 1247 GLN B N 1
ATOM 3520 C CA . GLN B 1 176 ? -0.376 13.508 -4.963 1.00 15.38 1247 GLN B CA 1
ATOM 3521 C C . GLN B 1 176 ? -0.993 13.787 -3.591 1.00 15.24 1247 GLN B C 1
ATOM 3522 O O . GLN B 1 176 ? -0.497 14.667 -2.831 1.00 17.82 1247 GLN B O 1
ATOM 3528 N N . ALA B 1 177 ? -1.976 12.978 -3.236 1.00 15.63 1248 ALA B N 1
ATOM 3529 C CA . ALA B 1 177 ? -2.664 13.044 -1.982 1.00 16.30 1248 ALA B CA 1
ATOM 3530 C C . ALA B 1 177 ? -3.031 11.622 -1.555 1.00 16.57 1248 ALA B C 1
ATOM 3531 O O . ALA B 1 177 ? -3.381 10.773 -2.375 1.00 16.89 1248 ALA B O 1
ATOM 3533 N N . GLU B 1 178 ? -2.891 11.353 -0.269 1.00 15.48 1249 GLU B N 1
ATOM 3534 C CA . GLU B 1 178 ? -3.072 10.019 0.236 1.00 16.24 1249 GLU B CA 1
ATOM 3535 C C . GLU B 1 178 ? -3.698 10.033 1.639 1.00 17.14 1249 GLU B C 1
ATOM 3536 O O . GLU B 1 178 ? -3.347 10.846 2.486 1.00 17.42 1249 GLU B O 1
ATOM 3542 N N . LEU B 1 179 ? -4.633 9.134 1.898 1.00 18.33 1250 LEU B N 1
ATOM 3543 C CA . LEU B 1 179 ? -5.106 9.022 3.265 1.00 19.56 1250 LEU B CA 1
ATOM 3544 C C . LEU B 1 179 ? -5.088 7.540 3.562 1.00 19.29 1250 LEU B C 1
ATOM 3545 O O . LEU B 1 179 ? -5.465 6.690 2.738 1.00 16.93 1250 LEU B O 1
ATOM 3550 N N . VAL B 1 180 ? -4.618 7.221 4.750 1.00 18.37 1251 VAL B N 1
ATOM 3551 C CA . VAL B 1 180 ? -4.543 5.838 5.196 1.00 18.49 1251 VAL B CA 1
ATOM 3552 C C . VAL B 1 180 ? -5.295 5.784 6.549 1.00 19.55 1251 VAL B C 1
ATOM 3553 O O . VAL B 1 180 ? -5.065 6.644 7.437 1.00 18.00 1251 VAL B O 1
ATOM 3557 N N . TRP B 1 181 ? -6.193 4.833 6.683 1.00 20.63 1252 TRP B N 1
ATOM 3558 C CA . TRP B 1 181 ? -6.907 4.647 7.957 1.00 24.22 1252 TRP B CA 1
ATOM 3559 C C . TRP B 1 181 ? -6.745 3.229 8.457 1.00 26.33 1252 TRP B C 1
ATOM 3560 O O . TRP B 1 181 ? -6.545 2.276 7.675 1.00 24.77 1252 TRP B O 1
ATOM 3571 N N . GLY B 1 182 ? -6.795 3.081 9.777 1.00 28.30 1253 GLY B N 1
ATOM 3572 C CA . GLY B 1 182 ? -6.500 1.763 10.351 1.00 28.99 1253 GLY B CA 1
ATOM 3573 C C . GLY B 1 182 ? -7.503 1.441 11.463 1.00 30.33 1253 GLY B C 1
ATOM 3574 O O . GLY B 1 182 ? -8.213 2.347 11.942 1.00 29.26 1253 GLY B O 1
ATOM 3575 N N . ARG B 1 183 ? -7.572 0.161 11.819 1.00 29.20 1254 ARG B N 1
ATOM 3576 C CA . ARG B 1 183 ? -8.104 -0.293 13.097 1.00 29.60 1254 ARG B CA 1
ATOM 3577 C C . ARG B 1 183 ? -7.010 -1.180 13.643 1.00 29.21 1254 ARG B C 1
ATOM 3578 O O . ARG B 1 183 ? -6.625 -2.188 13.023 1.00 27.93 1254 ARG B O 1
ATOM 3586 N N . LEU B 1 184 ? -6.517 -0.782 14.796 1.00 28.30 1255 LEU B N 1
ATOM 3587 C CA . LEU B 1 184 ? -5.418 -1.414 15.455 1.00 30.75 1255 LEU B CA 1
ATOM 3588 C C . LEU B 1 184 ? -5.921 -1.991 16.788 1.00 31.63 1255 LEU B C 1
ATOM 3589 O O . LEU B 1 184 ? -6.513 -1.297 17.572 1.00 29.94 1255 LEU B O 1
ATOM 3594 N N . GLN B 1 185 ? -5.703 -3.272 17.040 1.00 34.81 1256 GLN B N 1
ATOM 3595 C CA . GLN B 1 185 ? -6.083 -3.850 18.304 1.00 38.44 1256 GLN B CA 1
ATOM 3596 C C . GLN B 1 185 ? -4.949 -4.716 18.800 1.00 40.66 1256 GLN B C 1
ATOM 3597 O O . GLN B 1 185 ? -4.321 -5.434 18.014 1.00 40.59 1256 GLN B O 1
ATOM 3603 N N . GLY B 1 186 ? -4.652 -4.624 20.098 1.00 42.91 1257 GLY B N 1
ATOM 3604 C CA . GLY B 1 186 ? -3.635 -5.480 20.726 1.00 46.08 1257 GLY B CA 1
ATOM 3605 C C . GLY B 1 186 ? -3.984 -5.949 22.133 1.00 48.84 1257 GLY B C 1
ATOM 3606 O O . GLY B 1 186 ? -5.025 -5.556 22.695 1.00 49.09 1257 GLY B O 1
ATOM 3607 N N . GLN B 1 187 ? -3.105 -6.776 22.703 1.00 50.68 1258 GLN B N 1
ATOM 3608 C CA . GLN B 1 187 ? -3.282 -7.334 24.064 1.00 52.60 1258 GLN B CA 1
ATOM 3609 C C . GLN B 1 187 ? -3.181 -6.282 25.192 1.00 52.82 1258 GLN B C 1
ATOM 3610 O O . GLN B 1 187 ? -2.076 -5.809 25.511 1.00 53.51 1258 GLN B O 1
ATOM 3616 N N . ASN B 1 203 ? -5.836 -1.777 23.853 1.00 54.00 1274 ASN B N 1
ATOM 3617 C CA . ASN B 1 203 ? -7.251 -1.690 23.465 1.00 54.04 1274 ASN B CA 1
ATOM 3618 C C . ASN B 1 203 ? -7.383 -1.532 21.922 1.00 52.80 1274 ASN B C 1
ATOM 3619 O O . ASN B 1 203 ? -6.551 -2.097 21.185 1.00 52.90 1274 ASN B O 1
ATOM 3624 N N . SER B 1 204 ? -8.410 -0.798 21.458 1.00 50.64 1275 SER B N 1
ATOM 3625 C CA . SER B 1 204 ? -8.632 -0.522 20.036 1.00 48.84 1275 SER B CA 1
ATOM 3626 C C . SER B 1 204 ? -8.482 0.964 19.681 1.00 47.09 1275 SER B C 1
ATOM 3627 O O . SER B 1 204 ? -9.042 1.835 20.367 1.00 47.11 1275 SER B O 1
ATOM 3630 N N . VAL B 1 205 ? -7.729 1.257 18.612 1.00 43.16 1276 VAL B N 1
ATOM 3631 C CA . VAL B 1 205 ? -7.526 2.646 18.172 1.00 39.39 1276 VAL B CA 1
ATOM 3632 C C . VAL B 1 205 ? -7.595 2.722 16.640 1.00 37.05 1276 VAL B C 1
ATOM 3633 O O . VAL B 1 205 ? -7.353 1.723 15.967 1.00 37.24 1276 VAL B O 1
ATOM 3637 N N . ASN B 1 206 ? -7.918 3.886 16.100 1.00 34.01 1277 ASN B N 1
ATOM 3638 C CA . ASN B 1 206 ? -8.075 4.058 14.653 1.00 32.20 1277 ASN B CA 1
ATOM 3639 C C . ASN B 1 206 ? -7.112 5.105 14.077 1.00 30.20 1277 ASN B C 1
ATOM 3640 O O . ASN B 1 206 ? -7.444 6.310 14.020 1.00 28.97 1277 ASN B O 1
ATOM 3645 N N . PRO B 1 207 ? -5.908 4.678 13.651 1.00 27.85 1278 PRO B N 1
ATOM 3646 C CA . PRO B 1 207 ? -4.976 5.718 13.224 1.00 27.75 1278 PRO B CA 1
ATOM 3647 C C . PRO B 1 207 ? -5.443 6.410 11.937 1.00 25.82 1278 PRO B C 1
ATOM 3648 O O . PRO B 1 207 ? -6.264 5.866 11.256 1.00 24.21 1278 PRO B O 1
ATOM 3652 N N . LEU B 1 208 ? -4.900 7.569 11.610 1.00 25.35 1279 LEU B N 1
ATOM 3653 C CA . LEU B 1 208 ? -5.188 8.197 10.331 1.00 25.85 1279 LEU B CA 1
ATOM 3654 C C . LEU B 1 208 ? -3.950 8.956 9.950 1.00 26.63 1279 LEU B C 1
ATOM 3655 O O . LEU B 1 208 ? -3.385 9.717 10.788 1.00 27.64 1279 LEU B O 1
ATOM 3660 N N . VAL B 1 209 ? -3.464 8.732 8.721 1.00 23.76 1280 VAL B N 1
ATOM 3661 C CA . VAL B 1 209 ? -2.277 9.359 8.251 1.00 22.18 1280 VAL B CA 1
ATOM 3662 C C . VAL B 1 209 ? -2.598 9.955 6.893 1.00 23.10 1280 VAL B C 1
ATOM 3663 O O . VAL B 1 209 ? -3.201 9.290 6.021 1.00 24.59 1280 VAL B O 1
ATOM 3667 N N . GLY B 1 210 ? -2.212 11.192 6.665 1.00 21.12 1281 GLY B N 1
ATOM 3668 C CA . GLY B 1 210 ? -2.524 11.803 5.382 1.00 21.40 1281 GLY B CA 1
ATOM 3669 C C . GLY B 1 210 ? -1.283 12.445 4.839 1.00 20.65 1281 GLY B C 1
ATOM 3670 O O . GLY B 1 210 ? -0.419 12.824 5.618 1.00 21.64 1281 GLY B O 1
ATOM 3671 N N . ARG B 1 211 ? -1.186 12.529 3.517 1.00 18.30 1282 ARG B N 1
ATOM 3672 C CA . ARG B 1 211 ? -0.003 13.056 2.890 1.00 16.85 1282 ARG B CA 1
ATOM 3673 C C . ARG B 1 211 ? -0.452 13.841 1.685 1.00 15.44 1282 ARG B C 1
ATOM 3674 O O . ARG B 1 211 ? -1.359 13.414 0.938 1.00 15.43 1282 ARG B O 1
ATOM 3682 N N . THR B 1 212 ? 0.150 14.988 1.502 1.00 15.33 1283 THR B N 1
ATOM 3683 C CA . THR B 1 212 ? -0.010 15.727 0.251 1.00 17.48 1283 THR B CA 1
ATOM 3684 C C . THR B 1 212 ? 1.349 16.133 -0.233 1.00 16.91 1283 THR B C 1
ATOM 3685 O O . THR B 1 212 ? 2.176 16.558 0.574 1.00 17.49 1283 THR B O 1
ATOM 3689 N N . GLY B 1 213 ? 1.626 16.015 -1.531 1.00 15.44 1284 GLY B N 1
ATOM 3690 C CA . GLY B 1 213 ? 2.961 16.289 -1.961 1.00 15.70 1284 GLY B CA 1
ATOM 3691 C C . GLY B 1 213 ? 3.098 16.352 -3.461 1.00 17.01 1284 GLY B C 1
ATOM 3692 O O . GLY B 1 213 ? 2.066 16.256 -4.197 1.00 18.32 1284 GLY B O 1
ATOM 3693 N N . VAL B 1 214 ? 4.351 16.511 -3.915 1.00 16.51 1285 VAL B N 1
ATOM 3694 C CA . VAL B 1 214 ? 4.624 16.649 -5.337 1.00 16.67 1285 VAL B CA 1
ATOM 3695 C C . VAL B 1 214 ? 5.912 15.907 -5.664 1.00 16.68 1285 VAL B C 1
ATOM 3696 O O . VAL B 1 214 ? 6.901 16.010 -4.930 1.00 16.70 1285 VAL B O 1
ATOM 3700 N N . VAL B 1 215 ? 5.888 15.135 -6.750 1.00 15.81 1286 VAL B N 1
ATOM 3701 C CA . VAL B 1 215 ? 7.106 14.621 -7.309 1.00 16.16 1286 VAL B CA 1
ATOM 3702 C C . VAL B 1 215 ? 7.373 15.294 -8.673 1.00 17.52 1286 VAL B C 1
ATOM 3703 O O . VAL B 1 215 ? 6.421 15.502 -9.468 1.00 18.60 1286 VAL B O 1
ATOM 3707 N N . SER B 1 216 ? 8.645 15.655 -8.906 1.00 16.83 1287 SER B N 1
ATOM 3708 C CA . SER B 1 216 ? 9.198 16.040 -10.203 1.00 19.88 1287 SER B CA 1
ATOM 3709 C C . SER B 1 216 ? 9.997 14.923 -10.827 1.00 18.26 1287 SER B C 1
ATOM 3710 O O . SER B 1 216 ? 10.740 14.246 -10.096 1.00 17.62 1287 SER B O 1
ATOM 3713 N N . GLY B 1 217 ? 10.002 14.850 -12.165 1.00 17.54 1288 GLY B N 1
ATOM 3714 C CA . GLY B 1 217 ? 10.719 13.784 -12.849 1.00 18.24 1288 GLY B CA 1
ATOM 3715 C C . GLY B 1 217 ? 11.362 14.259 -14.138 1.00 19.21 1288 GLY B C 1
ATOM 3716 O O . GLY B 1 217 ? 10.838 15.152 -14.800 1.00 18.58 1288 GLY B O 1
ATOM 3717 N N . LYS B 1 218 ? 12.508 13.673 -14.476 1.00 18.41 1289 LYS B N 1
ATOM 3718 C CA . LYS B 1 218 ? 13.226 13.901 -15.749 1.00 17.65 1289 LYS B CA 1
ATOM 3719 C C . LYS B 1 218 ? 13.483 12.494 -16.276 1.00 18.11 1289 LYS B C 1
ATOM 3720 O O . LYS B 1 218 ? 14.027 11.639 -15.557 1.00 17.12 1289 LYS B O 1
ATOM 3726 N N . THR B 1 219 ? 13.005 12.187 -17.472 1.00 16.15 1290 THR B N 1
ATOM 3727 C CA . THR B 1 219 ? 13.166 10.851 -18.051 1.00 16.40 1290 THR B CA 1
ATOM 3728 C C . THR B 1 219 ? 14.225 10.923 -19.140 1.00 18.03 1290 THR B C 1
ATOM 3729 O O . THR B 1 219 ? 14.122 11.796 -20.048 1.00 17.85 1290 THR B O 1
ATOM 3733 N N . PHE B 1 220 ? 15.262 10.084 -19.013 1.00 19.02 1291 PHE B N 1
ATOM 3734 C CA . PHE B 1 220 ? 16.248 9.818 -20.049 1.00 19.80 1291 PHE B CA 1
ATOM 3735 C C . PHE B 1 220 ? 15.877 8.507 -20.705 1.00 21.26 1291 PHE B C 1
ATOM 3736 O O . PHE B 1 220 ? 15.305 7.642 -20.071 1.00 20.57 1291 PHE B O 1
ATOM 3744 N N . SER B 1 221 ? 16.255 8.316 -21.968 1.00 21.66 1292 SER B N 1
ATOM 3745 C CA . SER B 1 221 ? 15.892 7.094 -22.662 1.00 23.02 1292 SER B CA 1
ATOM 3746 C C . SER B 1 221 ? 16.857 6.776 -23.811 1.00 22.99 1292 SER B C 1
ATOM 3747 O O . SER B 1 221 ? 17.583 7.650 -24.262 1.00 24.12 1292 SER B O 1
ATOM 3750 N N . GLY B 1 222 ? 16.899 5.530 -24.240 1.00 22.36 1293 GLY B N 1
ATOM 3751 C CA . GLY B 1 222 ? 17.679 5.147 -25.422 1.00 22.26 1293 GLY B CA 1
ATOM 3752 C C . GLY B 1 222 ? 16.667 4.384 -26.237 1.00 22.33 1293 GLY B C 1
ATOM 3753 O O . GLY B 1 222 ? 15.472 4.589 -26.070 1.00 22.58 1293 GLY B O 1
ATOM 3754 N N . LYS B 1 223 ? 17.122 3.499 -27.103 1.00 23.92 1294 LYS B N 1
ATOM 3755 C CA . LYS B 1 223 ? 16.244 2.776 -28.033 1.00 24.57 1294 LYS B CA 1
ATOM 3756 C C . LYS B 1 223 ? 15.311 1.829 -27.301 1.00 22.84 1294 LYS B C 1
ATOM 3757 O O . LYS B 1 223 ? 14.129 1.749 -27.653 1.00 24.11 1294 LYS B O 1
ATOM 3763 N N . ASP B 1 224 ? 15.802 1.176 -26.245 1.00 21.06 1295 ASP B N 1
ATOM 3764 C CA . ASP B 1 224 ? 15.073 0.079 -25.584 1.00 21.05 1295 ASP B CA 1
ATOM 3765 C C . ASP B 1 224 ? 15.125 0.185 -24.002 1.00 18.85 1295 ASP B C 1
ATOM 3766 O O . ASP B 1 224 ? 15.068 -0.857 -23.326 1.00 16.58 1295 ASP B O 1
ATOM 3771 N N . TRP B 1 225 ? 15.344 1.379 -23.450 1.00 17.78 1296 TRP B N 1
ATOM 3772 C CA . TRP B 1 225 ? 15.443 1.582 -21.991 1.00 17.85 1296 TRP B CA 1
ATOM 3773 C C . TRP B 1 225 ? 15.016 2.990 -21.693 1.00 18.36 1296 TRP B C 1
ATOM 3774 O O . TRP B 1 225 ? 15.115 3.920 -22.551 1.00 18.72 1296 TRP B O 1
ATOM 3785 N N . SER B 1 226 ? 14.536 3.173 -20.454 1.00 18.44 1297 SER B N 1
ATOM 3786 C CA . SER B 1 226 ? 14.269 4.511 -19.934 1.00 18.43 1297 SER B CA 1
ATOM 3787 C C . SER B 1 226 ? 14.677 4.589 -18.459 1.00 17.30 1297 SER B C 1
ATOM 3788 O O . SER B 1 226 ? 14.766 3.570 -17.794 1.00 16.05 1297 SER B O 1
ATOM 3791 N N . LEU B 1 227 ? 15.086 5.772 -18.017 1.00 17.44 1298 LEU B N 1
ATOM 3792 C CA . LEU B 1 227 ? 15.460 5.988 -16.648 1.00 17.36 1298 LEU B CA 1
ATOM 3793 C C . LEU B 1 227 ? 14.884 7.339 -16.240 1.00 16.19 1298 LEU B C 1
ATOM 3794 O O . LEU B 1 227 ? 15.228 8.353 -16.845 1.00 16.47 1298 LEU B O 1
ATOM 3799 N N . THR B 1 228 ? 14.029 7.347 -15.221 1.00 14.07 1299 THR B N 1
ATOM 3800 C CA . THR B 1 228 ? 13.389 8.546 -14.742 1.00 14.97 1299 THR B CA 1
ATOM 3801 C C . THR B 1 228 ? 13.962 8.873 -13.389 1.00 14.37 1299 THR B C 1
ATOM 3802 O O . THR B 1 228 ? 13.795 8.092 -12.455 1.00 14.31 1299 THR B O 1
ATOM 3806 N N . ALA B 1 229 ? 14.583 10.026 -13.292 1.00 14.08 1300 ALA B N 1
ATOM 3807 C CA . ALA B 1 229 ? 15.071 10.562 -12.028 1.00 14.75 1300 ALA B CA 1
ATOM 3808 C C . ALA B 1 229 ? 13.915 11.354 -11.370 1.00 14.27 1300 ALA B C 1
ATOM 3809 O O . ALA B 1 229 ? 13.216 12.094 -12.045 1.00 16.10 1300 ALA B O 1
ATOM 3811 N N . ARG B 1 230 ? 13.707 11.166 -10.067 1.00 13.91 1301 ARG B N 1
ATOM 3812 C CA . ARG B 1 230 ? 12.595 11.755 -9.357 1.00 14.20 1301 ARG B CA 1
ATOM 3813 C C . ARG B 1 230 ? 13.070 12.465 -8.099 1.00 14.56 1301 ARG B C 1
ATOM 3814 O O . ARG B 1 230 ? 14.031 12.018 -7.492 1.00 13.89 1301 ARG B O 1
ATOM 3822 N N . ALA B 1 231 ? 12.398 13.564 -7.718 1.00 14.42 1302 ALA B N 1
ATOM 3823 C CA . ALA B 1 231 ? 12.621 14.224 -6.424 1.00 15.14 1302 ALA B CA 1
ATOM 3824 C C . ALA B 1 231 ? 11.221 14.509 -5.914 1.00 16.11 1302 ALA B C 1
ATOM 3825 O O . ALA B 1 231 ? 10.392 15.009 -6.691 1.00 18.23 1302 ALA B O 1
ATOM 3827 N N . GLY B 1 232 ? 10.959 14.239 -4.631 1.00 15.78 1303 GLY B N 1
ATOM 3828 C CA . GLY B 1 232 ? 9.658 14.513 -4.067 1.00 13.95 1303 GLY B CA 1
ATOM 3829 C C . GLY B 1 232 ? 9.777 15.341 -2.796 1.00 15.83 1303 GLY B C 1
ATOM 3830 O O . GLY B 1 232 ? 10.766 15.267 -2.053 1.00 13.56 1303 GLY B O 1
ATOM 3831 N N . LEU B 1 233 ? 8.720 16.068 -2.499 1.00 16.15 1304 LEU B N 1
ATOM 3832 C CA . LEU B 1 233 ? 8.647 16.813 -1.225 1.00 15.12 1304 LEU B CA 1
ATOM 3833 C C . LEU B 1 233 ? 7.200 16.694 -0.801 1.00 15.70 1304 LEU B C 1
ATOM 3834 O O . LEU B 1 233 ? 6.285 16.984 -1.604 1.00 16.34 1304 LEU B O 1
ATOM 3839 N N . HIS B 1 234 ? 6.927 16.274 0.426 1.00 16.05 1305 HIS B N 1
ATOM 3840 C CA . HIS B 1 234 ? 5.567 16.038 0.832 1.00 15.18 1305 HIS B CA 1
ATOM 3841 C C . HIS B 1 234 ? 5.348 16.562 2.248 1.00 16.68 1305 HIS B C 1
ATOM 3842 O O . HIS B 1 234 ? 6.268 16.456 3.129 1.00 15.54 1305 HIS B O 1
ATOM 3849 N N . TYR B 1 235 ? 4.107 16.960 2.507 1.00 15.24 1306 TYR B N 1
ATOM 3850 C CA . TYR B 1 235 ? 3.646 17.184 3.876 1.00 15.87 1306 TYR B CA 1
ATOM 3851 C C . TYR B 1 235 ? 2.880 15.976 4.337 1.00 15.03 1306 TYR B C 1
ATOM 3852 O O . TYR B 1 235 ? 2.046 15.450 3.629 1.00 14.87 1306 TYR B O 1
ATOM 3861 N N . GLU B 1 236 ? 3.166 15.513 5.539 1.00 14.28 1307 GLU B N 1
ATOM 3862 C CA . GLU B 1 236 ? 2.489 14.367 6.068 1.00 16.56 1307 GLU B CA 1
ATOM 3863 C C . GLU B 1 236 ? 2.025 14.619 7.502 1.00 17.25 1307 GLU B C 1
ATOM 3864 O O . GLU B 1 236 ? 2.743 15.172 8.291 1.00 16.70 1307 GLU B O 1
ATOM 3870 N N . PHE B 1 237 ? 0.818 14.186 7.844 1.00 18.73 1308 PHE B N 1
ATOM 3871 C CA . PHE B 1 237 ? 0.424 14.309 9.237 1.00 19.94 1308 PHE B CA 1
ATOM 3872 C C . PHE B 1 237 ? -0.030 12.939 9.703 1.00 21.33 1308 PHE B C 1
ATOM 3873 O O . PHE B 1 237 ? -0.538 12.099 8.919 1.00 19.31 1308 PHE B O 1
ATOM 3881 N N . ASP B 1 238 ? 0.028 12.707 11.008 1.00 22.98 1309 ASP B N 1
ATOM 3882 C CA . ASP B 1 238 ? -0.444 11.400 11.453 1.00 25.57 1309 ASP B CA 1
ATOM 3883 C C . ASP B 1 238 ? -1.081 11.562 12.786 1.00 28.61 1309 ASP B C 1
ATOM 3884 O O . ASP B 1 238 ? -0.578 12.327 13.636 1.00 29.76 1309 ASP B O 1
ATOM 3889 N N . LEU B 1 239 ? -2.201 10.849 12.942 1.00 31.73 1310 LEU B N 1
ATOM 3890 C CA . LEU B 1 239 ? -3.071 10.826 14.145 1.00 35.53 1310 LEU B CA 1
ATOM 3891 C C . LEU B 1 239 ? -3.119 9.464 14.759 1.00 37.08 1310 LEU B C 1
ATOM 3892 O O . LEU B 1 239 ? -3.464 8.448 14.102 1.00 35.36 1310 LEU B O 1
ATOM 3897 N N . THR B 1 240 ? -2.813 9.456 16.062 1.00 38.91 1311 THR B N 1
ATOM 3898 C CA . THR B 1 240 ? -2.885 8.236 16.814 1.00 40.66 1311 THR B CA 1
ATOM 3899 C C . THR B 1 240 ? -4.360 7.817 16.840 1.00 41.53 1311 THR B C 1
ATOM 3900 O O . THR B 1 240 ? -4.625 6.616 16.748 1.00 40.45 1311 THR B O 1
ATOM 3904 N N . ASP B 1 241 ? -5.289 8.801 16.888 1.00 42.94 1312 ASP B N 1
ATOM 3905 C CA . ASP B 1 241 ? -6.755 8.531 17.045 1.00 45.91 1312 ASP B CA 1
ATOM 3906 C C . ASP B 1 241 ? -7.658 9.395 16.114 1.00 46.13 1312 ASP B C 1
ATOM 3907 O O . ASP B 1 241 ? -7.673 10.612 16.237 1.00 45.98 1312 ASP B O 1
ATOM 3912 N N . SER B 1 242 ? -8.390 8.777 15.179 1.00 46.29 1313 SER B N 1
ATOM 3913 C CA . SER B 1 242 ? -8.894 9.549 14.008 1.00 46.99 1313 SER B CA 1
ATOM 3914 C C . SER B 1 242 ? -9.978 10.605 14.260 1.00 47.83 1313 SER B C 1
ATOM 3915 O O . SER B 1 242 ? -11.156 10.284 14.446 1.00 48.83 1313 SER B O 1
ATOM 3918 N N . ARG B 1 259 ? -2.972 11.923 19.870 1.00 37.53 1330 ARG B N 1
ATOM 3919 C CA . ARG B 1 259 ? -1.989 12.951 19.492 1.00 37.91 1330 ARG B CA 1
ATOM 3920 C C . ARG B 1 259 ? -1.725 13.114 17.982 1.00 35.81 1330 ARG B C 1
ATOM 3921 O O . ARG B 1 259 ? -1.979 12.213 17.168 1.00 36.16 1330 ARG B O 1
ATOM 3929 N N . LYS B 1 260 ? -1.170 14.260 17.648 1.00 33.11 1331 LYS B N 1
ATOM 3930 C CA . LYS B 1 260 ? -1.028 14.704 16.298 1.00 29.77 1331 LYS B CA 1
ATOM 3931 C C . LYS B 1 260 ? 0.475 14.976 16.107 1.00 26.20 1331 LYS B C 1
ATOM 3932 O O . LYS B 1 260 ? 1.179 15.362 17.051 1.00 25.32 1331 LYS B O 1
ATOM 3938 N N . ASP B 1 261 ? 0.963 14.619 14.923 1.00 21.14 1332 ASP B N 1
ATOM 3939 C CA . ASP B 1 261 ? 2.322 14.840 14.499 1.00 18.43 1332 ASP B CA 1
ATOM 3940 C C . ASP B 1 261 ? 2.265 15.204 13.010 1.00 15.81 1332 ASP B C 1
ATOM 3941 O O . ASP B 1 261 ? 1.260 14.924 12.340 1.00 17.16 1332 ASP B O 1
ATOM 3946 N N . SER B 1 262 ? 3.337 15.780 12.501 1.00 14.43 1333 SER B N 1
ATOM 3947 C CA . SER B 1 262 ? 3.408 16.194 11.093 1.00 14.73 1333 SER B CA 1
ATOM 3948 C C . SER B 1 262 ? 4.842 16.390 10.766 1.00 14.68 1333 SER B C 1
ATOM 3949 O O . SER B 1 262 ? 5.689 16.602 11.696 1.00 15.20 1333 SER B O 1
ATOM 3952 N N . ARG B 1 263 ? 5.190 16.323 9.488 1.00 13.63 1334 ARG B N 1
ATOM 3953 C CA . ARG B 1 263 ? 6.595 16.387 9.121 1.00 14.73 1334 ARG B CA 1
ATOM 3954 C C . ARG B 1 263 ? 6.648 16.724 7.611 1.00 14.75 1334 ARG B C 1
ATOM 3955 O O . ARG B 1 263 ? 5.633 16.598 6.913 1.00 14.22 1334 ARG B O 1
ATOM 3963 N N . MET B 1 264 ? 7.812 17.142 7.135 1.00 14.09 1335 MET B N 1
ATOM 3964 C CA . MET B 1 264 ? 8.058 17.190 5.697 1.00 14.14 1335 MET B CA 1
ATOM 3965 C C . MET B 1 264 ? 8.881 15.930 5.325 1.00 14.98 1335 MET B C 1
ATOM 3966 O O . MET B 1 264 ? 9.899 15.648 5.988 1.00 14.32 1335 MET B O 1
ATOM 3971 N N . LEU B 1 265 ? 8.499 15.242 4.240 1.00 14.79 1336 LEU B N 1
ATOM 3972 C CA . LEU B 1 265 ? 9.290 14.150 3.688 1.00 15.65 1336 LEU B CA 1
ATOM 3973 C C . LEU B 1 265 ? 9.960 14.587 2.402 1.00 15.81 1336 LEU B C 1
ATOM 3974 O O . LEU B 1 265 ? 9.304 15.206 1.558 1.00 13.96 1336 LEU B O 1
ATOM 3979 N N . TYR B 1 266 ? 11.219 14.193 2.215 1.00 15.58 1337 TYR B N 1
ATOM 3980 C CA . TYR B 1 266 ? 12.085 14.625 1.106 1.00 16.91 1337 TYR B CA 1
ATOM 3981 C C . TYR B 1 266 ? 12.567 13.318 0.522 1.00 17.24 1337 TYR B C 1
ATOM 3982 O O . TYR B 1 266 ? 13.083 12.461 1.276 1.00 17.31 1337 TYR B O 1
ATOM 3991 N N . GLY B 1 267 ? 12.443 13.134 -0.795 1.00 16.94 1338 GLY B N 1
ATOM 3992 C CA . GLY B 1 267 ? 12.813 11.839 -1.379 1.00 16.53 1338 GLY B CA 1
ATOM 3993 C C . GLY B 1 267 ? 13.492 12.054 -2.714 1.00 17.42 1338 GLY B C 1
ATOM 3994 O O . GLY B 1 267 ? 13.216 13.091 -3.414 1.00 14.64 1338 GLY B O 1
ATOM 3995 N N . VAL B 1 268 ? 14.410 11.134 -3.056 1.00 16.74 1339 VAL B N 1
ATOM 3996 C CA . VAL B 1 268 ? 14.920 11.063 -4.400 1.00 17.53 1339 VAL B CA 1
ATOM 3997 C C . VAL B 1 268 ? 14.757 9.647 -4.890 1.00 17.43 1339 VAL B C 1
ATOM 3998 O O . VAL B 1 268 ? 14.796 8.721 -4.064 1.00 18.50 1339 VAL B O 1
ATOM 4002 N N . GLY B 1 269 ? 14.544 9.458 -6.199 1.00 16.13 1340 GLY B N 1
ATOM 4003 C CA . GLY B 1 269 ? 14.397 8.104 -6.683 1.00 15.51 1340 GLY B CA 1
ATOM 4004 C C . GLY B 1 269 ? 14.724 7.949 -8.130 1.00 15.36 1340 GLY B C 1
ATOM 4005 O O . GLY B 1 269 ? 15.006 8.950 -8.833 1.00 17.03 1340 GLY B O 1
ATOM 4006 N N . LEU B 1 270 ? 14.655 6.696 -8.598 1.00 14.04 1341 LEU B N 1
ATOM 4007 C CA . LEU B 1 270 ? 14.807 6.358 -9.990 1.00 16.37 1341 LEU B CA 1
ATOM 4008 C C . LEU B 1 270 ? 13.789 5.263 -10.282 1.00 16.59 1341 LEU B C 1
ATOM 4009 O O . LEU B 1 270 ? 13.656 4.340 -9.479 1.00 17.02 1341 LEU B O 1
ATOM 4014 N N . ASN B 1 271 ? 13.188 5.322 -11.482 1.00 14.37 1342 ASN B N 1
ATOM 4015 C CA . ASN B 1 271 ? 12.421 4.225 -12.045 1.00 14.68 1342 ASN B CA 1
ATOM 4016 C C . ASN B 1 271 ? 13.023 3.860 -13.395 1.00 13.79 1342 ASN B C 1
ATOM 4017 O O . ASN B 1 271 ? 13.301 4.768 -14.177 1.00 14.58 1342 ASN B O 1
ATOM 4022 N N . ALA B 1 272 ? 13.329 2.576 -13.642 1.00 14.00 1343 ALA B N 1
ATOM 4023 C CA . ALA B 1 272 ? 14.031 2.172 -14.867 1.00 12.88 1343 ALA B CA 1
ATOM 4024 C C . ALA B 1 272 ? 13.180 1.179 -15.589 1.00 14.02 1343 ALA B C 1
ATOM 4025 O O . ALA B 1 272 ? 12.482 0.389 -14.961 1.00 14.14 1343 ALA B O 1
ATOM 4027 N N . ARG B 1 273 ? 13.263 1.188 -16.925 1.00 14.07 1344 ARG B N 1
ATOM 4028 C CA . ARG B 1 273 ? 12.620 0.192 -17.799 1.00 11.25 1344 ARG B CA 1
ATOM 4029 C C . ARG B 1 273 ? 13.742 -0.439 -18.640 1.00 12.80 1344 ARG B C 1
ATOM 4030 O O . ARG B 1 273 ? 14.563 0.288 -19.226 1.00 11.59 1344 ARG B O 1
ATOM 4038 N N . PHE B 1 274 ? 13.779 -1.757 -18.657 1.00 11.73 1345 PHE B N 1
ATOM 4039 C CA . PHE B 1 274 ? 14.629 -2.534 -19.489 1.00 14.32 1345 PHE B CA 1
ATOM 4040 C C . PHE B 1 274 ? 13.759 -3.286 -20.446 1.00 15.66 1345 PHE B C 1
ATOM 4041 O O . PHE B 1 274 ? 13.084 -4.260 -20.033 1.00 16.07 1345 PHE B O 1
ATOM 4049 N N . GLY B 1 275 ? 13.768 -2.840 -21.708 1.00 18.27 1346 GLY B N 1
ATOM 4050 C CA . GLY B 1 275 ? 12.921 -3.498 -22.759 1.00 19.36 1346 GLY B CA 1
ATOM 4051 C C . GLY B 1 275 ? 11.467 -3.446 -22.302 1.00 21.16 1346 GLY B C 1
ATOM 4052 O O . GLY B 1 275 ? 11.046 -2.513 -21.581 1.00 20.66 1346 GLY B O 1
ATOM 4053 N N . ASP B 1 276 ? 10.707 -4.473 -22.662 1.00 21.50 1347 ASP B N 1
ATOM 4054 C CA . ASP B 1 276 ? 9.279 -4.507 -22.360 1.00 22.93 1347 ASP B CA 1
ATOM 4055 C C . ASP B 1 276 ? 8.881 -5.120 -21.057 1.00 22.25 1347 ASP B C 1
ATOM 4056 O O . ASP B 1 276 ? 7.729 -4.931 -20.649 1.00 22.04 1347 ASP B O 1
ATOM 4061 N N . ASN B 1 277 ? 9.763 -5.909 -20.436 1.00 19.65 1348 ASN B N 1
ATOM 4062 C CA . ASN B 1 277 ? 9.285 -6.805 -19.374 1.00 20.76 1348 ASN B CA 1
ATOM 4063 C C . ASN B 1 277 ? 9.747 -6.475 -17.972 1.00 19.57 1348 ASN B C 1
ATOM 4064 O O . ASN B 1 277 ? 9.116 -6.901 -17.006 1.00 19.59 1348 ASN B O 1
ATOM 4069 N N . THR B 1 278 ? 10.856 -5.754 -17.846 1.00 17.79 1349 THR B N 1
ATOM 4070 C CA . THR B 1 278 ? 11.431 -5.575 -16.515 1.00 17.20 1349 THR B CA 1
ATOM 4071 C C . THR B 1 278 ? 11.505 -4.140 -16.082 1.00 16.29 1349 THR B C 1
ATOM 4072 O O . THR B 1 278 ? 11.973 -3.282 -16.842 1.00 17.01 1349 THR B O 1
ATOM 4076 N N . ARG B 1 279 ? 11.017 -3.871 -14.870 1.00 15.37 1350 ARG B N 1
ATOM 4077 C CA . ARG B 1 279 ? 11.207 -2.553 -14.331 1.00 12.76 1350 ARG B CA 1
ATOM 4078 C C . ARG B 1 279 ? 11.886 -2.593 -12.967 1.00 13.83 1350 ARG B C 1
ATOM 4079 O O . ARG B 1 279 ? 11.742 -3.563 -12.223 1.00 13.06 1350 ARG B O 1
ATOM 4087 N N . LEU B 1 280 ? 12.535 -1.498 -12.614 1.00 13.86 1351 LEU B N 1
ATOM 4088 C CA . LEU B 1 280 ? 13.081 -1.425 -11.277 1.00 15.34 1351 LEU B CA 1
ATOM 4089 C C . LEU B 1 280 ? 12.832 -0.016 -10.736 1.00 13.58 1351 LEU B C 1
ATOM 4090 O O . LEU B 1 280 ? 12.953 0.983 -11.467 1.00 12.05 1351 LEU B O 1
ATOM 4095 N N . GLY B 1 281 ? 12.573 0.049 -9.427 1.00 11.10 1352 GLY B N 1
ATOM 4096 C CA . GLY B 1 281 ? 12.390 1.336 -8.786 1.00 12.38 1352 GLY B CA 1
ATOM 4097 C C . GLY B 1 281 ? 13.230 1.412 -7.516 1.00 14.29 1352 GLY B C 1
ATOM 4098 O O . GLY B 1 281 ? 13.378 0.418 -6.788 1.00 14.11 1352 GLY B O 1
ATOM 4099 N N . LEU B 1 282 ? 13.799 2.582 -7.278 1.00 14.54 1353 LEU B N 1
ATOM 4100 C CA . LEU B 1 282 ? 14.593 2.833 -6.080 1.00 16.31 1353 LEU B CA 1
ATOM 4101 C C . LEU B 1 282 ? 14.167 4.187 -5.580 1.00 16.69 1353 LEU B C 1
ATOM 4102 O O . LEU B 1 282 ? 13.927 5.101 -6.399 1.00 15.51 1353 LEU B O 1
ATOM 4107 N N . GLU B 1 283 ? 14.081 4.330 -4.246 1.00 16.36 1354 GLU B N 1
ATOM 4108 C CA . GLU B 1 283 ? 13.707 5.623 -3.645 1.00 17.14 1354 GLU B CA 1
ATOM 4109 C C . GLU B 1 283 ? 14.411 5.669 -2.281 1.00 16.53 1354 GLU B C 1
ATOM 4110 O O . GLU B 1 283 ? 14.355 4.718 -1.500 1.00 16.40 1354 GLU B O 1
ATOM 4116 N N . VAL B 1 284 ? 14.990 6.802 -1.976 1.00 15.9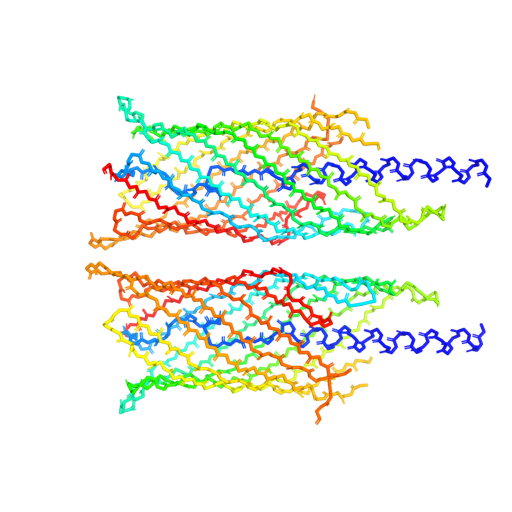4 1355 VAL B N 1
ATOM 4117 C CA . VAL B 1 284 ? 15.541 7.058 -0.696 1.00 17.13 1355 VAL B CA 1
ATOM 4118 C C . VAL B 1 284 ? 14.759 8.250 -0.082 1.00 17.57 1355 VAL B C 1
ATOM 4119 O O . VAL B 1 284 ? 14.439 9.239 -0.772 1.00 16.08 1355 VAL B O 1
ATOM 4123 N N . GLU B 1 285 ? 14.552 8.222 1.225 1.00 16.81 1356 GLU B N 1
ATOM 4124 C CA . GLU B 1 285 ? 13.712 9.196 1.823 1.00 18.14 1356 GLU B CA 1
ATOM 4125 C C . GLU B 1 285 ? 14.227 9.547 3.207 1.00 18.11 1356 GLU B C 1
ATOM 4126 O O . GLU B 1 285 ? 14.856 8.721 3.878 1.00 16.92 1356 GLU B O 1
ATOM 4132 N N . ARG B 1 286 ? 13.863 10.742 3.661 1.00 17.25 1357 ARG B N 1
ATOM 4133 C CA . ARG B 1 286 ? 14.188 11.214 5.009 1.00 18.80 1357 ARG B CA 1
ATOM 4134 C C . ARG B 1 286 ? 13.069 12.227 5.367 1.00 18.26 1357 ARG B C 1
ATOM 4135 O O . ARG B 1 286 ? 12.475 12.850 4.453 1.00 17.01 1357 ARG B O 1
ATOM 4143 N N . SER B 1 287 ? 12.756 12.420 6.658 1.00 16.19 1358 SER B N 1
ATOM 4144 C CA . SER B 1 287 ? 11.858 13.507 6.964 1.00 15.50 1358 SER B CA 1
ATOM 4145 C C . SER B 1 287 ? 12.512 14.496 7.930 1.00 17.14 1358 SER B C 1
ATOM 4146 O O . SER B 1 287 ? 13.505 14.154 8.570 1.00 14.61 1358 SER B O 1
ATOM 4149 N N . ALA B 1 288 ? 11.882 15.642 8.126 1.00 15.45 1359 ALA B N 1
ATOM 4150 C CA . ALA B 1 288 ? 12.285 16.592 9.152 1.00 16.83 1359 ALA B CA 1
ATOM 4151 C C . ALA B 1 288 ? 11.032 17.190 9.783 1.00 17.67 1359 ALA B C 1
ATOM 4152 O O . ALA B 1 288 ? 9.932 17.093 9.192 1.00 15.98 1359 ALA B O 1
ATOM 4154 N N . PHE B 1 289 ? 11.193 17.731 11.015 1.00 18.11 1360 PHE B N 1
ATOM 4155 C CA . PHE B 1 289 ? 10.172 18.525 11.751 1.00 19.08 1360 PHE B CA 1
ATOM 4156 C C . PHE B 1 289 ? 9.147 17.697 12.512 1.00 18.16 1360 PHE B C 1
ATOM 4157 O O . PHE B 1 289 ? 8.378 18.267 13.293 1.00 20.23 1360 PHE B O 1
ATOM 4165 N N . GLY B 1 290 ? 9.115 16.380 12.259 1.00 18.54 1361 GLY B N 1
ATOM 4166 C CA . GLY B 1 290 ? 8.306 15.421 13.015 1.00 17.41 1361 GLY B CA 1
ATOM 4167 C C . GLY B 1 290 ? 8.783 15.323 14.470 1.00 18.20 1361 GLY B C 1
ATOM 4168 O O . GLY B 1 290 ? 9.955 15.589 14.770 1.00 16.04 1361 GLY B O 1
ATOM 4169 N N . LYS B 1 291 ? 7.883 14.949 15.359 1.00 18.13 1362 LYS B N 1
ATOM 4170 C CA . LYS B 1 291 ? 8.333 14.387 16.631 1.00 19.47 1362 LYS B CA 1
ATOM 4171 C C . LYS B 1 291 ? 8.926 13.010 16.261 1.00 19.03 1362 LYS B C 1
ATOM 4172 O O . LYS B 1 291 ? 10.038 12.652 16.683 1.00 18.70 1362 LYS B O 1
ATOM 4178 N N . TYR B 1 292 ? 8.175 12.235 15.453 1.00 18.03 1363 TYR B N 1
ATOM 4179 C CA . TYR B 1 292 ? 8.775 10.985 14.848 1.00 16.51 1363 TYR B CA 1
ATOM 4180 C C . TYR B 1 292 ? 9.267 11.353 13.422 1.00 16.62 1363 TYR B C 1
ATOM 4181 O O . TYR B 1 292 ? 8.509 11.996 12.641 1.00 16.79 1363 TYR B O 1
ATOM 4190 N N . ASN B 1 293 ? 10.520 10.994 13.078 1.00 15.33 1364 ASN B N 1
ATOM 4191 C CA . ASN B 1 293 ? 11.091 11.212 11.703 1.00 16.29 1364 ASN B CA 1
ATOM 4192 C C . ASN B 1 293 ? 11.662 9.929 11.159 1.00 14.95 1364 ASN B C 1
ATOM 4193 O O . ASN B 1 293 ? 12.109 9.086 11.908 1.00 14.54 1364 ASN B O 1
ATOM 4198 N N . THR B 1 294 ? 11.590 9.795 9.859 1.00 15.34 1365 THR B N 1
ATOM 4199 C CA . THR B 1 294 ? 12.408 8.878 9.120 1.00 15.36 1365 THR B CA 1
ATOM 4200 C C . THR B 1 294 ? 13.806 9.453 9.016 1.00 16.49 1365 THR B C 1
ATOM 4201 O O . THR B 1 294 ? 14.045 10.491 8.377 1.00 15.93 1365 THR B O 1
ATOM 4205 N N . ASP B 1 295 ? 14.760 8.761 9.612 1.00 15.88 1366 ASP B N 1
ATOM 4206 C CA . ASP B 1 295 ? 16.133 9.245 9.472 1.00 18.01 1366 ASP B CA 1
ATOM 4207 C C . ASP B 1 295 ? 16.780 8.785 8.177 1.00 15.51 1366 ASP B C 1
ATOM 4208 O O . ASP B 1 295 ? 17.574 9.513 7.609 1.00 14.92 1366 ASP B O 1
ATOM 4213 N N . ASP B 1 296 ? 16.450 7.606 7.687 1.00 15.04 1367 ASP B N 1
ATOM 4214 C CA . ASP B 1 296 ? 17.014 7.174 6.382 1.00 16.17 1367 ASP B CA 1
ATOM 4215 C C . ASP B 1 296 ? 16.146 6.001 6.021 1.00 16.15 1367 ASP B C 1
ATOM 4216 O O . ASP B 1 296 ? 15.746 5.268 6.927 1.00 17.06 1367 ASP B O 1
ATOM 4221 N N . ALA B 1 297 ? 15.812 5.862 4.750 1.00 12.92 1368 ALA B N 1
ATOM 4222 C CA . ALA B 1 297 ? 15.075 4.704 4.270 1.00 14.37 1368 ALA B CA 1
ATOM 4223 C C . ALA B 1 297 ? 15.449 4.484 2.814 1.00 14.24 1368 ALA B C 1
ATOM 4224 O O . ALA B 1 297 ? 15.528 5.449 2.055 1.00 16.86 1368 ALA B O 1
ATOM 4226 N N . ILE B 1 298 ? 15.690 3.232 2.439 1.00 13.57 1369 ILE B N 1
ATOM 4227 C CA . ILE B 1 298 ? 15.928 2.854 1.030 1.00 13.89 1369 ILE B CA 1
ATOM 4228 C C . ILE B 1 298 ? 14.878 1.803 0.699 1.00 13.21 1369 ILE B C 1
ATOM 4229 O O . ILE B 1 298 ? 14.757 0.767 1.377 1.00 13.07 1369 ILE B O 1
ATOM 4234 N N . ASN B 1 299 ? 14.126 2.094 -0.359 1.00 13.14 1370 ASN B N 1
ATOM 4235 C CA . ASN B 1 299 ? 13.090 1.255 -0.846 1.00 13.48 1370 ASN B CA 1
ATOM 4236 C C . ASN B 1 299 ? 13.498 0.799 -2.232 1.00 13.44 1370 ASN B C 1
ATOM 4237 O O . ASN B 1 299 ? 13.914 1.618 -2.995 1.00 13.39 1370 ASN B O 1
ATOM 4242 N N . ALA B 1 300 ? 13.392 -0.501 -2.586 1.00 13.20 1371 ALA B N 1
ATOM 4243 C CA . ALA B 1 300 ? 13.667 -0.934 -3.949 1.00 14.13 1371 ALA B CA 1
ATOM 4244 C C . ALA B 1 300 ? 12.572 -1.874 -4.334 1.00 15.65 1371 ALA B C 1
ATOM 4245 O O . ALA B 1 300 ? 12.114 -2.659 -3.478 1.00 16.93 1371 ALA B O 1
ATOM 4247 N N . ASN B 1 301 ? 12.161 -1.857 -5.599 1.00 14.44 1372 ASN B N 1
ATOM 4248 C CA . ASN B 1 301 ? 11.210 -2.890 -6.029 1.00 14.55 1372 ASN B CA 1
ATOM 4249 C C . ASN B 1 301 ? 11.551 -3.375 -7.434 1.00 14.80 1372 ASN B C 1
ATOM 4250 O O . ASN B 1 301 ? 12.176 -2.653 -8.200 1.00 14.92 1372 ASN B O 1
ATOM 4255 N N . ILE B 1 302 ? 11.134 -4.585 -7.779 1.00 14.34 1373 ILE B N 1
ATOM 4256 C CA . ILE B 1 302 ? 11.316 -5.035 -9.176 1.00 16.52 1373 ILE B CA 1
ATOM 4257 C C . ILE B 1 302 ? 9.988 -5.612 -9.633 1.00 16.74 1373 ILE B C 1
ATOM 4258 O O . ILE B 1 302 ? 9.351 -6.362 -8.903 1.00 16.08 1373 ILE B O 1
ATOM 4263 N N . ARG B 1 303 ? 9.597 -5.289 -10.871 1.00 15.44 1374 ARG B N 1
ATOM 4264 C CA . ARG B 1 303 ? 8.369 -5.814 -11.441 1.00 13.99 1374 ARG B CA 1
ATOM 4265 C C . ARG B 1 303 ? 8.715 -6.532 -12.739 1.00 13.97 1374 ARG B C 1
ATOM 4266 O O . ARG B 1 303 ? 9.483 -6.005 -13.541 1.00 12.52 1374 ARG B O 1
ATOM 4274 N N . TYR B 1 304 ? 8.149 -7.711 -12.927 1.00 12.37 1375 TYR B N 1
ATOM 4275 C CA . TYR B 1 304 ? 8.254 -8.426 -14.195 1.00 15.45 1375 TYR B CA 1
ATOM 4276 C C . TYR B 1 304 ? 6.840 -8.500 -14.753 1.00 14.44 1375 TYR B C 1
ATOM 4277 O O . TYR B 1 304 ? 5.912 -8.961 -14.085 1.00 15.42 1375 TYR B O 1
ATOM 4286 N N . SER B 1 305 ? 6.645 -7.995 -15.971 1.00 15.02 1376 SER B N 1
ATOM 4287 C CA . SER B 1 305 ? 5.320 -7.885 -16.556 1.00 15.60 1376 SER B CA 1
ATOM 4288 C C . SER B 1 305 ? 5.348 -8.710 -17.863 1.00 18.91 1376 SER B C 1
ATOM 4289 O O . SER B 1 305 ? 6.386 -8.717 -18.612 1.00 16.70 1376 SER B O 1
ATOM 4292 N N . PHE B 1 306 ? 4.266 -9.408 -18.148 1.00 20.17 1377 PHE B N 1
ATOM 4293 C CA . PHE B 1 306 ? 4.341 -10.448 -19.222 1.00 26.06 1377 PHE B CA 1
ATOM 4294 C C . PHE B 1 306 ? 2.952 -10.646 -19.921 1.00 28.73 1377 PHE B C 1
ATOM 4295 O O . PHE B 1 306 ? 1.918 -10.344 -19.318 1.00 24.63 1377 PHE B O 1
ATOM 4303 N N . LEU B 1 307 ? 2.984 -10.986 -21.237 1.00 34.25 1378 LEU B N 1
ATOM 4304 C CA . LEU B 1 307 ? 1.794 -11.286 -22.146 1.00 38.11 1378 LEU B CA 1
ATOM 4305 C C . LEU B 1 307 ? 1.563 -12.798 -22.247 1.00 40.14 1378 LEU B C 1
ATOM 4306 O O . LEU B 1 307 ? 2.544 -13.502 -22.256 1.00 40.87 1378 LEU B O 1
ATOM 4311 N N . GLU B 1 308 ? 0.307 -13.265 -22.400 1.00 43.42 1379 GLU B N 1
ATOM 4312 C CA . GLU B 1 308 ? -0.125 -14.723 -22.346 1.00 46.47 1379 GLU B CA 1
ATOM 4313 C C . GLU B 1 308 ? 0.619 -15.682 -23.248 1.00 47.65 1379 GLU B C 1
ATOM 4314 O O . GLU B 1 308 ? 1.242 -16.689 -22.829 1.00 48.29 1379 GLU B O 1
#

Radius of gyration: 24.4 Å; Cα contacts (8 Å, |Δi|>4): 1605; chains: 2; bounding box: 59×40×74 Å

Organism: Escherichia coli (NCBI:txid562)

InterPro domains:
  IPR000710 Peptidase S6, IgA endopeptidase [PR00921] (60-80)
  IPR000710 Peptidase S6, IgA endopeptidase [PR00921] (257-275)
  IPR000710 Peptidase S6, IgA endopeptidase [PR00921] (643-665)
  IPR005546 Autotransporter beta-domain [PF03797] (1119-1355)
  IPR005546 Autotransporter beta-domain [PS51208] (1111-1377)
  IPR005546 Autotransporter beta-domain [SM00869] (1115-1366)
  IPR006315 Outer membrane autotransporter barrel domain [TIGR01414] (968-1377)
  IPR009003 Peptidase S1, PA clan [SSF50494] (110-296)
  IPR011050 Pectin lyase fold/virulence factor [SSF51126] (395-784)
  IPR011050 Pectin lyase fold/virulence factor [SSF51126] (747-1074)
  IPR012332 Autotransporter, pectate lyase C-like domain superfamily [G3DSA:2.160.20.20] (310-1100)
  IPR030396 Peptidase family S6 domain [PF02395] (52-296)
  IPR030396 Peptidase family S6 domain [PS51691] (53-302)
  IPR036709 Autotransporter beta-domain superfamily [G3DSA:2.40.128.130] (1115-1377)
  IPR036709 Autotransporter beta-domain superfamily [SSF103515] (1096-1377)
  IPR050909 Bacterial Autotransporter Virulence Factors [PTHR12338] (1-1012)
  IPR057393 PIC/HAP1/IgA0-like, second beta-solenoid repeat region [PF24078] (620-796)

Foldseek 3Di:
DVVQVVVVVVLVVVVVLVVLLVVVVVPDDACCQAPNDPPPADFFKKKKKKWKWFKKAFPQQKIKIKIKIKIKMWGWDDDPQKTKTKIKMKMWMWMWMDGNFKTWIKIKIKMWIKIKIQGPQQKIKIKIKMKMKIWIWMQTNGDPPGIDIWIKMKIKIKMKMKGWADPDPFKTKIWMKMKMWMFIGICDTAIKIKMKTWMKMWGWDDDPFKIKIKIWMWMKMWMPSHCVIWIWIKIKIWMWMGGHRFKIKIKMKMWIPDTSMITHIMIMMMMMGGHYD/DVVQVVVVVVLVVVVVLVVLVVVVVVPDDDCCQAPNDPPPAPFFKKKKKKWKWFKKAFPQAKIKIKIKIKIKMWGWDDDPQKTKTKIKMKMWMWMWMDGNFKTWIKIKIKMWIKIKIAGPQFKIKIKIKMKMKIWIWMQTNGPPPGIDIWIKMKIKIKMKMKGWADPDPFKTKIWMKMKMWMWMPICHTAIKIKIKTWMKIWGWDDDDFKIKIKIWMWMKMWMGSHCPIWIWIKIKIKMWMGGGNFKIKIWMKMWIDDTSMITHIMIMMMMMGGHYD

Solvent-accessible surface area: 24115 Å² total; per-residue (Å²): 74,86,165,61,146,90,81,6,124,42,71,26,68,48,2,36,45,110,2,2,29,10,7,1,28,12,2,31,5,15,12,19,30,0,2,5,21,2,32,110,4,74,7,79,20,2,70,4,59,1,29,13,0,0,2,0,34,30,94,49,46,19,31,0,10,13,13,1,68,0,77,9,50,9,166,21,65,120,93,84,71,39,25,30,0,52,10,71,12,38,3,104,10,49,4,17,4,20,20,103,63,5,41,16,74,1,137,10,132,6,22,11,136,8,31,0,0,10,62,202,69,8,26,10,52,5,72,7,56,8,69,3,38,2,54,0,96,1,53,9,84,28,72,86,31,39,122,58,86,4,120,3,64,4,105,6,26,3,35,6,85,11,74,33,108,111,119,82,143,53,35,4,45,8,52,14,42,16,76,1,113,7,158,2,98,17,136,87,72,19,51,0,40,6,2,16,77,11,69,8,46,8,81,37,101,77,30,176,38,31,18,17,12,49,19,52,13,91,14,90,24,49,10,37,23,68,94,194,128,20,34,12,49,8,92,12,89,13,13,9,2,63,3,31,92,56,28,25,4,2,16,24,28,18,132,6,34,160,14,117,40,26,15,39,14,9,6,4,8,5,44,2,109,3,78,111,202,72,89,166,62,147,90,76,7,122,44,66,26,66,40,3,45,96,72,2,12,18,10,8,2,29,11,3,29,5,15,11,20,29,0,2,7,19,2,28,113,4,76,6,68,21,2,70,4,47,1,35,13,1,0,3,1,24,31,100,49,46,18,22,1,9,13,29,1,70,0,75,9,48,9,168,21,67,122,92,84,75,36,25,30,0,51,8,76,12,36,2,101,12,45,4,15,5,22,18,102,65,8,39,16,71,1,128,11,130,7,20,12,138,8,26,0,0,12,62,213,69,8,25,13,51,4,64,11,57,9,72,2,37,3,48,0,96,1,49,9,83,28,71,88,32,36,131,56,92,6,134,3,62,5,106,5,27,4,36,5,85,11,74,35,106,116,122,82,143,59,35,4,42,8,52,15,42,16,75,1,116,9,136,5,94,25,140,168,52,52,55,0,36,7,2,14,76,11,64,9,57,7,87,37,97,77,32,168,50,32,18,12,12,38,19,52,14,89,15,91,21,49,8,34,11,96,86,116,109,6,35,12,50,10,96,12,86,11,31,9,2,65,3,21,89,55,28,27,8,2,21,23,47,17,143,7,36,162,13,95,31,26,15,41,11,6,1,4,2,4,53,3,108,3,82,113,208

Nearest PDB structures (foldseek):
  3aeh-assembly2_B  TM=1.003E+00  e=2.410E-49  Escherichia coli
  7ye6-assembly1_P  TM=8.888E-01  e=2.873E-24  Escherichia coli O157:H7
  8bnz-assembly1_P  TM=8.412E-01  e=3.026E-24  Escherichia coli O157:H7
  7ye4-assembly1_P  TM=8.480E-01  e=5.445E-22  Escherichia coli O157:H7
  8q0g-assembly1_P  TM=8.248E-01  e=8.990E-21  Escherichia coli

B-factor: mean 23.76, std 9.92, range [9.01, 67.9]

Sequence (554 aa):
GTMARNDGQGKAAATFMHISYNNFITEVDNLNKRMGDLRDINGEAGTWVRLLNNGSGSADGGFTDHYTLLQMGADRKHELGSMDLFTGVMATYTDTDASADLYSGKTKSWGGGFYASGLFRSGAYFDVIAKYIHNENKYDLNFAGAGKQNFRSHSLYAGAEVGYRYHLTDTTFVEPQAELVWGRLQGQNSVNPLVGRTGVVSGKTFSGKDWSLTARAGLHYEFDLTDSRKDSRMLYGVGLNARFGDNTRLGLEVERSAFGKYNTDDAINANIRYSFLEGTMARNDGQGKAAATFMHISYNNFITEVDNLNKRMGDLRDINGEAGTWVRLLNNGSGSADGGFTDHYTLLQMGADRKHELGSMDLFTGVMATYTDTDASADLYSGKTKSWGGGFYASGLFRSGAYFDVIAKYIHNENKYDLNFAGAGKQNFRSHSLYAGAEVGYRYHLTDTTFVEPQAELVWGRLQGQNSVNPLVGRTGVVSGKTFSGKDWSLTARAGLHYEFDLTDSRKDSRMLYGVGLNARFGDNTRLGLEVERSAFGKYNTDDAINANIRYSFLE

CATH classification: 2.40.128.130

Secondary structure (DSSP, 8-state):
-HHHHHHHHHHHHHHHHHHHHHHHHHT---HHHHH---TT---SEEEEEEEEEEEEE-STT-EEEEEEEEEEEEEEEEETTEEEEEEEEEEEEEEEEEETTEEEEEEEEEEEEEEEEEETTSEEEEEEEEEEEEEEEEEE-STT-EEEEEEEEEEEEEEEEEE-EESSSSEEEEEEEEEEEEEEEE--EE--EEEEEEEEEEEEEE-SSEEEEEEEEEEEEEEES---EEEEEEEEEEEEEEETTTEEEEEEEEEEES-SSEEEEEEEEEEEEEE--/-HHHHHHHHHHHHHHHHHHHHHHHHHT---HHHHH---TT---SEEEEEEEEEEEEE-STT-EEEEEEEEEEEEEEEEETTEEEEEEEEEEEEEEEEEETTEEEEEEEEEEEEEEEEEETTSEEEEEEEEEEEEEEEEEESSTT-EEEEEEEEEEEEEEEEEE-EEEETTEEEEEEEEEEEEEEEE--EE--EEEEEEEEEEEEEE-SSEEEEEEEEEEEEEEES---EEEEEEEEEEEEEEETTTEEEEEEEEEEES-SSEEEEEEEEEEEEEE--